Protein 2HMA (pdb70)

Secondary structure (DSSP, 8-state):
--GGGSEEEE---SHHHHHHHHHHHHTT-EEEEE---------HHHHHHHHHHHHHHHHT--EE----HHHHIIIIIHHHHHHHHTT----S---IIIIIIIIHHHHHHTTT-SEEE---SB---B-SSS-B--B-SSTTT--GGGGTT--HHHHTT--TTTT--HHHHHHHHHHTT-TTTTPPPPPS-TTTTTS-HHHHHHTTS----B--TT-----BS-----TT-BS-TTTT---SPEEEEEEEGGGTEEEEEESTT-TT---EEEEEEEEES----SEEEEEEEESSTTS--EEEEEEE-SS-EEEEESS--S---TTSEEEEEETTEEEEEEEEEEEESSSSB-TT-

Radius of gyration: 21.73 Å; Cα contacts (8 Å, |Δi|>4): 800; chains: 1; bounding box: 38×51×70 Å

Solvent-accessible surface area: 17018 Å² total

Organism: Streptococcus pneumoniae serotype 4 (strain ATCC BAA-334 / TIGR4) (NCBI:txid170187)

CATH classification: 3.40.50.620 (+2 more: 2.30.30.280, 2.40.30.10)

InterPro domains:
  IPR004506 tRNA-specific 2-thiouridylase MnmA-like [MF_00144] (7-361)
  IPR004506 tRNA-specific 2-thiouridylase MnmA-like [TIGR00420] (8-360)
  IPR004506 tRNA-specific 2-thiouridylase MnmA-like [cd01998] (8-360)
  IPR014729 Rossmann-like alpha/beta/alpha sandwich fold [G3DSA:3.40.50.620] (1-213)
  IPR023382 tRNA-specific 2-thiouridylase MnmA-like, central domain superfamily [G3DSA:2.30.30.280] (214-282)
  IPR046884 tRNA-specific 2-thiouridylase MnmA-like, central domain [PF20259] (208-276)
  IPR046885 tRNA-specific 2-thiouridylase MnmA-like, C-terminal domain [PF20258] (286-360)

Nearest PDB structures (foldseek):
  2hma-assembly1_A-2  TM=1.002E+00  e=3.380E-73  Streptococcus pneumoniae
  2deu-assembly2_B  TM=9.653E-01  e=2.383E-42  Escherichia coli
  2der-assembly1_A  TM=9.063E-01  e=1.096E-41  Escherichia coli
  8ajj-assembly3_B-2  TM=2.248E-01  e=1.251E-02  Staphylococcus aureus
  8ajj-assembly1_D  TM=1.924E-01  e=3.017E-02  Staphylococcus aureus

Structure (mmCIF, N/CA/C/O backbone):
data_2HMA
#
_entry.id   2HMA
#
_cell.length_a   93.319
_cell.length_b   93.319
_cell.length_c   157.018
_cell.angle_alpha   90.00
_cell.angle_beta   90.00
_cell.angle_gamma   120.00
#
_symmetry.space_group_name_H-M   'P 32 2 1'
#
loop_
_entity.id
_entity.type
_entity.pdbx_description
1 polymer 'Probable tRNA (5-methylaminomethyl-2-thiouridylate)-methyltransferase'
2 non-polymer 'MAGNESIUM ION'
3 non-polymer S-ADENOSYLMETHIONINE
4 water water
#
loop_
_atom_site.group_PDB
_atom_site.id
_atom_site.type_symbol
_atom_site.label_atom_id
_atom_site.label_alt_id
_atom_site.label_comp_id
_atom_site.label_asym_id
_atom_site.label_entity_id
_atom_site.label_seq_id
_atom_site.pdbx_PDB_ins_code
_atom_site.Cartn_x
_atom_site.Cartn_y
_atom_site.Cartn_z
_atom_site.occupancy
_atom_site.B_iso_or_equiv
_atom_site.auth_seq_id
_atom_site.auth_comp_id
_atom_site.auth_asym_id
_atom_site.auth_atom_id
_atom_site.pdbx_PDB_model_num
ATOM 1 N N . SER A 1 5 ? 17.672 35.697 36.692 1.00 87.74 2 SER A N 1
ATOM 2 C CA . SER A 1 5 ? 18.888 34.961 37.179 1.00 87.82 2 SER A CA 1
ATOM 3 C C . SER A 1 5 ? 18.853 33.433 36.931 1.00 86.96 2 SER A C 1
ATOM 4 O O . SER A 1 5 ? 19.649 32.677 37.508 1.00 87.33 2 SER A O 1
ATOM 7 N N . ASP A 1 6 ? 17.933 32.996 36.074 1.00 85.63 3 ASP A N 1
ATOM 8 C CA . ASP A 1 6 ? 17.825 31.590 35.695 1.00 84.20 3 ASP A CA 1
ATOM 9 C C . ASP A 1 6 ? 18.903 31.319 34.641 1.00 82.13 3 ASP A C 1
ATOM 10 O O . ASP A 1 6 ? 19.899 30.622 34.906 1.00 82.30 3 ASP A O 1
ATOM 15 N N . ASN A 1 7 ? 18.722 31.921 33.466 1.00 78.81 4 ASN A N 1
ATOM 16 C CA . ASN A 1 7 ? 19.695 31.838 32.387 1.00 75.48 4 ASN A CA 1
ATOM 17 C C . ASN A 1 7 ? 21.020 32.541 32.689 1.00 74.23 4 ASN A C 1
ATOM 18 O O . ASN A 1 7 ? 22.033 32.250 32.051 1.00 74.02 4 ASN A O 1
ATOM 23 N N . SER A 1 8 ? 21.015 33.439 33.676 1.00 72.48 5 SER A N 1
ATOM 24 C CA . SER A 1 8 ? 22.206 34.222 34.043 1.00 70.82 5 SER A CA 1
ATOM 25 C C . SER A 1 8 ? 23.343 33.369 34.597 1.00 69.12 5 SER A C 1
ATOM 26 O O . SER A 1 8 ? 24.487 33.813 34.655 1.00 67.98 5 SER A O 1
ATOM 29 N N . LYS A 1 9 ? 23.002 32.135 34.963 1.00 67.73 6 LYS A N 1
ATOM 30 C CA . LYS A 1 9 ? 23.968 31.126 35.384 1.00 67.26 6 LYS A CA 1
ATOM 31 C C . LYS A 1 9 ? 24.556 30.308 34.234 1.00 65.20 6 LYS A C 1
ATOM 32 O O . LYS A 1 9 ? 25.463 29.505 34.447 1.00 65.38 6 LYS A O 1
ATOM 38 N N . THR A 1 10 ? 24.030 30.509 33.026 1.00 63.07 7 THR A N 1
ATOM 39 C CA . THR A 1 10 ? 24.521 29.843 31.839 1.00 60.74 7 THR A CA 1
ATOM 40 C C . THR A 1 10 ? 25.333 30.829 31.012 1.00 59.10 7 THR A C 1
ATOM 41 O O . THR A 1 10 ? 24.806 31.833 30.533 1.00 58.19 7 THR A O 1
ATOM 45 N N . ARG A 1 11 ? 26.624 30.536 30.875 1.00 56.85 8 ARG A N 1
ATOM 46 C CA . ARG A 1 11 ? 27.495 31.336 30.028 1.00 55.36 8 ARG A CA 1
ATOM 47 C C . ARG A 1 11 ? 27.496 30.801 28.602 1.00 54.43 8 ARG A C 1
ATOM 48 O O . ARG A 1 11 ? 27.813 29.633 28.366 1.00 53.98 8 ARG A O 1
ATOM 56 N N . VAL A 1 12 ? 27.167 31.679 27.662 1.00 53.84 9 VAL A N 1
ATOM 57 C CA . VAL A 1 12 ? 27.149 31.355 26.240 1.00 53.48 9 VAL A CA 1
ATOM 58 C C . VAL A 1 12 ? 28.166 32.239 25.535 1.00 54.26 9 VAL A C 1
ATOM 59 O O . VAL A 1 12 ? 28.116 33.474 25.640 1.00 54.31 9 VAL A O 1
ATOM 63 N N . VAL A 1 13 ? 29.117 31.608 24.855 1.00 54.62 10 VAL A N 1
ATOM 64 C CA . VAL A 1 13 ? 30.018 32.349 24.000 1.00 54.53 10 VAL A CA 1
ATOM 65 C C . VAL A 1 13 ? 29.478 32.324 22.588 1.00 54.85 10 VAL A C 1
ATOM 66 O O . VAL A 1 13 ? 29.287 31.257 22.000 1.00 55.18 10 VAL A O 1
ATOM 70 N N . VAL A 1 14 ? 29.203 33.508 22.051 1.00 55.37 11 VAL A N 1
ATOM 71 C CA . VAL A 1 14 ? 28.679 33.647 20.687 1.00 55.38 11 VAL A CA 1
ATOM 72 C C . VAL A 1 14 ? 29.756 34.015 19.692 1.00 55.60 11 VAL A C 1
ATOM 73 O O . VAL A 1 14 ? 30.462 34.990 19.882 1.00 56.90 11 VAL A O 1
ATOM 77 N N . GLY A 1 15 ? 29.892 33.242 18.625 1.00 55.76 12 GLY A N 1
ATOM 78 C CA . GLY A 1 15 ? 30.701 33.667 17.495 1.00 55.53 12 GLY A CA 1
ATOM 79 C C . GLY A 1 15 ? 30.112 34.907 16.841 1.00 55.46 12 GLY A C 1
ATOM 80 O O . GLY A 1 15 ? 29.007 34.868 16.311 1.00 56.19 12 GLY A O 1
ATOM 89 N N . SER A 1 17 ? 30.719 37.532 13.856 1.00 55.80 14 SER A N 1
ATOM 90 C CA . SER A 1 17 ? 31.459 37.756 12.629 1.00 56.48 14 SER A CA 1
ATOM 91 C C . SER A 1 17 ? 31.458 39.207 12.181 1.00 56.51 14 SER A C 1
ATOM 92 O O . SER A 1 17 ? 32.263 39.586 11.341 1.00 57.38 14 SER A O 1
ATOM 95 N N . GLY A 1 18 ? 30.555 40.010 12.733 1.00 56.51 15 GLY A N 1
ATOM 96 C CA . GLY A 1 18 ? 30.322 41.366 12.261 1.00 55.62 15 GLY A CA 1
ATOM 97 C C . GLY A 1 18 ? 29.095 41.443 11.362 1.00 55.30 15 GLY A C 1
ATOM 98 O O . GLY A 1 18 ? 28.690 42.527 10.974 1.00 56.24 15 GLY A O 1
ATOM 99 N N . GLY A 1 19 ? 28.498 40.300 11.041 1.00 54.42 16 GLY A N 1
ATOM 100 C CA . GLY A 1 19 ? 27.277 40.241 10.226 1.00 54.34 16 GLY A CA 1
ATOM 101 C C . GLY A 1 19 ? 25.982 40.420 11.004 1.00 54.39 16 GLY A C 1
ATOM 102 O O . GLY A 1 19 ? 25.982 40.457 12.241 1.00 54.14 16 GLY A O 1
ATOM 103 N N . VAL A 1 20 ? 24.860 40.532 10.287 1.00 54.25 17 VAL A N 1
ATOM 104 C CA . VAL A 1 20 ? 23.568 40.747 10.956 1.00 53.49 17 VAL A CA 1
ATOM 105 C C . VAL A 1 20 ? 23.080 39.501 11.711 1.00 53.63 17 VAL A C 1
ATOM 106 O O . VAL A 1 20 ? 22.535 39.615 12.799 1.00 53.65 17 VAL A O 1
ATOM 110 N N . ASP A 1 21 ? 23.339 38.316 11.169 1.00 53.85 18 ASP A N 1
ATOM 111 C CA . ASP A 1 21 ? 22.948 37.075 11.846 1.00 54.60 18 ASP A CA 1
ATOM 112 C C . ASP A 1 21 ? 23.547 36.927 13.254 1.00 54.53 18 ASP A C 1
ATOM 113 O O . ASP A 1 21 ? 22.818 36.775 14.246 1.00 54.12 18 ASP A O 1
ATOM 118 N N . SER A 1 22 ? 24.875 37.008 13.350 1.00 55.09 19 SER A N 1
ATOM 119 C CA . SER A 1 22 ? 25.548 36.896 14.653 1.00 54.88 19 SER A CA 1
ATOM 120 C C . SER A 1 22 ? 25.230 38.056 15.585 1.00 54.69 19 SER A C 1
ATOM 121 O O . SER A 1 22 ? 25.162 37.885 16.799 1.00 54.34 19 SER A O 1
ATOM 124 N N . SER A 1 23 ? 25.008 39.241 15.029 1.00 54.93 20 SER A N 1
ATOM 125 C CA . SER A 1 23 ? 24.600 40.388 15.852 1.00 54.55 20 SER A CA 1
ATOM 126 C C . SER A 1 23 ? 23.272 40.122 16.495 1.00 54.79 20 SER A C 1
ATOM 127 O O . SER A 1 23 ? 23.073 40.403 17.679 1.00 54.76 20 SER A O 1
ATOM 130 N N . VAL A 1 24 ? 22.335 39.586 15.708 1.00 55.10 21 VAL A N 1
ATOM 131 C CA . VAL A 1 24 ? 21.019 39.290 16.237 1.00 54.41 21 VAL A CA 1
ATOM 132 C C . VAL A 1 24 ? 21.112 38.105 17.214 1.00 54.43 21 VAL A C 1
ATOM 133 O O . VAL A 1 24 ? 20.416 38.091 18.226 1.00 54.46 21 VAL A O 1
ATOM 137 N N . THR A 1 25 ? 21.979 37.136 16.918 1.00 54.19 22 THR A N 1
ATOM 138 C CA . THR A 1 25 ? 22.178 35.955 17.781 1.00 54.43 22 THR A CA 1
ATOM 139 C C . THR A 1 25 ? 22.571 36.412 19.183 1.00 55.44 22 THR A C 1
ATOM 140 O O . THR A 1 25 ? 21.950 35.988 20.181 1.00 57.27 22 THR A O 1
ATOM 144 N N . ALA A 1 26 ? 23.560 37.305 19.254 1.00 55.13 23 ALA A N 1
ATOM 145 C CA . ALA A 1 26 ? 23.972 37.933 20.497 1.00 55.43 23 ALA A CA 1
ATOM 146 C C . ALA A 1 26 ? 22.848 38.716 21.205 1.00 55.67 23 ALA A C 1
ATOM 147 O O . ALA A 1 26 ? 22.698 38.614 22.418 1.00 56.77 23 ALA A O 1
ATOM 149 N N . LEU A 1 27 ? 22.087 39.526 20.479 1.00 55.77 24 LEU A N 1
ATOM 150 C CA . LEU A 1 27 ? 21.003 40.317 21.086 1.00 55.28 24 LEU A CA 1
ATOM 151 C C . LEU A 1 27 ? 19.951 39.388 21.679 1.00 55.78 24 LEU A C 1
ATOM 152 O O . LEU A 1 27 ? 19.527 39.590 22.807 1.00 56.33 2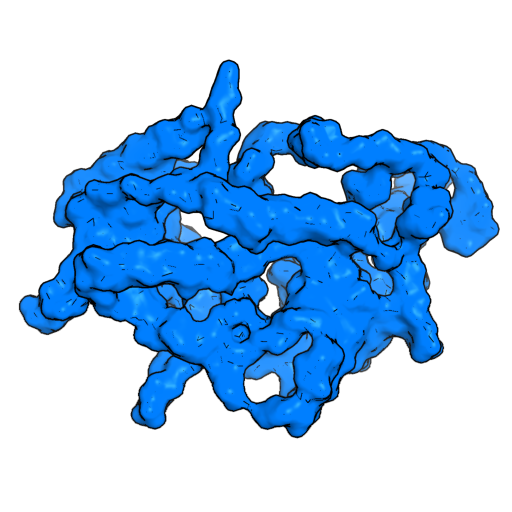4 LEU A O 1
ATOM 157 N N . LEU A 1 28 ? 19.542 38.354 20.938 1.00 55.43 25 LEU A N 1
ATOM 158 C CA . LEU A 1 28 ? 18.507 37.436 21.440 1.00 54.76 25 LEU A CA 1
ATOM 159 C C . LEU A 1 28 ? 18.935 36.735 22.722 1.00 55.59 25 LEU A C 1
ATOM 160 O O . LEU A 1 28 ? 18.148 36.650 23.667 1.00 55.61 25 LEU A O 1
ATOM 165 N N . LEU A 1 29 ? 20.191 36.275 22.765 1.00 55.70 26 LEU A N 1
ATOM 166 C CA . LEU A 1 29 ? 20.716 35.614 23.944 1.00 56.01 26 LEU A CA 1
ATOM 167 C C . LEU A 1 29 ? 20.812 36.547 25.134 1.00 56.94 26 LEU A C 1
ATOM 168 O O . LEU A 1 29 ? 20.594 36.119 26.278 1.00 57.46 26 LEU A O 1
ATOM 173 N N . LYS A 1 30 ? 21.184 37.802 24.888 1.00 57.56 27 LYS A N 1
ATOM 174 C CA . LYS A 1 30 ? 21.262 38.781 25.967 1.00 58.13 27 LYS A CA 1
ATOM 175 C C . LYS A 1 30 ? 19.857 38.996 26.514 1.00 58.92 27 LYS A C 1
ATOM 176 O O . LYS A 1 30 ? 19.632 38.950 27.709 1.00 58.60 27 LYS A O 1
ATOM 182 N N . GLU A 1 31 ? 18.905 39.172 25.609 1.00 60.05 28 GLU A N 1
ATOM 183 C CA . GLU A 1 31 ? 17.520 39.471 25.974 1.00 61.12 28 GLU A CA 1
ATOM 184 C C . GLU A 1 31 ? 16.906 38.354 26.813 1.00 61.04 28 GLU A C 1
ATOM 185 O O . GLU A 1 31 ? 16.109 38.632 27.693 1.00 60.73 28 GLU A O 1
ATOM 191 N N . GLN A 1 32 ? 17.322 37.107 26.553 1.00 61.78 29 GLN A N 1
ATOM 192 C CA . GLN A 1 32 ? 16.871 35.927 27.291 1.00 62.47 29 GLN A CA 1
ATOM 193 C C . GLN A 1 32 ? 17.601 35.730 28.612 1.00 62.43 29 GLN A C 1
ATOM 194 O O . GLN A 1 32 ? 17.387 34.732 29.305 1.00 62.84 29 GLN A O 1
ATOM 200 N N . GLY A 1 33 ? 18.463 36.678 28.968 1.00 61.64 30 GLY A N 1
ATOM 201 C CA . GLY A 1 33 ? 19.073 36.670 30.272 1.00 61.05 30 GLY A CA 1
ATOM 202 C C . GLY A 1 33 ? 20.321 35.823 30.391 1.00 60.68 30 GLY A C 1
ATOM 203 O O . GLY A 1 33 ? 20.804 35.601 31.492 1.00 61.83 30 GLY A O 1
ATOM 204 N N . TYR A 1 34 ? 20.870 35.347 29.286 1.00 59.67 31 TYR A N 1
ATOM 205 C CA . TYR A 1 34 ? 22.114 34.582 29.383 1.00 58.85 31 TYR A CA 1
ATOM 206 C C . TYR A 1 34 ? 23.337 35.453 29.722 1.00 58.76 31 TYR A C 1
ATOM 207 O O . TYR A 1 34 ? 23.320 36.675 29.551 1.00 58.53 31 TYR A O 1
ATOM 216 N N . ASP A 1 35 ? 24.366 34.810 30.258 1.00 58.30 32 ASP A N 1
ATOM 217 C CA . ASP A 1 35 ? 25.657 35.421 30.496 1.00 58.45 32 ASP A CA 1
ATOM 218 C C . ASP A 1 35 ? 26.419 35.317 29.161 1.00 57.72 32 ASP A C 1
ATOM 219 O O . ASP A 1 35 ? 27.025 34.282 28.862 1.00 57.41 32 ASP A O 1
ATOM 224 N N . VAL A 1 36 ? 26.375 36.390 28.368 1.00 56.80 33 VAL A N 1
ATOM 225 C CA . VAL A 1 36 ? 26.815 36.356 26.971 1.00 56.24 33 VAL A CA 1
ATOM 226 C C . VAL A 1 36 ? 28.165 37.011 26.739 1.00 55.77 33 VAL A C 1
ATOM 227 O O . VAL A 1 36 ? 28.430 38.106 27.225 1.00 56.28 33 VAL A O 1
ATOM 231 N N . ILE A 1 37 ? 29.044 36.312 26.030 1.00 55.80 34 ILE A N 1
ATOM 232 C CA . ILE A 1 37 ? 30.347 36.882 25.634 1.00 54.54 34 ILE A CA 1
ATOM 233 C C . ILE A 1 37 ? 30.464 36.764 24.128 1.00 54.16 34 ILE A C 1
ATOM 234 O O . ILE A 1 37 ? 30.317 35.669 23.584 1.00 53.70 34 ILE A O 1
ATOM 239 N N . GLY A 1 38 ? 30.695 37.890 23.448 1.00 53.94 35 GLY A N 1
ATOM 240 C CA . GLY A 1 38 ? 30.891 37.870 21.974 1.00 53.41 35 GLY A CA 1
ATOM 241 C C . GLY A 1 38 ? 32.345 37.688 21.618 1.00 53.59 35 GLY A C 1
ATOM 242 O O . GLY A 1 38 ? 33.222 38.336 22.213 1.00 53.98 35 GLY A O 1
ATOM 243 N N . ILE A 1 39 ? 32.631 36.778 20.691 1.00 54.15 36 ILE A N 1
ATOM 244 C CA . ILE A 1 39 ? 34.021 36.549 20.251 1.00 54.20 36 ILE A CA 1
ATOM 245 C C . ILE A 1 39 ? 34.132 36.587 18.739 1.00 54.99 36 ILE A C 1
ATOM 246 O O . ILE A 1 39 ? 33.368 35.904 18.018 1.00 54.37 36 ILE A O 1
ATOM 251 N N . PHE A 1 40 ? 35.094 37.386 18.274 1.00 55.48 37 PHE A N 1
ATOM 252 C CA . PHE A 1 40 ? 35.414 37.514 16.865 1.00 56.00 37 PHE A CA 1
ATOM 253 C C . PHE A 1 40 ? 36.638 36.664 16.514 1.00 56.94 37 PHE A C 1
ATOM 254 O O . PHE A 1 40 ? 37.687 36.817 17.120 1.00 56.68 37 PHE A O 1
ATOM 270 N N . LYS A 1 42 ? 39.661 35.956 13.934 1.00 60.23 39 LYS A N 1
ATOM 271 C CA . LYS A 1 42 ? 40.412 36.260 12.746 1.00 61.34 39 LYS A CA 1
ATOM 272 C C . LYS A 1 42 ? 41.145 35.009 12.312 1.00 61.76 39 LYS A C 1
ATOM 273 O O . LYS A 1 42 ? 42.080 34.556 12.968 1.00 61.26 39 LYS A O 1
ATOM 279 N N . ASN A 1 43 ? 40.704 34.455 11.188 1.00 63.05 40 ASN A N 1
ATOM 280 C CA . ASN A 1 43 ? 41.237 33.185 10.683 1.00 64.17 40 ASN A CA 1
ATOM 281 C C . ASN A 1 43 ? 41.959 33.294 9.361 1.00 64.82 40 ASN A C 1
ATOM 282 O O . ASN A 1 43 ? 42.528 32.323 8.891 1.00 64.99 40 ASN A O 1
ATOM 287 N N . TRP A 1 44 ? 41.942 34.482 8.773 1.00 66.35 41 TRP A N 1
ATOM 288 C CA . TRP A 1 44 ? 42.579 34.714 7.491 1.00 68.29 41 TRP A CA 1
ATOM 289 C C . TRP A 1 44 ? 43.247 36.088 7.453 1.00 70.60 41 TRP A C 1
ATOM 290 O O . TRP A 1 44 ? 42.626 37.083 7.792 1.00 71.15 41 TRP A O 1
ATOM 301 N N . ASP A 1 45 ? 44.507 36.137 7.047 1.00 74.74 42 ASP A N 1
ATOM 302 C CA . ASP A 1 45 ? 45.226 37.410 6.909 1.00 78.99 42 ASP A CA 1
ATOM 303 C C . ASP A 1 45 ? 45.180 37.959 5.473 1.00 81.82 42 ASP A C 1
ATOM 304 O O . ASP A 1 45 ? 45.878 37.465 4.571 1.00 81.51 42 ASP A O 1
ATOM 309 N N . ASP A 1 46 ? 44.377 39.013 5.303 1.00 85.53 43 ASP A N 1
ATOM 310 C CA . ASP A 1 46 ? 43.952 39.514 3.994 1.00 89.21 43 ASP A CA 1
ATOM 311 C C . ASP A 1 46 ? 44.237 41.016 3.796 1.00 91.03 43 ASP A C 1
ATOM 312 O O . ASP A 1 46 ? 43.311 41.796 3.522 1.00 91.99 43 ASP A O 1
ATOM 317 N N . THR A 1 47 ? 45.499 41.422 3.926 1.00 92.78 44 THR A N 1
ATOM 318 C CA . THR A 1 47 ? 45.841 42.854 3.966 1.00 94.52 44 THR A CA 1
ATOM 319 C C . THR A 1 47 ? 46.109 43.458 2.569 1.00 95.60 44 THR A C 1
ATOM 320 O O . THR A 1 47 ? 46.595 42.768 1.662 1.00 95.95 44 THR A O 1
ATOM 324 N N . ASP A 1 48 ? 45.761 44.743 2.417 1.00 96.76 45 ASP A N 1
ATOM 325 C CA . ASP A 1 48 ? 46.017 45.538 1.199 1.00 97.42 45 ASP A CA 1
ATOM 326 C C . ASP A 1 48 ? 47.511 45.757 0.938 1.00 97.50 45 ASP A C 1
ATOM 327 O O . ASP A 1 48 ? 47.909 46.731 0.289 1.00 97.74 45 ASP A O 1
ATOM 332 N N . CYS A 1 53 ? 42.600 43.401 7.678 1.00 91.89 50 CYS A N 1
ATOM 333 C CA . CYS A 1 53 ? 42.087 44.540 6.920 1.00 91.30 50 CYS A CA 1
ATOM 334 C C . CYS A 1 53 ? 40.588 44.419 6.663 1.00 90.49 50 CYS A C 1
ATOM 335 O O . CYS A 1 53 ? 39.822 45.346 6.953 1.00 90.76 50 CYS A O 1
ATOM 338 N N . THR A 1 54 ? 40.176 43.283 6.100 1.00 89.22 51 THR A N 1
ATOM 339 C CA . THR A 1 54 ? 38.762 42.907 6.061 1.00 87.78 51 THR A CA 1
ATOM 340 C C . THR A 1 54 ? 38.292 42.678 7.499 1.00 86.05 51 THR A C 1
ATOM 341 O O . THR A 1 54 ? 37.217 43.145 7.904 1.00 86.17 51 THR A O 1
ATOM 345 N N . ALA A 1 55 ? 39.126 41.967 8.259 1.00 83.57 52 ALA A N 1
ATOM 346 C CA . ALA A 1 55 ? 38.872 41.644 9.656 1.00 81.27 52 ALA A CA 1
ATOM 347 C C . ALA A 1 55 ? 38.755 42.888 10.528 1.00 79.73 52 ALA A C 1
ATOM 348 O O . ALA A 1 55 ? 38.007 42.894 11.504 1.00 79.77 52 ALA A O 1
ATOM 350 N N . THR A 1 56 ? 39.486 43.935 10.160 1.00 77.66 53 THR A N 1
ATOM 351 C CA . THR A 1 56 ? 39.478 45.199 10.885 1.00 75.64 53 THR A CA 1
ATOM 352 C C . THR A 1 56 ? 38.088 45.852 10.880 1.00 74.33 53 THR A C 1
ATOM 353 O O . THR A 1 56 ? 37.572 46.194 11.944 1.00 74.57 53 THR A O 1
ATOM 357 N N A GLU A 1 57 ? 37.467 46.018 9.718 0.70 73.57 54 GLU A N 1
ATOM 358 N N B GLU A 1 57 ? 37.506 45.988 9.686 0.30 73.24 54 GLU A N 1
ATOM 359 C CA A GLU A 1 57 ? 36.159 46.688 9.681 0.70 72.74 54 GLU A CA 1
ATOM 360 C CA B GLU A 1 57 ? 36.172 46.569 9.481 0.30 72.04 54 GLU A CA 1
ATOM 361 C C A GLU A 1 57 ? 35.017 45.830 10.251 0.70 71.46 54 GLU A C 1
ATOM 362 C C B GLU A 1 57 ? 35.127 45.823 10.302 0.30 71.08 54 GLU A C 1
ATOM 363 O O A GLU A 1 57 ? 34.066 46.373 10.808 0.70 71.12 54 GLU A O 1
ATOM 364 O O B GLU A 1 57 ? 34.362 46.422 11.061 0.30 70.92 54 GLU A O 1
ATOM 375 N N . ASP A 1 58 ? 35.129 44.502 10.134 1.00 70.27 55 ASP A N 1
ATOM 376 C CA . ASP A 1 58 ? 34.165 43.582 10.751 1.00 67.86 55 ASP A CA 1
ATOM 377 C C . ASP A 1 58 ? 34.261 43.594 12.268 1.00 66.03 55 ASP A C 1
ATOM 378 O O . ASP A 1 58 ? 33.232 43.556 12.962 1.00 65.80 55 ASP A O 1
ATOM 383 N N . TYR A 1 59 ? 35.488 43.658 12.788 1.00 63.84 56 TYR A N 1
ATOM 384 C CA . TYR A 1 59 ? 35.679 43.776 14.227 1.00 61.74 56 TYR A CA 1
ATOM 385 C C . TYR A 1 59 ? 35.074 45.069 14.777 1.00 60.98 56 TYR A C 1
ATOM 386 O O . TYR A 1 59 ? 34.629 45.089 15.919 1.00 60.78 56 TYR A O 1
ATOM 395 N N A LYS A 1 60 ? 35.054 46.128 13.965 0.70 60.89 57 LYS A N 1
ATOM 396 N N B LYS A 1 60 ? 35.067 46.123 13.956 0.30 60.53 57 LYS A N 1
ATOM 397 C CA A LYS A 1 60 ? 34.407 47.401 14.318 0.70 60.82 57 LYS A CA 1
ATOM 398 C CA B LYS A 1 60 ? 34.421 47.402 14.277 0.30 60.07 57 LYS A CA 1
ATOM 399 C C A LYS A 1 60 ? 32.919 47.192 14.533 0.70 60.48 57 LYS A C 1
ATOM 400 C C B LYS A 1 60 ? 32.935 47.197 14.524 0.30 60.02 57 LYS A C 1
ATOM 401 O O A LYS A 1 60 ? 32.329 47.724 15.468 0.70 60.76 57 LYS A O 1
ATOM 402 O O B LYS A 1 60 ? 32.362 47.748 15.464 0.30 60.18 57 LYS A O 1
ATOM 413 N N . ASP A 1 61 ? 32.325 46.387 13.668 1.00 60.01 58 ASP A N 1
ATOM 414 C CA . ASP A 1 61 ? 30.914 46.079 13.738 1.00 59.46 58 ASP A CA 1
ATOM 415 C C . ASP A 1 61 ? 30.590 45.195 14.929 1.00 58.73 58 ASP A C 1
ATOM 416 O O . ASP A 1 61 ? 29.596 45.426 15.613 1.00 58.84 58 ASP A O 1
ATOM 421 N N . VAL A 1 62 ? 31.445 44.206 15.188 1.00 57.51 59 VAL A N 1
ATOM 422 C CA . VAL A 1 62 ? 31.331 43.398 16.391 1.00 55.57 59 VAL A CA 1
ATOM 423 C C . VAL A 1 62 ? 31.317 44.339 17.576 1.00 55.56 59 VAL A C 1
ATOM 424 O O . VAL A 1 62 ? 30.389 44.304 18.359 1.00 56.85 59 VAL A O 1
ATOM 428 N N . VAL A 1 63 ? 32.309 45.220 17.677 1.00 54.95 60 VAL A N 1
ATOM 429 C CA . VAL A 1 63 ? 32.435 46.164 18.817 1.00 53.78 60 VAL A CA 1
ATOM 430 C C . VAL A 1 63 ? 31.200 47.082 18.935 1.00 53.97 60 VAL A C 1
ATOM 431 O O . VAL A 1 63 ? 30.629 47.212 20.003 1.00 54.55 60 VAL A O 1
ATOM 435 N N . ALA A 1 64 ? 30.804 47.725 17.843 1.00 54.14 61 ALA A N 1
ATOM 436 C CA . ALA A 1 64 ? 29.637 48.596 17.842 1.00 54.26 61 ALA A CA 1
ATOM 437 C C . ALA A 1 64 ? 28.401 47.846 18.339 1.00 54.87 61 ALA A C 1
ATOM 438 O O . ALA A 1 64 ? 27.658 48.365 19.157 1.00 54.99 61 ALA A O 1
ATOM 440 N N . VAL A 1 65 ? 28.220 46.603 17.904 1.00 55.37 62 VAL A N 1
ATOM 441 C CA . VAL A 1 65 ? 27.036 45.835 18.308 1.00 56.62 62 VAL A CA 1
ATOM 442 C C . VAL A 1 65 ? 27.111 45.369 19.756 1.00 56.65 62 VAL A C 1
ATOM 443 O O . VAL A 1 65 ? 26.159 45.540 20.515 1.00 58.00 62 VAL A O 1
ATOM 447 N N . ALA A 1 66 ? 28.254 44.826 20.145 1.00 56.98 63 ALA A N 1
ATOM 448 C CA . ALA A 1 66 ? 28.477 44.373 21.493 1.00 56.35 63 ALA A CA 1
ATOM 449 C C . ALA A 1 66 ? 28.260 45.525 22.472 1.00 57.34 63 ALA A C 1
ATOM 450 O O . ALA A 1 66 ? 27.697 45.325 23.564 1.00 57.63 63 ALA A O 1
ATOM 452 N N . ASP A 1 67 ? 28.682 46.733 22.092 1.00 57.51 64 ASP A N 1
ATOM 453 C CA . ASP A 1 67 ? 28.426 47.899 22.927 1.00 58.55 64 ASP A CA 1
ATOM 454 C C . ASP A 1 67 ? 26.951 48.331 22.948 1.00 58.77 64 ASP A C 1
ATOM 455 O O . ASP A 1 67 ? 26.472 48.751 23.981 1.00 58.98 64 ASP A O 1
ATOM 460 N N A GLN A 1 68 ? 26.271 48.208 21.805 0.60 59.18 65 GLN A N 1
ATOM 461 N N B GLN A 1 68 ? 26.252 48.260 21.815 0.40 59.25 65 GLN A N 1
ATOM 462 C CA A GLN A 1 68 ? 24.855 48.573 21.644 0.60 59.75 65 GLN A CA 1
ATOM 463 C CA B GLN A 1 68 ? 24.832 48.631 21.783 0.40 59.80 65 GLN A CA 1
ATOM 464 C C A GLN A 1 68 ? 23.970 47.715 22.550 0.60 59.93 65 GLN A C 1
ATOM 465 C C B GLN A 1 68 ? 24.129 47.741 22.795 0.40 59.88 65 GLN A C 1
ATOM 466 O O A GLN A 1 68 ? 23.037 48.215 23.171 0.60 60.13 65 GLN A O 1
ATOM 467 O O B GLN A 1 68 ? 23.506 48.235 23.740 0.40 59.73 65 GLN A O 1
ATOM 478 N N . ILE A 1 69 ? 24.287 46.426 22.636 1.00 59.95 66 ILE A N 1
ATOM 479 C CA . ILE A 1 69 ? 23.550 45.510 23.493 1.00 59.97 66 ILE A CA 1
ATOM 480 C C . ILE A 1 69 ? 24.169 45.325 24.882 1.00 60.18 66 ILE A C 1
ATOM 481 O O . ILE A 1 69 ? 23.544 44.748 25.771 1.00 60.78 66 ILE A O 1
ATOM 486 N N . GLY A 1 70 ? 25.375 45.841 25.083 1.00 59.57 67 GLY A N 1
ATOM 487 C CA . GLY A 1 70 ? 25.998 45.766 26.395 1.00 59.22 67 GLY A CA 1
ATOM 488 C C . GLY A 1 70 ? 26.457 44.367 26.773 1.00 58.88 67 GLY A C 1
ATOM 489 O O . GLY A 1 70 ? 26.090 43.848 27.825 1.00 59.83 67 GLY A O 1
ATOM 490 N N . ILE A 1 71 ? 27.250 43.749 25.907 1.00 58.02 68 ILE A N 1
ATOM 491 C CA . ILE A 1 71 ? 27.966 42.520 26.264 1.00 57.07 68 ILE A CA 1
ATOM 492 C C . ILE A 1 71 ? 29.493 42.685 26.134 1.00 56.73 68 ILE A C 1
ATOM 493 O O . ILE A 1 71 ? 29.973 43.550 25.393 1.00 56.09 68 ILE A O 1
ATOM 498 N N . PRO A 1 72 ? 30.266 41.884 26.892 1.00 56.56 69 PRO A N 1
ATOM 499 C CA . PRO A 1 72 ? 31.704 41.890 26.572 1.00 55.63 69 PRO A CA 1
ATOM 500 C C . PRO A 1 72 ? 32.009 41.252 25.212 1.00 55.57 69 PRO A C 1
ATOM 501 O O . PRO A 1 72 ? 31.242 40.418 24.705 1.00 56.28 69 PRO A O 1
ATOM 505 N N . TYR A 1 73 ? 33.104 41.697 24.603 1.00 55.10 70 TYR A N 1
ATOM 506 C CA . TYR A 1 73 ? 33.572 41.161 23.338 1.00 54.50 70 TYR A CA 1
ATOM 507 C C . TYR A 1 73 ? 35.103 40.930 23.413 1.00 54.15 70 TYR A C 1
ATOM 508 O O . TYR A 1 73 ? 35.833 41.677 24.066 1.00 53.14 70 TYR A O 1
ATOM 517 N N . TYR A 1 74 ? 35.571 39.874 22.761 1.00 53.86 71 TYR A N 1
ATOM 518 C CA . TYR A 1 74 ? 36.996 39.620 22.627 1.00 53.84 71 TYR A CA 1
ATOM 519 C C . TYR A 1 74 ? 37.265 39.161 21.216 1.00 54.20 71 TYR A C 1
ATOM 520 O O . TYR A 1 74 ? 36.346 38.972 20.425 1.00 54.00 71 TYR A O 1
ATOM 529 N N . SER A 1 75 ? 38.536 38.936 20.934 1.00 54.87 72 SER A N 1
ATOM 530 C CA . SER A 1 75 ? 39.028 38.724 19.593 1.00 55.67 72 SER A CA 1
ATOM 531 C C . SER A 1 75 ? 40.078 37.639 19.697 1.00 55.54 72 SER A C 1
ATOM 532 O O . SER A 1 75 ? 41.053 37.793 20.452 1.00 56.13 72 SER A O 1
ATOM 535 N N . VAL A 1 76 ? 39.897 36.544 18.975 1.00 54.77 73 VAL A N 1
ATOM 536 C CA . VAL A 1 76 ? 40.911 35.496 18.955 1.00 54.41 73 VAL A CA 1
ATOM 537 C C . VAL A 1 76 ? 41.392 35.179 17.511 1.00 54.93 73 VAL A C 1
ATOM 538 O O . VAL A 1 76 ? 40.639 35.311 16.563 1.00 55.22 73 VAL A O 1
ATOM 542 N N . ASN A 1 77 ? 42.637 34.763 17.368 1.00 54.54 74 ASN A N 1
ATOM 543 C CA . ASN A 1 77 ? 43.233 34.486 16.076 1.00 55.02 74 ASN A CA 1
ATOM 544 C C . ASN A 1 77 ? 43.523 32.992 15.872 1.00 55.58 74 ASN A C 1
ATOM 545 O O . ASN A 1 77 ? 44.311 32.418 16.597 1.00 55.95 74 ASN A O 1
ATOM 550 N N . PHE A 1 78 ? 42.880 32.379 14.885 1.00 56.51 75 PHE A N 1
ATOM 551 C CA . PHE A 1 78 ? 43.066 30.967 14.558 1.00 56.84 75 PHE A CA 1
ATOM 552 C C . PHE A 1 78 ? 43.578 30.806 13.120 1.00 57.35 75 PHE A C 1
ATOM 553 O O . PHE A 1 78 ? 43.268 29.810 12.453 1.00 57.34 75 PHE A O 1
ATOM 561 N N . GLU A 1 79 ? 44.331 31.797 12.637 1.00 57.79 76 GLU A N 1
ATOM 562 C CA . GLU A 1 79 ? 44.935 31.742 11.299 1.00 58.32 76 GLU A CA 1
ATOM 563 C C . GLU A 1 79 ? 45.676 30.452 11.088 1.00 58.56 76 GLU A C 1
ATOM 564 O O . GLU A 1 79 ? 45.530 29.835 10.047 1.00 58.29 76 GLU A O 1
ATOM 570 N N . LYS A 1 80 ? 46.465 30.039 12.078 1.00 59.20 77 LYS A N 1
ATOM 571 C CA . LYS A 1 80 ? 47.254 28.818 11.930 1.00 60.15 77 LYS A CA 1
ATOM 572 C C . LYS A 1 80 ? 46.349 27.601 11.726 1.00 60.16 77 LYS A C 1
ATOM 573 O O . LYS A 1 80 ? 46.512 26.859 10.759 1.00 60.66 77 LYS A O 1
ATOM 579 N N . GLU A 1 81 ? 45.401 27.423 12.640 1.00 60.38 78 GLU A N 1
ATOM 580 C CA . GLU A 1 81 ? 44.527 26.272 12.676 1.00 60.72 78 GLU A CA 1
ATOM 581 C C . GLU A 1 81 ? 43.685 26.226 11.420 1.00 61.09 78 GLU A C 1
ATOM 582 O O . GLU A 1 81 ? 43.473 25.156 10.840 1.00 61.09 78 GLU A O 1
ATOM 588 N N . TYR A 1 82 ? 43.193 27.396 11.013 1.00 61.06 79 TYR A N 1
ATOM 589 C CA . TYR A 1 82 ? 42.380 27.507 9.833 1.00 61.10 79 TYR A CA 1
ATOM 590 C C . TYR A 1 82 ? 43.194 27.130 8.597 1.00 60.81 79 TYR A C 1
ATOM 591 O O . TYR A 1 82 ? 42.721 26.376 7.732 1.00 60.18 79 TYR A O 1
ATOM 600 N N . TRP A 1 83 ? 44.402 27.681 8.503 1.00 60.04 80 TRP A N 1
ATOM 601 C CA . TRP A 1 83 ? 45.290 27.345 7.412 1.00 59.98 80 TRP A CA 1
ATOM 602 C C . TRP A 1 83 ? 45.501 25.839 7.363 1.00 60.22 80 TRP A C 1
ATOM 603 O O . TRP A 1 83 ? 45.316 25.225 6.313 1.00 60.26 80 TRP A O 1
ATOM 614 N N . ASP A 1 84 ? 45.885 25.263 8.504 1.00 60.32 81 ASP A N 1
ATOM 615 C CA . ASP A 1 84 ? 46.256 23.858 8.613 1.00 60.83 81 ASP A CA 1
ATOM 616 C C . ASP A 1 84 ? 45.105 22.875 8.428 1.00 60.91 81 ASP A C 1
ATOM 617 O O . ASP A 1 84 ? 45.296 21.792 7.882 1.00 61.58 81 ASP A O 1
ATOM 622 N N . ARG A 1 85 ? 43.919 23.239 8.890 1.00 60.56 82 ARG A N 1
ATOM 623 C CA . ARG A 1 85 ? 42.817 22.291 8.951 1.00 60.28 82 ARG A CA 1
ATOM 624 C C . ARG A 1 85 ? 41.741 22.564 7.906 1.00 60.09 82 ARG A C 1
ATOM 625 O O . ARG A 1 85 ? 40.912 21.686 7.615 1.00 60.32 82 ARG A O 1
ATOM 633 N N . VAL A 1 86 ? 41.745 23.774 7.345 1.00 59.16 83 VAL A N 1
ATOM 634 C CA . VAL A 1 86 ? 40.756 24.134 6.336 1.00 58.65 83 VAL A CA 1
ATOM 635 C C . VAL A 1 86 ? 41.418 24.451 4.998 1.00 58.97 83 VAL A C 1
ATOM 636 O O . VAL A 1 86 ? 41.080 23.849 3.990 1.00 59.13 83 VAL A O 1
ATOM 640 N N . PHE A 1 87 ? 42.370 25.379 4.997 1.00 59.21 84 PHE A N 1
ATOM 641 C CA . PHE A 1 87 ? 42.955 25.834 3.746 1.00 59.31 84 PHE A CA 1
ATOM 642 C C . PHE A 1 87 ? 43.829 24.800 3.048 1.00 59.40 84 PHE A C 1
ATOM 643 O O . PHE A 1 87 ? 43.784 24.697 1.822 1.00 59.07 84 PHE A O 1
ATOM 651 N N . GLU A 1 88 ? 44.623 24.055 3.812 1.00 59.46 85 GLU A N 1
ATOM 652 C CA . GLU A 1 88 ? 45.335 22.923 3.243 1.00 59.71 85 GLU A CA 1
ATOM 653 C C . GLU A 1 88 ? 44.372 21.864 2.720 1.00 60.02 85 GLU A C 1
ATOM 654 O O . GLU A 1 88 ? 44.612 21.316 1.651 1.00 60.62 85 GLU A O 1
ATOM 660 N N . TYR A 1 89 ? 43.266 21.606 3.427 1.00 59.77 86 TYR A N 1
ATOM 661 C CA . TYR A 1 89 ? 42.258 20.690 2.907 1.00 59.43 86 TYR A CA 1
ATOM 662 C C . TYR A 1 89 ? 41.735 21.204 1.532 1.00 58.85 86 TYR A C 1
ATOM 663 O O . TYR A 1 89 ? 41.645 20.456 0.556 1.00 59.36 86 TYR A O 1
ATOM 672 N N . PHE A 1 90 ? 41.420 22.492 1.481 1.00 57.99 87 PHE A N 1
ATOM 673 C CA . PHE A 1 90 ? 40.885 23.185 0.313 1.00 57.13 87 PHE A CA 1
ATOM 674 C C . PHE A 1 90 ? 41.830 22.969 -0.884 1.00 57.55 87 PHE A C 1
ATOM 675 O O . PHE A 1 90 ? 41.406 22.505 -1.946 1.00 57.83 87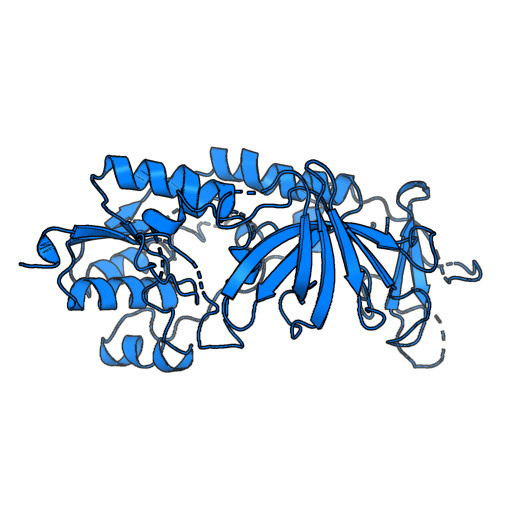 PHE A O 1
ATOM 683 N N . LEU A 1 91 ? 43.115 23.270 -0.688 1.00 57.40 88 LEU A N 1
ATOM 684 C CA . LEU A 1 91 ? 44.132 23.098 -1.715 1.00 56.90 88 LEU A CA 1
ATOM 685 C C . LEU A 1 91 ? 44.325 21.645 -2.114 1.00 57.02 88 LEU A C 1
ATOM 686 O O . LE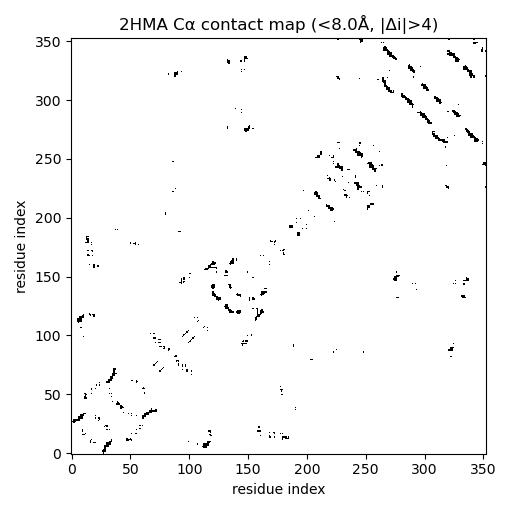U A 1 91 ? 44.435 21.338 -3.300 1.00 56.34 88 LEU A O 1
ATOM 691 N N . ALA A 1 92 ? 44.359 20.751 -1.131 1.00 57.42 89 ALA A N 1
ATOM 692 C CA . ALA A 1 92 ? 44.594 19.343 -1.420 1.00 58.10 89 ALA A CA 1
ATOM 693 C C . ALA A 1 92 ? 43.432 18.759 -2.214 1.00 59.32 89 ALA A C 1
ATOM 694 O O . ALA A 1 92 ? 43.649 17.898 -3.070 1.00 60.70 89 ALA A O 1
ATOM 696 N N . GLU A 1 93 ? 42.217 19.254 -1.995 1.00 59.66 90 GLU A N 1
ATOM 697 C CA . GLU A 1 93 ? 41.081 18.823 -2.812 1.00 60.71 90 GLU A CA 1
ATOM 698 C C . GLU A 1 93 ? 41.270 19.139 -4.298 1.00 60.74 90 GLU A C 1
ATOM 699 O O . GLU A 1 93 ? 41.097 18.268 -5.169 1.00 60.38 90 GLU A O 1
ATOM 705 N N . TYR A 1 94 ? 41.644 20.383 -4.567 1.00 60.49 91 TYR A N 1
ATOM 706 C CA . TYR A 1 94 ? 41.925 20.815 -5.922 1.00 60.32 91 TYR A CA 1
ATOM 707 C C . TYR A 1 94 ? 43.041 20.015 -6.563 1.00 60.36 91 TYR A C 1
ATOM 708 O O . TYR A 1 94 ? 42.921 19.647 -7.724 1.00 60.69 91 TYR A O 1
ATOM 717 N N . ARG A 1 95 ? 44.098 19.713 -5.805 1.00 60.34 92 ARG A N 1
ATOM 718 C CA . ARG A 1 95 ? 45.211 18.936 -6.337 1.00 60.29 92 ARG A CA 1
ATOM 719 C C . ARG A 1 95 ? 44.744 17.553 -6.740 1.00 60.30 92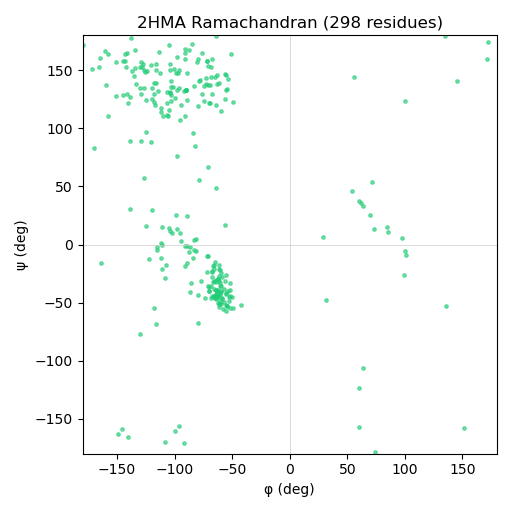 ARG A C 1
ATOM 720 O O . ARG A 1 95 ? 45.283 16.974 -7.678 1.00 60.88 92 ARG A O 1
ATOM 728 N N . ALA A 1 96 ? 43.720 17.048 -6.050 1.00 60.31 93 ALA A N 1
ATOM 729 C CA . ALA A 1 96 ? 43.213 15.686 -6.270 1.00 59.73 93 ALA A CA 1
ATOM 730 C C . ALA A 1 96 ? 42.119 15.622 -7.334 1.00 59.79 93 ALA A C 1
ATOM 731 O O . ALA A 1 96 ? 41.616 14.537 -7.629 1.00 60.18 93 ALA A O 1
ATOM 733 N N . GLY A 1 97 ? 41.754 16.781 -7.891 1.00 59.48 94 GLY A N 1
ATOM 734 C CA . GLY A 1 97 ? 40.729 16.882 -8.909 1.00 59.32 94 GLY A CA 1
ATOM 735 C C . GLY A 1 97 ? 39.329 16.960 -8.356 1.00 60.06 94 GLY A C 1
ATOM 736 O O . GLY A 1 97 ? 38.339 16.781 -9.078 1.00 59.78 94 GLY A O 1
ATOM 737 N N . ARG A 1 98 ? 39.214 17.238 -7.065 1.00 60.30 95 ARG A N 1
ATOM 738 C CA . ARG A 1 98 ? 37.902 17.307 -6.495 1.00 60.28 95 ARG A CA 1
ATOM 739 C C . ARG A 1 98 ? 37.488 18.758 -6.249 1.00 60.61 95 ARG A C 1
ATOM 740 O O . ARG A 1 98 ? 38.273 19.680 -6.443 1.00 60.18 95 ARG A O 1
ATOM 748 N N . THR A 1 99 ? 36.228 18.953 -5.881 1.00 61.63 96 THR A N 1
ATOM 749 C CA . THR A 1 99 ? 35.708 20.276 -5.514 1.00 62.48 96 THR A CA 1
ATOM 750 C C . THR A 1 99 ? 35.428 20.326 -4.011 1.00 62.71 96 THR A C 1
ATOM 751 O O . THR A 1 99 ? 34.498 19.661 -3.522 1.00 62.63 96 THR A O 1
ATOM 755 N N . PRO A 1 100 ? 36.237 21.113 -3.272 1.00 62.69 97 PRO A N 1
ATOM 756 C CA . PRO A 1 100 ? 36.100 21.200 -1.819 1.00 62.69 97 PRO A CA 1
ATOM 757 C C . PRO A 1 100 ? 34.849 21.958 -1.339 1.00 63.02 97 PRO A C 1
ATOM 758 O O . PRO A 1 100 ? 34.249 22.762 -2.071 1.00 62.30 97 PRO A O 1
ATOM 762 N N . ASN A 1 101 ? 34.475 21.650 -0.098 1.00 63.84 98 ASN A N 1
ATOM 763 C CA . ASN A 1 101 ? 33.525 22.413 0.699 1.00 63.90 98 ASN A CA 1
ATOM 764 C C . ASN A 1 101 ? 34.253 22.861 1.963 1.00 63.24 98 ASN A C 1
ATOM 765 O O . ASN A 1 101 ? 34.270 22.148 2.979 1.00 63.36 98 ASN A O 1
ATOM 770 N N . PRO A 1 102 ? 34.916 24.027 1.886 1.00 62.43 99 PRO A N 1
ATOM 771 C CA . PRO A 1 102 ? 35.674 24.495 3.039 1.00 61.74 99 PRO A CA 1
ATOM 772 C C . PRO A 1 102 ? 34.801 24.802 4.272 1.00 61.98 99 PRO A C 1
ATOM 773 O O . PRO A 1 102 ? 35.278 24.611 5.405 1.00 61.78 99 PRO A O 1
ATOM 777 N N . ASP A 1 103 ? 33.542 25.223 4.069 1.00 62.00 100 ASP A N 1
ATOM 778 C CA . ASP A 1 103 ? 32.634 25.509 5.187 1.00 62.76 100 ASP A CA 1
ATOM 779 C C . ASP A 1 103 ? 32.336 24.332 6.066 1.00 61.91 100 ASP A C 1
ATOM 780 O O . ASP A 1 103 ? 32.307 24.465 7.280 1.00 62.16 100 ASP A O 1
ATOM 785 N N . VAL A 1 104 ? 32.100 23.182 5.453 1.00 61.71 101 VAL A N 1
ATOM 786 C CA . VAL A 1 104 ? 31.913 21.931 6.194 1.00 61.55 101 VAL A CA 1
ATOM 787 C C . VAL A 1 104 ? 33.129 21.686 7.069 1.00 61.90 101 VAL A C 1
ATOM 788 O O . VAL A 1 104 ? 32.997 21.417 8.256 1.00 62.41 101 VAL A O 1
ATOM 800 N N . CYS A 1 106 ? 35.481 23.865 7.978 1.00 61.92 103 CYS A N 1
ATOM 801 C CA . CYS A 1 106 ? 35.560 24.971 8.911 1.00 60.84 103 CYS A CA 1
ATOM 802 C C . CYS A 1 106 ? 34.667 24.796 10.160 1.00 59.93 103 CYS A C 1
ATOM 803 O O . CYS A 1 106 ? 35.124 25.005 11.274 1.00 58.95 103 CYS A O 1
ATOM 806 N N . ASN A 1 107 ? 33.400 24.415 9.972 1.00 58.87 104 ASN A N 1
ATOM 807 C CA . ASN A 1 107 ? 32.509 24.158 11.092 1.00 58.41 104 ASN A CA 1
ATOM 808 C C . ASN A 1 107 ? 33.014 22.993 11.949 1.00 58.80 104 ASN A C 1
ATOM 809 O O . ASN A 1 107 ? 33.053 23.075 13.185 1.00 58.72 104 ASN A O 1
ATOM 814 N N . LYS A 1 108 ? 33.447 21.932 11.283 1.00 59.36 105 LYS A N 1
ATOM 815 C CA . LYS A 1 108 ? 33.920 20.732 11.952 1.00 60.70 105 LYS A CA 1
ATOM 816 C C . LYS A 1 108 ? 35.173 20.966 12.787 1.00 60.28 105 LYS A C 1
ATOM 817 O O . LYS A 1 108 ? 35.326 20.409 13.871 1.00 60.88 105 LYS A O 1
ATOM 823 N N . GLU A 1 109 ? 36.076 21.777 12.273 1.00 60.87 106 GLU A N 1
ATOM 824 C CA . GLU A 1 109 ? 37.425 21.849 12.836 1.00 60.66 106 GLU A CA 1
ATOM 825 C C . GLU A 1 109 ? 37.700 23.159 13.521 1.00 59.99 106 GLU A C 1
ATOM 826 O O . GLU A 1 109 ? 38.606 23.215 14.351 1.00 60.04 106 GLU A O 1
ATOM 832 N N . ILE A 1 110 ? 36.933 24.205 13.177 1.00 58.90 107 ILE A N 1
ATOM 833 C CA . ILE A 1 110 ? 37.196 25.540 13.688 1.00 58.16 107 ILE A CA 1
ATOM 834 C C . ILE A 1 110 ? 36.073 26.027 14.542 1.00 58.69 107 ILE A C 1
ATOM 835 O O . ILE A 1 110 ? 36.241 26.131 15.747 1.00 59.69 107 ILE A O 1
ATOM 840 N N . LYS A 1 111 ? 34.911 26.300 13.961 1.00 59.85 108 LYS A N 1
ATOM 841 C CA . LYS A 1 111 ? 33.806 26.860 14.744 1.00 59.75 108 LYS A CA 1
ATOM 842 C C . LYS A 1 111 ? 33.378 25.972 15.896 1.00 60.66 108 LYS A C 1
ATOM 843 O O . LYS A 1 111 ? 32.914 26.479 16.926 1.00 61.62 108 LYS A O 1
ATOM 849 N N . PHE A 1 112 ? 33.567 24.657 15.770 1.00 60.83 109 PHE A N 1
ATOM 850 C CA . PHE A 1 112 ? 33.064 23.750 16.812 1.00 60.47 109 PHE A CA 1
ATOM 851 C C . PHE A 1 112 ? 34.120 22.852 17.393 1.00 60.68 109 PHE A C 1
ATOM 852 O O . PHE A 1 112 ? 33.813 21.875 18.070 1.00 60.93 109 PHE A O 1
ATOM 860 N N . LYS A 1 113 ? 35.370 23.196 17.149 1.00 60.56 110 LYS A N 1
ATOM 861 C CA . LYS A 1 113 ? 36.461 22.497 17.774 1.00 60.79 110 LYS A CA 1
ATOM 862 C C . LYS A 1 113 ? 37.381 23.546 18.374 1.00 60.16 110 LYS A C 1
ATOM 863 O O . LYS A 1 113 ? 37.335 23.757 19.578 1.00 60.90 110 LYS A O 1
ATOM 869 N N . ALA A 1 114 ? 38.192 24.220 17.551 1.00 59.05 111 ALA A N 1
ATOM 870 C CA . ALA A 1 114 ? 39.078 25.278 18.050 1.00 57.73 111 ALA A CA 1
ATOM 871 C C . ALA A 1 114 ? 38.304 26.342 18.868 1.00 57.41 111 ALA A C 1
ATOM 872 O O . ALA A 1 114 ? 38.687 26.684 19.995 1.00 56.89 111 ALA A O 1
ATOM 874 N N . PHE A 1 115 ? 37.200 26.826 18.311 1.00 56.76 112 PHE A N 1
ATOM 875 C CA . PHE A 1 115 ? 36.439 27.894 18.934 1.00 57.02 112 PHE A CA 1
ATOM 876 C C . PHE A 1 115 ? 35.725 27.424 20.194 1.00 57.33 112 PHE A C 1
ATOM 877 O O . PHE A 1 115 ? 35.656 28.148 21.191 1.00 57.16 112 PHE A O 1
ATOM 885 N N . LEU A 1 116 ? 35.189 26.209 20.138 1.00 58.04 113 LEU A N 1
ATOM 886 C CA . LEU A 1 116 ? 34.531 25.581 21.286 1.00 58.47 113 LEU A CA 1
ATOM 887 C C . LEU A 1 116 ? 35.461 25.349 22.494 1.00 58.39 113 LEU A C 1
ATOM 888 O O . LEU A 1 116 ? 35.114 25.712 23.605 1.00 59.24 113 LEU A O 1
ATOM 893 N N . ASP A 1 117 ? 36.624 24.741 22.280 1.00 58.62 114 ASP A N 1
ATOM 894 C CA . ASP A 1 117 ? 37.635 24.606 23.331 1.00 59.01 114 ASP A CA 1
ATOM 895 C C . ASP A 1 117 ? 38.122 25.946 23.839 1.00 57.84 114 ASP A C 1
ATOM 896 O O . ASP A 1 117 ? 38.409 26.089 25.023 1.00 58.41 114 ASP A O 1
ATOM 901 N N . TYR A 1 118 ? 38.228 26.921 22.947 1.00 56.56 115 TYR A N 1
ATOM 902 C CA . TYR A 1 118 ? 38.581 28.262 23.347 1.00 55.22 115 TYR A CA 1
ATOM 903 C C . TYR A 1 118 ? 37.517 28.816 24.298 1.00 54.81 115 TYR A C 1
ATOM 904 O O . TYR A 1 118 ? 37.842 29.303 25.369 1.00 54.75 115 TYR A O 1
ATOM 913 N N . ALA A 1 119 ? 36.259 28.737 23.889 1.00 54.04 116 ALA A N 1
ATOM 914 C CA . ALA A 1 119 ? 35.143 29.258 24.647 1.00 53.60 116 ALA A CA 1
ATOM 915 C C . ALA A 1 119 ? 35.054 28.596 26.005 1.00 54.17 116 ALA A C 1
ATOM 916 O O . ALA A 1 119 ? 34.715 29.245 26.996 1.00 53.87 116 ALA A O 1
ATOM 918 N N . ILE A 1 120 ? 35.378 27.306 26.061 1.00 54.59 117 ILE A N 1
ATOM 919 C CA . ILE A 1 120 ? 35.344 26.576 27.317 1.00 55.02 117 ILE A CA 1
ATOM 920 C C . ILE A 1 120 ? 36.379 27.128 28.310 1.00 55.48 117 ILE A C 1
ATOM 921 O O . ILE A 1 120 ? 36.144 27.138 29.531 1.00 55.77 117 ILE A O 1
ATOM 926 N N . THR A 1 121 ? 37.505 27.616 27.791 1.00 55.13 118 THR A N 1
ATOM 927 C CA . THR A 1 121 ? 38.498 28.254 28.654 1.00 54.98 118 THR A CA 1
ATOM 928 C C . THR A 1 121 ? 38.002 29.614 29.150 1.00 54.63 118 THR A C 1
ATOM 929 O O . THR A 1 121 ? 38.617 30.223 30.023 1.00 54.80 118 THR A O 1
ATOM 933 N N . LEU A 1 122 ? 36.902 30.095 28.590 1.00 54.26 119 LEU A N 1
ATOM 934 C CA . LEU A 1 122 ? 36.252 31.278 29.133 1.00 54.49 119 LEU A CA 1
ATOM 935 C C . LEU A 1 122 ? 35.076 30.913 30.056 1.00 54.08 119 LEU A C 1
ATOM 936 O O . LEU A 1 122 ? 34.272 31.779 30.425 1.00 53.98 119 LEU A O 1
ATOM 941 N N . GLY A 1 123 ? 35.009 29.633 30.433 1.00 53.60 120 GLY A N 1
ATOM 942 C CA . GLY A 1 123 ? 33.964 29.109 31.296 1.00 53.91 120 GLY A CA 1
ATOM 943 C C . GLY A 1 123 ? 32.612 29.067 30.623 1.00 55.06 120 GLY A C 1
ATOM 944 O O . GLY A 1 123 ? 31.577 29.137 31.298 1.00 56.14 120 GLY A O 1
ATOM 945 N N . ALA A 1 124 ? 32.621 28.984 29.295 1.00 54.50 121 ALA A N 1
ATOM 946 C CA . ALA A 1 124 ? 31.416 28.824 28.507 1.00 54.65 121 ALA A CA 1
ATOM 947 C C . ALA A 1 124 ? 30.722 27.515 28.816 1.00 54.29 121 ALA A C 1
ATOM 948 O O . ALA A 1 124 ? 31.358 26.467 28.939 1.00 53.50 121 ALA A O 1
ATOM 950 N N . ASP A 1 125 ? 29.405 27.597 28.918 1.00 54.42 122 ASP A N 1
ATOM 951 C CA . ASP A 1 125 ? 28.545 26.425 28.941 1.00 54.95 122 ASP A CA 1
ATOM 952 C C . ASP A 1 125 ? 28.192 25.982 27.515 1.00 55.51 122 ASP A C 1
ATOM 953 O O . ASP A 1 125 ? 28.206 24.794 27.215 1.00 56.33 122 ASP A O 1
ATOM 958 N N . TYR A 1 126 ? 27.911 26.957 26.648 1.00 55.33 123 TYR A N 1
ATOM 959 C CA . TYR A 1 126 ? 27.560 26.754 25.261 1.00 55.80 123 TYR A CA 1
ATOM 960 C C . TYR A 1 126 ? 28.355 27.752 24.413 1.00 56.10 123 TYR A C 1
ATOM 961 O O . TYR A 1 126 ? 28.711 28.822 24.894 1.00 55.64 123 TYR A O 1
ATOM 970 N N . VAL A 1 127 ? 28.633 27.375 23.160 1.00 56.21 124 VAL A N 1
ATOM 971 C CA . VAL A 1 127 ? 28.877 28.329 22.079 1.00 56.01 124 VAL A CA 1
ATOM 972 C C . VAL A 1 127 ? 27.567 28.526 21.289 1.00 56.31 124 VAL A C 1
ATOM 973 O O . VAL A 1 127 ? 26.753 27.605 21.187 1.00 56.70 124 VAL A O 1
ATOM 977 N N . ALA A 1 128 ? 27.361 29.733 20.763 1.00 55.63 125 ALA A N 1
ATOM 978 C CA . ALA A 1 128 ? 26.282 29.982 19.858 1.00 55.13 125 ALA A CA 1
ATOM 979 C C . ALA A 1 128 ? 26.843 30.592 18.594 1.00 55.59 125 ALA A C 1
ATOM 980 O O . ALA A 1 128 ? 27.857 31.300 18.628 1.00 55.24 125 ALA A O 1
ATOM 982 N N . THR A 1 129 ? 26.190 30.293 17.471 1.00 56.08 126 THR A N 1
ATOM 983 C CA . THR A 1 129 ? 26.484 30.937 16.203 1.00 55.85 126 THR A CA 1
ATOM 984 C C . THR A 1 129 ? 25.162 31.317 15.589 1.00 56.07 126 THR A C 1
ATOM 985 O O . THR A 1 129 ? 24.095 30.844 16.035 1.00 55.57 126 THR A O 1
ATOM 989 N N . GLY A 1 130 ? 25.238 32.151 14.541 1.00 55.81 127 GLY A N 1
ATOM 990 C CA . GLY A 1 130 ? 24.054 32.551 13.802 1.00 54.75 127 GLY A CA 1
ATOM 991 C C . GLY A 1 130 ? 23.718 31.612 12.653 1.00 54.77 127 GLY A C 1
ATOM 992 O O . GLY A 1 130 ? 23.086 32.034 11.703 1.00 56.80 127 GLY A O 1
ATOM 993 N N . HIS A 1 131 ? 24.138 30.351 12.713 1.00 53.56 128 HIS A N 1
ATOM 994 C CA . HIS A 1 131 ? 23.708 29.353 11.768 1.00 53.04 128 HIS A CA 1
ATOM 995 C C . HIS A 1 131 ? 22.180 29.161 11.856 1.00 53.59 128 HIS A C 1
ATOM 996 O O . HIS A 1 131 ? 21.610 29.132 12.964 1.00 53.57 128 HIS A O 1
ATOM 1003 N N . TYR A 1 132 ? 21.547 29.016 10.692 1.00 53.15 129 TYR A N 1
ATOM 1004 C CA . TYR A 1 132 ? 20.145 28.654 10.562 1.00 54.22 129 TYR A CA 1
ATOM 1005 C C . TYR A 1 132 ? 19.977 27.150 10.686 1.00 54.59 129 TYR A C 1
ATOM 1006 O O . TYR A 1 132 ? 19.987 26.431 9.693 1.00 55.39 129 TYR A O 1
ATOM 1015 N N . ALA A 1 133 ? 19.875 26.680 11.931 1.00 54.92 130 ALA A N 1
ATOM 1016 C CA . ALA A 1 133 ? 19.786 25.244 12.253 1.00 54.56 130 ALA A CA 1
ATOM 1017 C C . ALA A 1 133 ? 19.161 25.144 13.612 1.00 54.49 130 ALA A C 1
ATOM 1018 O O . ALA A 1 133 ? 19.112 26.114 14.340 1.00 54.92 130 ALA A O 1
ATOM 1020 N N . ARG A 1 134 ? 18.685 23.973 13.970 1.00 55.20 131 ARG A N 1
ATOM 1021 C CA . ARG A 1 134 ? 18.150 23.772 15.302 1.00 56.14 131 ARG A CA 1
ATOM 1022 C C . ARG A 1 134 ? 18.798 22.562 15.943 1.00 57.63 131 ARG A C 1
ATOM 1023 O O . ARG A 1 134 ? 19.234 21.635 15.251 1.00 57.09 131 ARG A O 1
ATOM 1031 N N . VAL A 1 135 ? 18.854 22.592 17.270 1.00 60.09 132 VAL A N 1
ATOM 1032 C CA . VAL A 1 135 ? 19.171 21.424 18.090 1.00 62.49 132 VAL A CA 1
ATOM 1033 C C . VAL A 1 135 ? 17.980 21.085 18.993 1.00 63.58 132 VAL A C 1
ATOM 1034 O O . VAL A 1 135 ? 17.413 21.964 19.650 1.00 63.74 132 VAL A O 1
ATOM 1038 N N . ALA A 1 136 ? 17.566 19.824 18.973 1.00 64.95 133 ALA A N 1
ATOM 1039 C CA . ALA A 1 136 ? 16.523 19.356 19.868 1.00 67.04 133 ALA A CA 1
ATOM 1040 C C . ALA A 1 136 ? 17.116 18.309 20.786 1.00 68.33 133 ALA A C 1
ATOM 1041 O O . ALA A 1 136 ? 17.862 17.439 20.334 1.00 67.88 133 ALA A O 1
ATOM 1043 N N A ARG A 1 137 ? 16.810 18.417 22.080 0.60 69.68 134 ARG A N 1
ATOM 1044 N N B ARG A 1 137 ? 16.776 18.387 22.070 0.40 69.53 134 ARG A N 1
ATOM 1045 C CA A ARG A 1 137 ? 17.253 17.430 23.077 0.60 70.98 134 ARG A CA 1
ATOM 1046 C CA B ARG A 1 137 ? 17.257 17.409 23.044 0.40 70.75 134 ARG A CA 1
ATOM 1047 C C A ARG A 1 137 ? 16.186 16.359 23.295 0.60 71.94 134 ARG A C 1
ATOM 1048 C C B ARG A 1 137 ? 16.193 16.360 23.332 0.40 71.81 134 ARG A C 1
ATOM 1049 O O A ARG A 1 137 ? 15.000 16.669 23.393 0.60 72.11 134 ARG A O 1
ATOM 1050 O O B ARG A 1 137 ? 15.021 16.687 23.523 0.40 71.95 134 ARG A O 1
ATOM 1065 N N . ASP A 1 138 ? 16.616 15.099 23.352 1.00 72.99 135 ASP A N 1
ATOM 1066 C CA . ASP A 1 138 ? 15.717 13.962 23.618 1.00 74.99 135 ASP A CA 1
ATOM 1067 C C . ASP A 1 138 ? 15.298 13.871 25.073 1.00 76.02 135 ASP A C 1
ATOM 1068 O O . ASP A 1 138 ? 15.844 14.570 25.935 1.00 76.04 135 ASP A O 1
ATOM 1073 N N . GLU A 1 139 ? 14.330 12.986 25.326 1.00 77.19 136 GLU A N 1
ATOM 1074 C CA . GLU A 1 139 ? 13.992 12.533 26.673 1.00 78.47 136 GLU A CA 1
ATOM 1075 C C . GLU A 1 139 ? 15.288 12.068 27.343 1.00 78.30 136 GLU A C 1
ATOM 1076 O O . GLU A 1 139 ? 15.655 12.574 28.413 1.00 78.24 136 GLU A O 1
ATOM 1082 N N . ASP A 1 140 ? 15.993 11.147 26.670 1.00 77.98 137 ASP A N 1
ATOM 1083 C CA . ASP A 1 140 ? 17.284 10.602 27.134 1.00 77.64 137 ASP A CA 1
ATOM 1084 C C . ASP A 1 140 ? 18.395 11.645 27.276 1.00 76.76 137 ASP A C 1
ATOM 1085 O O . ASP A 1 140 ? 19.398 11.403 27.955 1.00 76.90 137 ASP A O 1
ATOM 1090 N N . GLY A 1 141 ? 18.213 12.801 26.643 1.00 75.59 138 GLY A N 1
ATOM 1091 C CA . GLY A 1 141 ? 19.216 13.859 26.691 1.00 73.80 138 GLY A CA 1
ATOM 1092 C C . GLY A 1 141 ? 20.102 13.842 25.461 1.00 72.49 138 GLY A C 1
ATOM 1093 O O . GLY A 1 141 ? 21.082 14.588 25.392 1.00 72.79 138 GLY A O 1
ATOM 1094 N N . THR A 1 142 ? 19.759 12.978 24.503 1.00 70.80 139 THR A N 1
ATOM 1095 C CA . THR A 1 142 ? 20.445 12.908 23.217 1.00 69.38 139 THR A CA 1
ATOM 1096 C C . THR A 1 142 ? 20.009 14.074 22.337 1.00 68.26 139 THR A C 1
ATOM 1097 O O . THR A 1 142 ? 18.820 14.323 22.165 1.00 68.24 139 THR A O 1
ATOM 1101 N N . VAL A 1 143 ? 20.982 14.790 21.792 1.00 66.44 140 VAL A N 1
ATOM 1102 C CA . VAL A 1 143 ? 20.702 15.933 20.944 1.00 65.17 140 VAL A CA 1
ATOM 1103 C C . VAL A 1 143 ? 20.644 15.498 19.471 1.00 64.07 140 VAL A C 1
ATOM 1104 O O . VAL A 1 143 ? 21.461 14.695 19.001 1.00 63.65 140 VAL A O 1
ATOM 1108 N N A HIS A 1 144 ? 19.663 16.047 18.762 0.50 63.23 141 HIS A N 1
ATOM 1109 N N B HIS A 1 144 ? 19.652 15.991 18.750 0.50 63.46 141 HIS A N 1
ATOM 1110 C CA A HIS A 1 144 ? 19.494 15.849 17.332 0.50 62.52 141 HIS A CA 1
ATOM 1111 C CA B HIS A 1 144 ? 19.672 15.839 17.310 0.50 62.94 141 HIS A CA 1
ATOM 1112 C C A HIS A 1 144 ? 19.585 17.220 16.652 0.50 62.12 141 HIS A C 1
ATOM 1113 C C B HIS A 1 144 ? 19.558 17.190 16.630 0.50 62.38 141 HIS A C 1
ATOM 1114 O O A HIS A 1 144 ? 19.207 18.225 17.253 0.50 61.70 141 HIS A O 1
ATOM 1115 O O B HIS A 1 144 ? 19.021 18.141 17.199 0.50 61.97 141 HIS A O 1
ATOM 1136 N N . LEU A 1 146 ? 18.250 19.683 13.705 1.00 59.35 143 LEU A N 1
ATOM 1137 C CA . LEU A 1 146 ? 17.133 19.900 12.798 1.00 58.85 143 LEU A CA 1
ATOM 1138 C C . LEU A 1 146 ? 17.437 21.024 11.808 1.00 58.75 143 LEU A C 1
ATOM 1139 O O . LEU A 1 146 ? 18.160 21.979 12.128 1.00 57.84 143 LEU A O 1
ATOM 1144 N N . ARG A 1 147 ? 16.875 20.917 10.604 1.00 58.31 144 ARG A N 1
ATOM 1145 C CA . ARG A 1 147 ? 16.957 21.991 9.629 1.00 57.54 144 ARG A CA 1
ATOM 1146 C C . ARG A 1 147 ? 16.460 23.283 10.248 1.00 57.07 144 ARG A C 1
ATOM 1147 O O . ARG A 1 147 ? 15.495 23.261 11.022 1.00 56.30 144 ARG A O 1
ATOM 1155 N N . GLY A 1 148 ? 17.096 24.407 9.908 1.00 56.19 145 GLY A N 1
ATOM 1156 C CA . GLY A 1 148 ? 16.469 25.709 10.171 1.00 56.69 145 GLY A CA 1
ATOM 1157 C C . GLY A 1 148 ? 15.080 25.774 9.534 1.00 56.59 145 GLY A C 1
ATOM 1158 O O . GLY A 1 148 ? 14.842 25.195 8.481 1.00 56.03 145 GLY A O 1
ATOM 1159 N N . VAL A 1 149 ? 14.150 26.470 10.168 1.00 57.07 146 VAL A N 1
ATOM 1160 C CA . VAL A 1 149 ? 12.819 26.607 9.597 1.00 57.71 146 VAL A CA 1
ATOM 1161 C C . VAL A 1 149 ? 12.827 27.445 8.321 1.00 58.11 146 VAL A C 1
ATOM 1162 O O . VAL A 1 149 ? 11.907 27.348 7.513 1.00 58.03 146 VAL A O 1
ATOM 1166 N N . ASP A 1 150 ? 13.836 28.301 8.174 1.00 59.09 147 ASP A N 1
ATOM 1167 C CA . ASP A 1 150 ? 14.066 29.034 6.934 1.00 60.18 147 ASP A CA 1
ATOM 1168 C C . ASP A 1 150 ? 14.668 28.028 5.968 1.00 61.08 147 ASP A C 1
ATOM 1169 O O . ASP A 1 150 ? 15.875 27.778 6.015 1.00 61.08 147 ASP A O 1
ATOM 1174 N N A ASN A 1 151 ? 13.861 27.448 5.088 0.50 61.33 148 ASN A N 1
ATOM 1175 N N B ASN A 1 151 ? 13.801 27.451 5.137 0.50 61.23 148 ASN A N 1
ATOM 1176 C CA A ASN A 1 151 ? 14.365 26.377 4.224 0.50 62.04 148 ASN A CA 1
ATOM 1177 C CA B ASN A 1 151 ? 14.142 26.478 4.101 0.50 61.87 148 ASN A CA 1
ATOM 1178 C C A ASN A 1 151 ? 15.238 26.848 3.039 0.50 62.77 148 ASN A C 1
ATOM 1179 C C B ASN A 1 151 ? 15.353 26.906 3.272 0.50 62.60 148 ASN A C 1
ATOM 1180 O O A ASN A 1 151 ? 15.828 26.037 2.336 0.50 63.35 148 ASN A O 1
ATOM 1181 O O B ASN A 1 151 ? 16.291 26.134 3.075 0.50 62.88 148 ASN A O 1
ATOM 1190 N N . GLY A 1 152 ? 15.329 28.155 2.820 1.00 63.11 149 GLY A N 1
ATOM 1191 C CA . GLY A 1 152 ? 16.335 28.674 1.919 1.00 63.66 149 GLY A CA 1
ATOM 1192 C C . GLY A 1 152 ? 17.700 28.915 2.546 1.00 63.64 149 GLY A C 1
ATOM 1193 O O . GLY A 1 152 ? 18.729 28.764 1.871 1.00 64.78 149 GLY A O 1
ATOM 1194 N N A LYS A 1 153 ? 17.709 29.264 3.827 0.50 63.25 150 LYS A N 1
ATOM 1195 N N B LYS A 1 153 ? 17.729 29.328 3.807 0.50 62.95 150 LYS A N 1
ATOM 1196 C CA A LYS A 1 153 ? 18.943 29.591 4.526 0.50 63.21 150 LYS A CA 1
ATOM 1197 C CA B LYS A 1 153 ? 18.999 29.542 4.489 0.50 62.62 150 LYS A CA 1
ATOM 1198 C C A LYS A 1 153 ? 19.452 28.448 5.401 0.50 62.93 150 LYS A C 1
ATOM 1199 C C B LYS A 1 153 ? 19.531 28.234 5.062 0.50 62.61 150 LYS A C 1
ATOM 1200 O O A LYS A 1 153 ? 20.581 28.518 5.899 0.50 63.00 150 LYS A O 1
ATOM 1201 O O B LYS A 1 153 ? 20.727 27.968 5.002 0.50 62.67 150 LYS A O 1
ATOM 1212 N N . ASP A 1 154 ? 18.626 27.409 5.577 1.00 62.25 151 ASP A N 1
ATOM 1213 C CA . ASP A 1 154 ? 18.972 26.226 6.372 1.00 62.24 151 ASP A CA 1
ATOM 1214 C C . ASP A 1 154 ? 20.406 25.718 6.189 1.00 62.32 151 ASP A C 1
ATOM 1215 O O . ASP A 1 154 ? 20.780 25.232 5.114 1.00 63.50 151 ASP A O 1
ATOM 1220 N N . GLN A 1 155 ? 21.195 25.782 7.253 1.00 61.50 152 GLN A N 1
ATOM 1221 C CA . GLN A 1 155 ? 22.608 25.467 7.138 1.00 60.20 152 GLN A CA 1
ATOM 1222 C C . GLN A 1 155 ? 23.033 24.087 7.649 1.00 59.41 152 GLN A C 1
ATOM 1223 O O . GLN A 1 155 ? 24.218 23.813 7.730 1.00 59.54 152 GLN A O 1
ATOM 1229 N N . THR A 1 156 ? 22.086 23.207 7.963 1.00 57.74 153 THR A N 1
ATOM 1230 C CA . THR A 1 156 ? 22.464 21.855 8.370 1.00 57.54 153 THR A CA 1
ATOM 1231 C C . THR A 1 156 ? 23.425 21.166 7.375 1.00 57.70 153 THR A C 1
ATOM 1232 O O . THR A 1 156 ? 24.292 20.375 7.779 1.00 58.19 153 THR A O 1
ATOM 1236 N N . TYR A 1 157 ? 23.271 21.465 6.087 1.00 57.35 154 TYR A N 1
ATOM 1237 C CA . TYR A 1 157 ? 24.143 20.923 5.045 1.00 57.15 154 TYR A CA 1
ATOM 1238 C C . TYR A 1 157 ? 25.615 21.162 5.417 1.00 57.33 154 TYR A C 1
ATOM 1239 O O . TYR A 1 157 ? 26.447 20.269 5.307 1.00 58.02 154 TYR A O 1
ATOM 1248 N N . PHE A 1 158 ? 25.933 22.358 5.893 1.00 56.43 155 PHE A N 1
ATOM 1249 C CA . PHE A 1 158 ? 27.310 22.698 6.186 1.00 55.65 155 PHE A CA 1
ATOM 1250 C C . PHE A 1 158 ? 27.741 22.228 7.579 1.00 55.73 155 PHE A C 1
ATOM 1251 O O . PHE A 1 158 ? 28.945 22.241 7.909 1.00 55.37 155 PHE A O 1
ATOM 1259 N N . LEU A 1 159 ? 26.761 21.822 8.383 1.00 55.19 156 LEU A N 1
ATOM 1260 C CA . LEU A 1 159 ? 26.991 21.392 9.752 1.00 55.58 156 LEU A CA 1
ATOM 1261 C C . LEU A 1 159 ? 26.924 19.874 9.856 1.00 56.53 156 LEU A C 1
ATOM 1262 O O . LEU A 1 159 ? 26.882 19.302 10.955 1.00 56.78 156 LEU A O 1
ATOM 1267 N N . SER A 1 160 ? 26.917 19.210 8.707 1.00 58.00 157 SER A N 1
ATOM 1268 C CA . SER A 1 160 ? 26.675 17.742 8.654 1.00 59.18 157 SER A CA 1
ATOM 1269 C C . SER A 1 160 ? 27.708 16.909 9.440 1.00 59.68 157 SER A C 1
ATOM 1270 O O . SER A 1 160 ? 27.407 15.785 9.884 1.00 59.25 157 SER A O 1
ATOM 1273 N N . GLN A 1 161 ? 28.908 17.476 9.620 1.00 59.82 158 GLN A N 1
ATOM 1274 C CA . GLN A 1 161 ? 29.997 16.756 10.279 1.00 60.49 158 GLN A CA 1
ATOM 1275 C C . GLN A 1 161 ? 30.013 16.858 11.808 1.00 60.24 158 GLN A C 1
ATOM 1276 O O . GLN A 1 161 ? 30.869 16.253 12.422 1.00 61.42 158 GLN A O 1
ATOM 1282 N N . LEU A 1 162 ? 29.093 17.609 12.417 1.00 59.95 159 LEU A N 1
ATOM 1283 C CA . LEU A 1 162 ? 29.095 17.833 13.874 1.00 59.49 159 LEU A CA 1
ATOM 1284 C C . LEU A 1 162 ? 28.703 16.586 14.647 1.00 59.69 159 LEU A C 1
ATOM 1285 O O . LEU A 1 162 ? 27.764 15.892 14.273 1.00 60.82 159 LEU A O 1
ATOM 1290 N N . SER A 1 163 ? 29.427 16.324 15.727 1.00 58.88 160 SER A N 1
ATOM 1291 C CA . SER A 1 163 ? 29.244 15.156 16.559 1.00 58.81 160 SER A CA 1
ATOM 1292 C C . SER A 1 163 ? 28.262 15.463 17.677 1.00 58.99 160 SER A C 1
ATOM 1293 O O . SER A 1 163 ? 27.951 16.627 17.941 1.00 59.20 160 SER A O 1
ATOM 1296 N N . GLN A 1 164 ? 27.775 14.409 18.321 1.00 58.94 161 GLN A N 1
ATOM 1297 C CA . GLN A 1 164 ? 26.896 14.508 19.487 1.00 59.52 161 GLN A CA 1
ATOM 1298 C C . GLN A 1 164 ? 27.514 15.385 20.570 1.00 59.50 161 GLN A C 1
ATOM 1299 O O . GLN A 1 164 ? 26.845 16.234 21.169 1.00 59.44 161 GLN A O 1
ATOM 1305 N N A GLU A 1 165 ? 28.809 15.184 20.775 0.50 59.41 162 GLU A N 1
ATOM 1306 N N B GLU A 1 165 ? 28.797 15.126 20.835 0.50 59.41 162 GLU A N 1
ATOM 1307 C CA A GLU A 1 165 ? 29.576 15.884 21.785 0.50 59.10 162 GLU A CA 1
ATOM 1308 C CA B GLU A 1 165 ? 29.620 15.899 21.760 0.50 59.19 162 GLU A CA 1
ATOM 1309 C C A GLU A 1 165 ? 29.732 17.393 21.506 0.50 58.98 162 GLU A C 1
ATOM 1310 C C B GLU A 1 165 ? 29.487 17.398 21.475 0.50 58.94 162 GLU A C 1
ATOM 1311 O O A GLU A 1 165 ? 29.857 18.174 22.450 0.50 59.20 162 GLU A O 1
ATOM 1312 O O B GLU A 1 165 ? 29.150 18.173 22.366 0.50 59.18 162 GLU A O 1
ATOM 1323 N N . GLN A 1 166 ? 29.740 17.786 20.226 1.00 58.44 163 GLN A N 1
ATOM 1324 C CA . GLN A 1 166 ? 29.739 19.199 19.811 1.00 58.20 163 GLN A CA 1
ATOM 1325 C C . GLN A 1 166 ? 28.353 19.828 19.948 1.00 57.57 163 GLN A C 1
ATOM 1326 O O . GLN A 1 166 ? 28.219 20.936 20.452 1.00 57.39 163 GLN A O 1
ATOM 1332 N N . LEU A 1 167 ? 27.329 19.113 19.496 1.00 57.05 164 LEU A N 1
ATOM 1333 C CA . LEU A 1 167 ? 25.940 19.561 19.606 1.00 56.61 164 LEU A CA 1
ATOM 1334 C C . LEU A 1 167 ? 25.455 19.737 21.041 1.00 57.35 164 LEU A C 1
ATOM 1335 O O . LEU A 1 167 ? 24.568 20.557 21.304 1.00 57.24 164 LEU A O 1
ATOM 1340 N N . GLN A 1 168 ? 26.009 18.955 21.965 1.00 58.21 165 GLN A N 1
ATOM 1341 C CA . GLN A 1 168 ? 25.676 19.092 23.390 1.00 59.68 165 GLN A CA 1
ATOM 1342 C C . GLN A 1 168 ? 26.047 20.462 23.952 1.00 59.27 165 GLN A C 1
ATOM 1343 O O . GLN A 1 168 ? 25.473 20.907 24.923 1.00 60.01 165 GLN A O 1
ATOM 1349 N N . LYS A 1 169 ? 27.041 21.100 23.364 1.00 59.36 166 LYS A N 1
ATOM 1350 C CA . LYS A 1 169 ? 27.512 22.376 23.852 1.00 59.72 166 LYS A CA 1
ATOM 1351 C C . LYS A 1 169 ? 27.178 23.518 22.896 1.00 59.26 166 LYS A C 1
ATOM 1352 O O . LYS A 1 169 ? 27.733 24.615 23.029 1.00 59.24 166 LYS A O 1
ATOM 1358 N N . THR A 1 170 ? 26.262 23.264 21.957 1.00 58.24 167 THR A N 1
ATOM 1359 C CA . THR A 1 170 ? 25.902 24.228 20.944 1.00 58.20 167 THR A CA 1
ATOM 1360 C C . THR A 1 170 ? 24.512 24.797 21.173 1.00 58.30 167 THR A C 1
ATOM 1361 O O . THR A 1 170 ? 23.634 24.083 21.633 1.00 58.05 167 THR A O 1
ATOM 1373 N N . PHE A 1 172 ? 21.744 27.365 18.732 1.00 57.04 169 PHE A N 1
ATOM 1374 C CA . PHE A 1 172 ? 21.467 28.053 17.459 1.00 55.56 169 PHE A CA 1
ATOM 1375 C C . PHE A 1 172 ? 20.266 28.946 17.639 1.00 55.08 169 PHE A C 1
ATOM 1376 O O . PHE A 1 172 ? 19.155 28.550 17.330 1.00 55.57 169 PHE A O 1
ATOM 1384 N N . PRO A 1 173 ? 20.469 30.155 18.172 1.00 55.24 170 PRO A N 1
ATOM 1385 C CA . PRO A 1 173 ? 19.323 31.080 18.445 1.00 54.13 170 PRO A CA 1
ATOM 1386 C C . PRO A 1 173 ? 18.499 31.526 17.224 1.00 54.56 170 PRO A C 1
ATOM 1387 O O . PRO A 1 173 ? 17.353 31.964 17.389 1.00 54.74 170 PRO A O 1
ATOM 1391 N N . LEU A 1 174 ? 19.059 31.446 16.018 1.00 54.41 171 LEU A N 1
ATOM 1392 C CA . LEU A 1 174 ? 18.288 31.837 14.825 1.00 54.55 171 LEU A CA 1
ATOM 1393 C C . LEU A 1 174 ? 17.524 30.667 14.196 1.00 54.68 171 LEU A C 1
ATOM 1394 O O . LEU A 1 174 ? 16.806 30.841 13.219 1.00 55.63 171 LEU A O 1
ATOM 1399 N N . GLY A 1 175 ? 17.662 29.486 14.772 1.00 54.40 172 GLY A N 1
ATOM 1400 C CA . GLY A 1 175 ? 17.120 28.293 14.185 1.00 54.37 172 GLY A CA 1
ATOM 1401 C C . GLY A 1 175 ? 15.641 28.322 13.893 1.00 54.31 172 GLY A C 1
ATOM 1402 O O . GLY A 1 175 ? 15.208 27.618 13.015 1.00 54.38 172 GLY A O 1
ATOM 1403 N N . HIS A 1 176 ? 14.862 29.124 14.621 1.00 54.52 173 HIS A N 1
ATOM 1404 C CA . HIS A 1 176 ? 13.412 29.155 14.408 1.00 54.71 173 HIS A CA 1
ATOM 1405 C C . HIS A 1 176 ? 13.013 30.417 13.669 1.00 54.71 173 HIS A C 1
ATOM 1406 O O . HIS A 1 176 ? 11.840 30.765 13.631 1.00 54.57 173 HIS A O 1
ATOM 1413 N N . LEU A 1 177 ? 14.000 31.103 13.098 1.00 55.09 174 LEU A N 1
ATOM 1414 C CA . LEU A 1 177 ? 13.782 32.383 12.428 1.00 54.80 174 LEU A CA 1
ATOM 1415 C C . LEU A 1 177 ? 14.087 32.328 10.936 1.00 55.08 174 LEU A C 1
ATOM 1416 O O . LEU A 1 177 ? 14.936 31.558 10.474 1.00 55.31 174 LEU A O 1
ATOM 1421 N N . GLU A 1 178 ? 13.377 33.150 10.190 1.00 55.09 175 GLU A N 1
ATOM 1422 C CA . GLU A 1 178 ? 13.673 33.357 8.786 1.00 56.49 175 GLU A CA 1
ATOM 1423 C C . GLU A 1 178 ? 14.486 34.640 8.658 1.00 55.82 175 GLU A C 1
ATOM 1424 O O . GLU A 1 178 ? 14.319 35.577 9.427 1.00 56.23 175 GLU A O 1
ATOM 1430 N N . LYS A 1 179 ? 15.365 34.669 7.678 1.00 56.61 176 LYS A N 1
ATOM 1431 C CA . LYS A 1 179 ? 16.229 35.809 7.396 1.00 57.43 176 LYS A CA 1
ATOM 1432 C C . LYS A 1 179 ? 15.565 37.205 7.468 1.00 56.37 176 LYS A C 1
ATOM 1433 O O . LYS A 1 179 ? 16.052 38.093 8.182 1.00 56.46 176 LYS A O 1
ATOM 1439 N N . PRO A 1 180 ? 14.444 37.416 6.763 1.00 56.25 177 PRO A N 1
ATOM 1440 C CA . PRO A 1 180 ? 13.800 38.747 6.927 1.00 55.66 177 PRO A CA 1
ATOM 1441 C C . PRO A 1 180 ? 13.454 39.116 8.350 1.00 55.96 177 PRO A C 1
ATOM 1442 O O . PRO A 1 180 ? 13.464 40.309 8.684 1.00 56.25 177 PRO A O 1
ATOM 1446 N N . GLU A 1 181 ? 13.127 38.129 9.192 1.00 56.57 178 GLU A N 1
ATOM 1447 C CA . GLU A 1 181 ? 12.813 38.421 10.603 1.00 57.40 178 GLU A CA 1
ATOM 1448 C C . GLU A 1 181 ? 14.068 38.890 11.345 1.00 56.24 178 GLU A C 1
ATOM 1449 O O . GLU A 1 181 ? 14.034 39.879 12.090 1.00 55.67 178 GLU A O 1
ATOM 1455 N N . VAL A 1 182 ? 15.162 38.158 11.136 1.00 54.86 179 VAL A N 1
ATOM 1456 C CA . VAL A 1 182 ? 16.471 38.504 11.702 1.00 54.97 179 VAL A CA 1
ATOM 1457 C C . VAL A 1 182 ? 16.791 39.982 11.388 1.00 55.52 179 VAL A C 1
ATOM 1458 O O . VAL A 1 182 ? 17.176 40.721 12.275 1.00 55.18 179 VAL A O 1
ATOM 1462 N N A ARG A 1 183 ? 16.552 40.412 10.147 0.50 55.91 180 ARG A N 1
ATOM 1463 N N B ARG A 1 183 ? 16.575 40.393 10.133 0.50 55.87 180 ARG A N 1
ATOM 1464 C CA A ARG A 1 183 ? 16.713 41.817 9.772 0.50 56.14 180 ARG A CA 1
ATOM 1465 C CA B ARG A 1 183 ? 16.694 41.796 9.729 0.50 56.14 180 ARG A CA 1
ATOM 1466 C C A ARG A 1 183 ? 15.726 42.751 10.450 0.50 56.20 180 ARG A C 1
ATOM 1467 C C B ARG A 1 183 ? 15.743 42.717 10.478 0.50 56.16 180 ARG A C 1
ATOM 1468 O O A ARG A 1 183 ? 16.088 43.872 10.808 0.50 56.96 180 ARG A O 1
ATOM 1469 O O B ARG A 1 183 ? 16.154 43.789 10.926 0.50 56.94 180 ARG A O 1
ATOM 1484 N N . ARG A 1 184 ? 14.483 42.309 10.632 1.00 56.02 181 ARG A N 1
ATOM 1485 C CA . ARG A 1 184 ? 13.508 43.130 11.368 1.00 55.60 181 ARG A CA 1
ATOM 1486 C C . ARG A 1 184 ? 13.915 43.257 12.840 1.00 54.68 181 ARG A C 1
ATOM 1487 O O . ARG A 1 184 ? 13.855 44.329 13.424 1.00 54.75 181 ARG A O 1
ATOM 1495 N N . LEU A 1 185 ? 14.340 42.154 13.442 1.00 54.85 182 LEU A N 1
ATOM 1496 C CA . LEU A 1 185 ? 14.813 42.192 14.833 1.00 55.03 182 LEU A CA 1
ATOM 1497 C C . LEU A 1 185 ? 16.001 43.132 14.986 1.00 54.92 182 LEU A C 1
ATOM 1498 O O . LEU A 1 185 ? 16.085 43.857 15.960 1.00 54.71 182 LEU A O 1
ATOM 1503 N N . ALA A 1 186 ? 16.904 43.112 14.010 1.00 55.55 183 ALA A N 1
ATOM 1504 C CA . ALA A 1 186 ? 18.083 43.970 14.048 1.00 56.65 183 ALA A CA 1
ATOM 1505 C C . ALA A 1 186 ? 17.701 45.457 13.944 1.00 57.16 183 ALA A C 1
ATOM 1506 O O . ALA A 1 186 ? 18.204 46.298 14.694 1.00 56.85 183 ALA A O 1
ATOM 1508 N N . GLU A 1 187 ? 16.804 45.762 13.016 1.00 58.26 184 GLU A N 1
ATOM 1509 C CA . GLU A 1 187 ? 16.401 47.129 12.772 1.00 59.95 184 GLU A CA 1
ATOM 1510 C C . GLU A 1 187 ? 15.685 47.665 13.973 1.00 59.67 184 GLU A C 1
ATOM 1511 O O . GLU A 1 187 ? 15.961 48.793 14.404 1.00 60.73 184 GLU A O 1
ATOM 1517 N N . GLU A 1 188 ? 14.783 46.869 14.555 1.00 59.76 185 GLU A N 1
ATOM 1518 C CA . GLU A 1 188 ? 14.035 47.352 15.742 1.00 59.14 185 GLU A CA 1
ATOM 1519 C C . GLU A 1 188 ? 14.933 47.532 16.957 1.00 58.56 185 GLU A C 1
ATOM 1520 O O . GLU A 1 188 ? 14.653 48.348 17.816 1.00 58.88 185 GLU A O 1
ATOM 1526 N N . ALA A 1 189 ? 16.015 46.771 17.032 1.00 58.28 186 ALA A N 1
ATOM 1527 C CA . ALA A 1 189 ? 16.979 46.942 18.110 1.00 58.21 186 ALA A CA 1
ATOM 1528 C C . ALA A 1 189 ? 17.939 48.089 17.817 1.00 58.46 186 ALA A C 1
ATOM 1529 O O . ALA A 1 189 ? 18.756 48.436 18.669 1.00 59.19 186 ALA A O 1
ATOM 1531 N N . GLY A 1 190 ? 17.838 48.671 16.619 1.00 58.36 187 GLY A N 1
ATOM 1532 C CA . GLY A 1 190 ? 18.753 49.726 16.181 1.00 58.13 187 GLY A CA 1
ATOM 1533 C C . GLY A 1 190 ? 20.216 49.280 16.057 1.00 58.07 187 GLY A C 1
ATOM 1534 O O . GLY A 1 190 ? 21.130 50.069 16.292 1.00 57.18 187 GLY A O 1
ATOM 1535 N N . LEU A 1 191 ? 20.435 48.024 15.682 1.00 57.69 188 LEU A N 1
ATOM 1536 C CA . LEU A 1 191 ? 21.784 47.509 15.569 1.00 58.34 188 LEU A CA 1
ATOM 1537 C C . LEU A 1 191 ? 22.434 48.081 14.324 1.00 59.68 188 LEU A C 1
ATOM 1538 O O . LEU A 1 191 ? 21.810 48.120 13.255 1.00 59.92 188 LEU A O 1
ATOM 1543 N N . SER A 1 192 ? 23.695 48.502 14.440 1.00 60.92 189 SER A N 1
ATOM 1544 C CA . SER A 1 192 ? 24.364 49.143 13.297 1.00 61.82 189 SER A CA 1
ATOM 1545 C C . SER A 1 192 ? 24.582 48.207 12.117 1.00 61.81 189 SER A C 1
ATOM 1546 O O . SER A 1 192 ? 24.700 48.656 10.988 1.00 62.40 189 SER A O 1
ATOM 1549 N N . THR A 1 193 ? 24.578 46.904 12.361 1.00 61.58 190 THR A N 1
ATOM 1550 C CA . THR A 1 193 ? 24.664 45.950 11.280 1.00 61.49 190 THR A CA 1
ATOM 1551 C C . THR A 1 193 ? 23.327 45.617 10.583 1.00 62.19 190 THR A C 1
ATOM 1552 O O . THR A 1 193 ? 23.298 44.758 9.687 1.00 61.73 190 THR A O 1
ATOM 1556 N N . ALA A 1 194 ? 22.240 46.284 10.976 1.00 62.67 191 ALA A N 1
ATOM 1557 C CA . ALA A 1 194 ? 20.880 45.942 10.500 1.00 63.82 191 ALA A CA 1
ATOM 1558 C C . ALA A 1 194 ? 20.760 45.876 8.989 1.00 64.69 191 ALA A C 1
ATOM 1559 O O . ALA A 1 194 ? 20.189 44.916 8.422 1.00 64.93 191 ALA A O 1
ATOM 1561 N N . LYS A 1 195 ? 21.330 46.878 8.331 1.00 66.38 192 LYS A N 1
ATOM 1562 C CA . LYS A 1 195 ? 21.330 46.937 6.860 1.00 68.40 192 LYS A CA 1
ATOM 1563 C C . LYS A 1 195 ? 22.582 46.351 6.173 1.00 68.79 192 LYS A C 1
ATOM 1564 O O . LYS A 1 195 ? 22.684 46.393 4.956 1.00 69.65 192 LYS A O 1
ATOM 1570 N N . LYS A 1 196 ? 23.512 45.800 6.941 1.00 69.63 193 LYS A N 1
ATOM 1571 C CA . LYS A 1 196 ? 24.755 45.279 6.388 1.00 70.94 193 LYS A CA 1
ATOM 1572 C C . LYS A 1 196 ? 24.527 44.019 5.568 1.00 72.83 193 LYS A C 1
ATOM 1573 O O . LYS A 1 196 ? 24.009 43.023 6.072 1.00 72.41 193 LYS A O 1
ATOM 1579 N N . LYS A 1 197 ? 24.934 44.075 4.301 1.00 75.23 194 LYS A N 1
ATOM 1580 C CA . LYS A 1 197 ? 24.790 42.967 3.367 1.00 77.77 194 LYS A CA 1
ATOM 1581 C C . LYS A 1 197 ? 25.769 41.856 3.684 1.00 79.83 194 LYS A C 1
ATOM 1582 O O . LYS A 1 197 ? 26.895 42.101 4.091 1.00 79.79 194 LYS A O 1
ATOM 1588 N N . ASP A 1 198 ? 25.338 40.619 3.509 1.00 83.16 195 ASP A N 1
ATOM 1589 C CA . ASP A 1 198 ? 26.200 39.494 3.832 1.00 86.68 195 ASP A CA 1
ATOM 1590 C C . ASP A 1 198 ? 27.232 39.289 2.740 1.00 88.55 195 ASP A C 1
ATOM 1591 O O . ASP A 1 198 ? 26.952 39.475 1.550 1.00 88.71 195 ASP A O 1
ATOM 1596 N N . SER A 1 199 ? 28.441 38.943 3.159 1.00 91.01 196 SER A N 1
ATOM 1597 C CA . SER A 1 199 ? 29.528 38.692 2.227 1.00 93.19 196 SER A CA 1
ATOM 1598 C C . SER A 1 199 ? 29.206 37.409 1.490 1.00 94.15 196 SER A C 1
ATOM 1599 O O . SER A 1 199 ? 28.709 36.449 2.091 1.00 94.05 196 SER A O 1
ATOM 1602 N N . THR A 1 200 ? 29.445 37.420 0.181 1.00 95.57 197 THR A N 1
ATOM 1603 C CA . THR A 1 200 ? 29.208 36.243 -0.650 1.00 96.90 197 THR A CA 1
ATOM 1604 C C . THR A 1 200 ? 30.509 35.465 -0.892 1.00 97.74 197 THR A C 1
ATOM 1605 O O . THR A 1 200 ? 31.622 35.989 -0.702 1.00 97.91 197 THR A O 1
ATOM 1609 N N . GLY A 1 201 ? 30.357 34.206 -1.292 1.00 98.52 198 GLY A N 1
ATOM 1610 C CA . GLY A 1 201 ? 31.501 33.350 -1.581 1.00 99.51 198 GLY A CA 1
ATOM 1611 C C . GLY A 1 201 ? 32.198 32.909 -0.309 1.00 100.05 198 GLY A C 1
ATOM 1612 O O . GLY A 1 201 ? 31.763 33.248 0.799 1.00 99.83 198 GLY A O 1
ATOM 1613 N N . ILE A 1 202 ? 33.282 32.151 -0.475 1.00 100.34 199 ILE A N 1
ATOM 1614 C CA . ILE A 1 202 ? 34.077 31.698 0.662 1.00 100.64 199 ILE A CA 1
ATOM 1615 C C . ILE A 1 202 ? 34.662 32.917 1.371 1.00 100.28 199 ILE A C 1
ATOM 1616 O O . ILE A 1 202 ? 34.998 33.926 0.727 1.00 100.32 199 ILE A O 1
ATOM 1621 N N . CYS A 1 203 ? 34.770 32.803 2.695 1.00 99.71 200 CYS A N 1
ATOM 1622 C CA . CYS A 1 203 ? 35.266 33.862 3.569 1.00 99.16 200 CYS A CA 1
ATOM 1623 C C . CYS A 1 203 ? 36.604 34.486 3.106 1.00 98.36 200 CYS A C 1
ATOM 1624 O O . CYS A 1 203 ? 36.691 35.704 2.899 1.00 97.91 200 CYS A O 1
ATOM 1627 N N . PHE A 1 204 ? 37.616 33.637 2.904 1.00 97.50 201 PHE A N 1
ATOM 1628 C CA . PHE A 1 204 ? 38.980 34.071 2.583 1.00 96.63 201 PHE A CA 1
ATOM 1629 C C . PHE A 1 204 ? 39.200 34.643 1.168 1.00 96.69 201 PHE A C 1
ATOM 1630 O O . PHE A 1 204 ? 40.160 35.396 0.950 1.00 96.89 201 PHE A O 1
ATOM 1638 N N . ILE A 1 205 ? 38.342 34.281 0.208 1.00 96.48 202 ILE A N 1
ATOM 1639 C CA . ILE A 1 205 ? 38.397 34.898 -1.137 1.00 96.34 202 ILE A CA 1
ATOM 1640 C C . ILE A 1 205 ? 37.591 36.226 -1.191 1.00 96.02 202 ILE A C 1
ATOM 1641 O O . ILE A 1 205 ? 37.971 37.166 -1.901 1.00 96.02 202 ILE A O 1
ATOM 1646 N N . GLY A 1 206 ? 36.504 36.294 -0.417 1.00 95.46 203 GLY A N 1
ATOM 1647 C CA . GLY A 1 206 ? 35.734 37.530 -0.256 1.00 94.22 203 GLY A CA 1
ATOM 1648 C C . GLY A 1 206 ? 35.240 38.108 -1.570 1.00 93.52 203 GLY A C 1
ATOM 1649 O O . GLY A 1 206 ? 34.503 37.446 -2.308 1.00 93.80 203 GLY A O 1
ATOM 1650 N N A GLU A 1 207 ? 35.662 39.337 -1.863 0.20 93.32 204 GLU A N 1
ATOM 1651 N N B GLU A 1 207 ? 35.628 39.345 -1.870 0.20 93.31 204 GLU A N 1
ATOM 1652 N N C GLU A 1 207 ? 35.630 39.345 -1.859 0.30 93.31 204 GLU A N 1
ATOM 1653 N N D GLU A 1 207 ? 35.677 39.335 -1.848 0.30 93.42 204 GLU A N 1
ATOM 1654 C CA A GLU A 1 207 ? 35.243 40.044 -3.077 0.20 92.90 204 GLU A CA 1
ATOM 1655 C CA B GLU A 1 207 ? 35.201 39.993 -3.117 0.20 92.87 204 GLU A CA 1
ATOM 1656 C CA C GLU A 1 207 ? 35.211 40.011 -3.094 0.30 92.85 204 GLU A CA 1
ATOM 1657 C CA D GLU A 1 207 ? 35.287 40.097 -3.039 0.30 93.07 204 GLU A CA 1
ATOM 1658 C C A GLU A 1 207 ? 36.191 39.796 -4.255 0.20 92.57 204 GLU A C 1
ATOM 1659 C C B GLU A 1 207 ? 36.212 39.841 -4.259 0.20 92.55 204 GLU A C 1
ATOM 1660 C C C GLU A 1 207 ? 36.338 40.094 -4.140 0.30 92.56 204 GLU A C 1
ATOM 1661 C C D GLU A 1 207 ? 36.201 39.824 -4.236 0.30 92.66 204 GLU A C 1
ATOM 1662 O O A GLU A 1 207 ? 35.845 40.064 -5.409 0.20 92.58 204 GLU A O 1
ATOM 1663 O O B GLU A 1 207 ? 35.927 40.219 -5.400 0.20 92.57 204 GLU A O 1
ATOM 1664 O O C GLU A 1 207 ? 36.257 40.876 -5.094 0.30 92.62 204 GLU A O 1
ATOM 1665 O O D GLU A 1 207 ? 35.840 40.098 -5.384 0.30 92.67 204 GLU A O 1
ATOM 1686 N N . LYS A 1 208 ? 37.383 39.283 -3.955 1.00 92.32 205 LYS A N 1
ATOM 1687 C CA . LYS A 1 208 ? 38.436 39.125 -4.971 1.00 91.23 205 LYS A CA 1
ATOM 1688 C C . LYS A 1 208 ? 38.165 38.010 -5.980 1.00 88.60 205 LYS A C 1
ATOM 1689 O O . LYS A 1 208 ? 37.480 37.033 -5.683 1.00 88.25 205 LYS A O 1
ATOM 1695 N N . ASN A 1 209 ? 38.675 38.224 -7.187 1.00 85.86 206 ASN A N 1
ATOM 1696 C CA . ASN A 1 209 ? 38.525 37.333 -8.317 1.00 83.44 206 ASN A CA 1
ATOM 1697 C C . ASN A 1 209 ? 39.022 35.917 -7.993 1.00 81.84 206 ASN A C 1
ATOM 1698 O O . ASN A 1 209 ? 40.158 35.738 -7.558 1.00 81.05 206 ASN A O 1
ATOM 1703 N N . PHE A 1 210 ? 38.158 34.923 -8.195 1.00 79.80 207 PHE A N 1
ATOM 1704 C CA . PHE A 1 210 ? 38.454 33.555 -7.799 1.00 78.49 207 PHE A CA 1
ATOM 1705 C C . PHE A 1 210 ? 39.635 32.926 -8.542 1.00 77.70 207 PHE A C 1
ATOM 1706 O O . PHE A 1 210 ? 40.467 32.237 -7.947 1.00 77.36 207 PHE A O 1
ATOM 1714 N N . LYS A 1 211 ? 39.693 33.153 -9.847 1.00 76.46 208 LYS A N 1
ATOM 1715 C CA . LYS A 1 211 ? 40.735 32.584 -10.650 1.00 75.36 208 LYS A CA 1
ATOM 1716 C C . LYS A 1 211 ? 42.089 33.129 -10.189 1.00 74.51 208 LYS A C 1
ATOM 1717 O O . LYS A 1 211 ? 43.088 32.398 -10.121 1.00 73.87 208 LYS A O 1
ATOM 1723 N N . ASN A 1 212 ? 42.105 34.422 -9.879 1.00 73.27 209 ASN A N 1
ATOM 1724 C CA . ASN A 1 212 ? 43.310 35.108 -9.459 1.00 72.01 209 ASN A CA 1
ATOM 1725 C C . ASN A 1 212 ? 43.748 34.599 -8.105 1.00 70.68 209 ASN A C 1
ATOM 1726 O O . ASN A 1 212 ? 44.925 34.317 -7.889 1.00 71.16 209 ASN A O 1
ATOM 1731 N N . PHE A 1 213 ? 42.785 34.458 -7.209 1.00 68.90 210 PHE A N 1
ATOM 1732 C CA . PHE A 1 213 ? 43.047 33.975 -5.868 1.00 67.68 210 PHE A CA 1
ATOM 1733 C C . PHE A 1 213 ? 43.764 32.629 -5.858 1.00 66.90 210 PHE A C 1
ATOM 1734 O O . PHE A 1 213 ? 44.838 32.490 -5.266 1.00 66.45 210 PHE A O 1
ATOM 1742 N N . LEU A 1 214 ? 43.129 31.658 -6.507 1.00 66.16 211 LEU A N 1
ATOM 1743 C CA . LEU A 1 214 ? 43.557 30.267 -6.538 1.00 65.56 211 LEU A CA 1
ATOM 1744 C C . LEU A 1 214 ? 44.894 30.063 -7.226 1.00 64.68 211 LEU A C 1
ATOM 1745 O O . LEU A 1 214 ? 45.727 29.288 -6.775 1.00 64.24 211 LEU A O 1
ATOM 1750 N N . SER A 1 215 ? 45.103 30.795 -8.308 1.00 64.56 212 SER A N 1
ATOM 1751 C CA . SER A 1 215 ? 46.366 30.764 -9.023 1.00 64.85 212 SER A CA 1
ATOM 1752 C C . SER A 1 215 ? 47.558 31.326 -8.232 1.00 64.63 212 SER A C 1
ATOM 1753 O O . SER A 1 215 ? 48.700 31.139 -8.642 1.00 64.93 212 SER A O 1
ATOM 1756 N N A ASN A 1 216 ? 47.294 32.031 -7.133 0.60 64.73 213 ASN A N 1
ATOM 1757 N N B ASN A 1 216 ? 47.278 32.012 -7.124 0.40 64.66 213 ASN A N 1
ATOM 1758 C CA A ASN A 1 216 ? 48.355 32.444 -6.208 0.60 64.81 213 ASN A CA 1
ATOM 1759 C CA B ASN A 1 216 ? 48.304 32.456 -6.177 0.40 64.62 213 ASN A CA 1
ATOM 1760 C C A ASN A 1 216 ? 48.907 31.249 -5.416 0.60 64.75 213 ASN A C 1
ATOM 1761 C C B ASN A 1 216 ? 48.876 31.273 -5.384 0.40 64.66 213 ASN A C 1
ATOM 1762 O O A ASN A 1 216 ? 50.016 31.305 -4.891 0.60 64.58 213 ASN A O 1
ATOM 1763 O O B ASN A 1 216 ? 49.971 31.359 -4.830 0.40 64.55 213 ASN A O 1
ATOM 1772 N N . TYR A 1 217 ? 48.128 30.171 -5.345 1.00 64.70 214 TYR A N 1
ATOM 1773 C CA . TYR A 1 217 ? 48.486 29.006 -4.533 1.00 64.91 214 TYR A CA 1
ATOM 1774 C C . TYR A 1 217 ? 48.706 27.758 -5.344 1.00 65.60 214 TYR A C 1
ATOM 1775 O O . TYR A 1 217 ? 49.524 26.924 -4.980 1.00 66.08 214 TYR A O 1
ATOM 1784 N N . LEU A 1 218 ? 47.964 27.611 -6.433 1.00 66.29 215 LEU A N 1
ATOM 1785 C CA . LEU A 1 218 ? 48.102 26.416 -7.239 1.00 66.82 215 LEU A CA 1
ATOM 1786 C C . LEU A 1 218 ? 48.530 26.746 -8.647 1.00 67.71 215 LEU A C 1
ATOM 1787 O O . LEU A 1 218 ? 47.984 27.672 -9.253 1.00 67.76 215 LEU A O 1
ATOM 1792 N N . PRO A 1 219 ? 49.512 25.989 -9.180 1.00 68.57 216 PRO A N 1
ATOM 1793 C CA . PRO A 1 219 ? 49.877 26.244 -10.564 1.00 69.30 216 PRO A CA 1
ATOM 1794 C C . PRO A 1 219 ? 48.698 25.837 -11.440 1.00 70.05 216 PRO A C 1
ATOM 1795 O O . PRO A 1 219 ? 48.118 24.742 -11.265 1.00 70.56 216 PRO A O 1
ATOM 1799 N N . ALA A 1 220 ? 48.295 26.742 -12.324 1.00 70.50 217 ALA A N 1
ATOM 1800 C CA . ALA A 1 220 ? 47.293 26.386 -13.308 1.00 70.76 217 ALA A CA 1
ATOM 1801 C C . ALA A 1 220 ? 48.039 25.861 -14.523 1.00 70.69 217 ALA A C 1
ATOM 1802 O O . ALA A 1 220 ? 49.061 26.411 -14.990 1.00 70.61 217 ALA A O 1
ATOM 1804 N N . GLN A 1 221 ? 47.531 24.740 -14.988 1.00 69.79 218 GLN A N 1
ATOM 1805 C CA . GLN A 1 221 ? 48.086 24.064 -16.101 1.00 68.50 218 GLN A CA 1
ATOM 1806 C C . GLN A 1 221 ? 46.895 23.951 -17.034 1.00 66.53 218 GLN A C 1
ATOM 1807 O O . GLN A 1 221 ? 46.030 23.093 -16.842 1.00 66.26 218 GLN A O 1
ATOM 1813 N N . PRO A 1 222 ? 46.793 24.896 -17.995 1.00 65.17 219 PRO A N 1
ATOM 1814 C CA . PRO A 1 222 ? 45.795 24.786 -19.061 1.00 63.51 219 PRO A CA 1
ATOM 1815 C C . PRO A 1 222 ? 45.956 23.466 -19.792 1.00 61.55 219 PRO A C 1
ATOM 1816 O O . PRO A 1 222 ? 47.072 22.944 -19.898 1.00 61.56 219 PRO A O 1
ATOM 1820 N N . GLY A 1 223 ? 44.843 22.913 -20.252 1.00 59.68 220 GLY A N 1
ATOM 1821 C CA . GLY A 1 223 ? 44.875 21.674 -21.007 1.00 57.78 220 GLY A CA 1
ATOM 1822 C C . GLY A 1 223 ? 43.799 21.689 -22.048 1.00 56.51 220 GLY A C 1
ATOM 1823 O O . GLY A 1 223 ? 43.304 22.749 -22.406 1.00 56.42 220 GLY A O 1
ATOM 1824 N N . ARG A 1 224 ? 43.416 20.509 -22.516 1.00 56.03 221 ARG A N 1
ATOM 1825 C CA . ARG A 1 224 ? 42.495 20.388 -23.641 1.00 55.63 221 ARG A CA 1
ATOM 1826 C C . ARG A 1 224 ? 41.055 20.178 -23.210 1.00 55.53 221 ARG A C 1
ATOM 1827 O O . ARG A 1 224 ? 40.762 19.523 -22.230 1.00 55.26 221 ARG A O 1
ATOM 1851 N N . THR A 1 227 ? 34.850 17.138 -26.375 1.00 56.11 224 THR A N 1
ATOM 1852 C CA . THR A 1 227 ? 33.515 16.606 -26.251 1.00 57.09 224 THR A CA 1
ATOM 1853 C C . THR A 1 227 ? 33.665 15.139 -25.948 1.00 58.29 224 THR A C 1
ATOM 1854 O O . THR A 1 227 ? 34.758 14.550 -26.086 1.00 58.49 224 THR A O 1
ATOM 1858 N N . VAL A 1 228 ? 32.547 14.552 -25.536 1.00 59.67 225 VAL A N 1
ATOM 1859 C CA . VAL A 1 228 ? 32.471 13.135 -25.179 1.00 60.46 225 VAL A CA 1
ATOM 1860 C C . VAL A 1 228 ? 32.834 12.191 -26.342 1.00 60.25 225 VAL A C 1
ATOM 1861 O O . VAL A 1 228 ? 33.224 11.058 -26.089 1.00 60.88 225 VAL A O 1
ATOM 1865 N N . ASP A 1 229 ? 32.740 12.659 -27.595 1.00 60.47 226 ASP A N 1
ATOM 1866 C CA . ASP A 1 229 ? 33.139 11.849 -28.778 1.00 60.56 226 ASP A CA 1
ATOM 1867 C C . ASP A 1 229 ? 34.560 12.165 -29.196 1.00 59.43 226 ASP A C 1
ATOM 1868 O O . ASP A 1 229 ? 35.005 11.764 -30.285 1.00 60.41 226 ASP A O 1
ATOM 1873 N N . GLY A 1 230 ? 35.260 12.908 -28.353 1.00 58.00 227 GLY A N 1
ATOM 1874 C CA . GLY A 1 230 ? 36.682 13.122 -28.514 1.00 56.18 227 GLY A CA 1
ATOM 1875 C C . GLY A 1 230 ? 37.109 14.321 -29.322 1.00 55.47 227 GLY A C 1
ATOM 1876 O O . GLY A 1 230 ? 38.287 14.451 -29.612 1.00 55.26 227 GLY A O 1
ATOM 1877 N N A ARG A 1 231 ? 36.176 15.200 -29.692 0.60 55.10 228 ARG A N 1
ATOM 1878 N N B ARG A 1 231 ? 36.158 15.192 -29.660 0.40 55.09 228 ARG A N 1
ATOM 1879 C CA A ARG A 1 231 ? 36.525 16.353 -30.534 0.60 55.24 228 ARG A CA 1
ATOM 1880 C CA B ARG A 1 231 ? 36.438 16.389 -30.446 0.40 55.07 228 ARG A CA 1
ATOM 1881 C C A ARG A 1 231 ? 37.070 17.497 -29.678 0.60 54.52 228 ARG A C 1
ATOM 1882 C C B ARG A 1 231 ? 37.125 17.442 -29.569 0.40 54.53 228 ARG A C 1
ATOM 1883 O O A ARG A 1 231 ? 36.406 17.947 -28.725 0.60 53.08 228 ARG A O 1
ATOM 1884 O O B ARG A 1 231 ? 36.613 17.777 -28.475 0.40 53.64 228 ARG A O 1
ATOM 1899 N N . ASP A 1 232 ? 38.279 17.948 -30.031 1.00 54.18 229 ASP A N 1
ATOM 1900 C CA . ASP A 1 232 ? 38.964 19.024 -29.321 1.00 54.45 229 ASP A CA 1
ATOM 1901 C C . ASP A 1 232 ? 38.204 20.344 -29.474 1.00 54.81 229 ASP A C 1
ATOM 1902 O O . ASP A 1 232 ? 37.926 20.774 -30.584 1.00 54.34 229 ASP A O 1
ATOM 1915 N N . GLY A 1 234 ? 39.138 23.297 -27.812 1.00 57.58 231 GLY A N 1
ATOM 1916 C CA . GLY A 1 234 ? 39.947 24.423 -27.349 1.00 57.55 231 GLY A CA 1
ATOM 1917 C C . GLY A 1 234 ? 40.656 24.142 -26.036 1.00 58.36 231 GLY A C 1
ATOM 1918 O O . GLY A 1 234 ? 40.684 23.002 -25.524 1.00 58.02 231 GLY A O 1
ATOM 1919 N N . GLU A 1 235 ? 41.245 25.195 -25.493 1.00 58.53 232 GLU A N 1
ATOM 1920 C CA . GLU A 1 235 ? 42.001 25.111 -24.256 1.00 59.06 232 GLU A CA 1
ATOM 1921 C C . GLU A 1 235 ? 41.155 25.549 -23.066 1.00 58.69 232 GLU A C 1
ATOM 1922 O O . GLU A 1 235 ? 40.487 26.579 -23.137 1.00 59.21 232 GLU A O 1
ATOM 1928 N N . HIS A 1 236 ? 41.165 24.771 -21.986 1.00 58.18 233 HIS A N 1
ATOM 1929 C CA . HIS A 1 236 ? 40.635 25.250 -20.705 1.00 57.78 233 HIS A CA 1
ATOM 1930 C C . HIS A 1 236 ? 41.762 25.898 -19.898 1.00 58.47 233 HIS A C 1
ATOM 1931 O O . HIS A 1 236 ? 42.938 25.756 -20.252 1.00 58.03 233 HIS A O 1
ATOM 1938 N N . ALA A 1 237 ? 41.392 26.597 -18.822 1.00 59.23 234 ALA A N 1
ATOM 1939 C CA . ALA A 1 237 ? 42.335 27.432 -18.062 1.00 60.02 234 ALA A CA 1
ATOM 1940 C C . ALA A 1 237 ? 43.071 26.679 -16.927 1.00 60.23 234 ALA A C 1
ATOM 1941 O O . ALA A 1 237 ? 44.115 27.138 -16.429 1.00 61.27 234 ALA A O 1
ATOM 1943 N N . GLY A 1 238 ? 42.540 25.509 -16.579 1.00 59.36 235 GLY A N 1
ATOM 1944 C CA . GLY A 1 238 ? 43.054 24.634 -15.535 1.00 58.16 235 GLY A CA 1
ATOM 1945 C C . GLY A 1 238 ? 41.801 24.020 -14.941 1.00 57.76 235 GLY A C 1
ATOM 1946 O O . GLY A 1 238 ? 40.795 24.710 -14.787 1.00 58.51 235 GLY A O 1
ATOM 1947 N N . LEU A 1 239 ? 41.841 22.739 -14.606 1.00 57.23 236 LEU A N 1
ATOM 1948 C CA . LEU A 1 239 ? 40.639 22.005 -14.199 1.00 57.04 236 LEU A CA 1
ATOM 1949 C C . LEU A 1 239 ? 40.005 22.518 -12.901 1.00 57.36 236 LEU A C 1
ATOM 1950 O O . LEU A 1 239 ? 38.783 22.372 -12.676 1.00 56.62 236 LEU A O 1
ATOM 1971 N N . TYR A 1 241 ? 39.338 25.410 -12.136 1.00 58.17 238 TYR A N 1
ATOM 1972 C CA . TYR A 1 241 ? 38.410 26.505 -12.442 1.00 58.64 238 TYR A CA 1
ATOM 1973 C C . TYR A 1 241 ? 37.022 26.106 -12.926 1.00 58.37 238 TYR A C 1
ATOM 1974 O O . TYR A 1 241 ? 36.229 26.993 -13.279 1.00 59.12 238 TYR A O 1
ATOM 1983 N N . TYR A 1 242 ? 36.718 24.807 -12.915 1.00 57.24 239 TYR A N 1
ATOM 1984 C CA . TYR A 1 242 ? 35.464 24.283 -13.471 1.00 56.93 239 TYR A CA 1
ATOM 1985 C C . TYR A 1 242 ? 34.932 23.273 -12.526 1.00 57.33 239 TYR A C 1
ATOM 1986 O O . TYR A 1 242 ? 35.733 22.611 -11.876 1.00 58.16 239 TYR A O 1
ATOM 1995 N N . THR A 1 243 ? 33.610 23.126 -12.462 1.00 57.28 240 THR A N 1
ATOM 1996 C CA . THR A 1 243 ? 32.995 22.073 -11.661 1.00 59.33 240 THR A CA 1
ATOM 1997 C C . THR A 1 243 ? 32.059 21.271 -12.522 1.00 58.32 240 THR A C 1
ATOM 1998 O O . THR A 1 243 ? 31.410 21.820 -13.405 1.00 57.57 240 THR A O 1
ATOM 2002 N N . ILE A 1 244 ? 31.904 19.997 -12.185 1.00 58.09 241 ILE A N 1
ATOM 2003 C CA . ILE A 1 244 ? 30.948 19.155 -12.883 1.00 57.57 241 ILE A CA 1
ATOM 2004 C C . ILE A 1 244 ? 29.589 19.870 -12.956 1.00 57.45 241 ILE A C 1
ATOM 2005 O O . ILE A 1 244 ? 29.028 20.277 -11.924 1.00 58.00 241 ILE A O 1
ATOM 2010 N N . GLY A 1 245 ? 29.104 20.063 -14.175 1.00 56.73 242 GLY A N 1
ATOM 2011 C CA . GLY A 1 245 ? 27.752 20.523 -14.418 1.00 56.12 242 GLY A CA 1
ATOM 2012 C C . GLY A 1 245 ? 27.630 21.974 -14.756 1.00 55.97 242 GLY A C 1
ATOM 2013 O O . GLY A 1 245 ? 26.541 22.444 -15.121 1.00 55.69 242 GLY A O 1
ATOM 2014 N N . GLN A 1 246 ? 28.731 22.702 -14.613 1.00 56.05 243 GLN A N 1
ATOM 2015 C CA . GLN A 1 246 ? 28.673 24.134 -14.749 1.00 57.05 243 GLN A CA 1
ATOM 2016 C C . GLN A 1 246 ? 28.388 24.500 -16.186 1.00 57.73 243 GLN A C 1
ATOM 2017 O O . GLN A 1 246 ? 28.833 23.830 -17.079 1.00 57.75 243 GLN A O 1
ATOM 2023 N N . ARG A 1 247 ? 27.617 25.563 -16.381 1.00 59.22 244 ARG A N 1
ATOM 2024 C CA . ARG A 1 247 ? 27.323 26.111 -17.669 1.00 60.10 244 ARG A CA 1
ATOM 2025 C C . ARG A 1 247 ? 28.344 27.193 -18.005 1.00 61.59 244 ARG A C 1
ATOM 2026 O O . ARG A 1 247 ? 28.597 28.111 -17.203 1.00 62.12 244 ARG A O 1
ATOM 2034 N N . GLY A 1 248 ? 28.882 27.120 -19.219 1.00 62.57 245 GLY A N 1
ATOM 2035 C CA . GLY A 1 248 ? 29.929 28.031 -19.650 1.00 63.70 245 GLY A CA 1
ATOM 2036 C C . GLY A 1 248 ? 31.152 27.918 -18.763 1.00 64.81 245 GLY A C 1
ATOM 2037 O O . GLY A 1 248 ? 31.382 26.903 -18.088 1.00 64.59 245 GLY A O 1
ATOM 2038 N N . GLY A 1 249 ? 31.942 28.973 -18.752 1.00 66.00 246 GLY A N 1
ATOM 2039 C CA . GLY A 1 249 ? 33.166 28.955 -17.975 1.00 67.93 246 GLY A CA 1
ATOM 2040 C C . GLY A 1 249 ? 34.287 29.518 -18.798 1.00 69.26 246 GLY A C 1
ATOM 2041 O O . GLY A 1 249 ? 34.079 29.888 -19.946 1.00 68.75 246 GLY A O 1
ATOM 2042 N N . LEU A 1 250 ? 35.475 29.570 -18.202 1.00 71.07 247 LEU A N 1
ATOM 2043 C CA . LEU A 1 250 ? 36.642 30.189 -18.843 1.00 72.53 247 LEU A CA 1
ATOM 2044 C C . LEU A 1 250 ? 36.978 29.485 -20.162 1.00 73.33 247 LEU A C 1
ATOM 2045 O O . LEU A 1 250 ? 37.317 28.296 -20.167 1.00 73.62 247 LEU A O 1
ATOM 2050 N N . GLY A 1 251 ? 36.841 30.209 -21.273 1.00 74.33 248 GLY A N 1
ATOM 2051 C CA . GLY A 1 251 ? 37.078 29.647 -22.610 1.00 75.61 248 GLY A CA 1
ATOM 2052 C C . GLY A 1 251 ? 36.005 28.697 -23.124 1.00 76.51 248 GLY A C 1
ATOM 2053 O O . GLY A 1 251 ? 36.209 27.977 -24.094 1.00 76.31 248 GLY A O 1
ATOM 2054 N N . ILE A 1 252 ? 34.861 28.670 -22.469 1.00 78.17 249 ILE A N 1
ATOM 2055 C CA . ILE A 1 252 ? 33.754 27.898 -22.985 1.00 80.10 249 ILE A CA 1
ATOM 2056 C C . ILE A 1 252 ? 32.817 28.835 -23.753 1.00 81.85 249 ILE A C 1
ATOM 2057 O O . ILE A 1 252 ? 31.787 29.284 -23.246 1.00 82.03 249 ILE A O 1
ATOM 2062 N N . GLY A 1 253 ? 33.276 29.178 -24.957 1.00 84.03 250 GLY A N 1
ATOM 2063 C CA . GLY A 1 253 ? 32.459 29.690 -26.059 1.00 85.96 250 GLY A CA 1
ATOM 2064 C C . GLY A 1 253 ? 32.424 28.618 -27.149 1.00 87.34 250 GLY A C 1
ATOM 2065 O O . GLY A 1 253 ? 31.788 28.820 -28.195 1.00 87.62 250 GLY A O 1
ATOM 2066 N N . GLY A 1 254 ? 33.121 27.489 -26.899 1.00 88.04 251 GLY A N 1
ATOM 2067 C CA . GLY A 1 254 ? 33.038 26.264 -27.719 1.00 88.63 251 GLY A CA 1
ATOM 2068 C C . GLY A 1 254 ? 33.509 26.354 -29.179 1.00 89.37 251 GLY A C 1
ATOM 2069 O O . GLY A 1 254 ? 32.994 27.146 -29.994 1.00 89.30 251 GLY A O 1
ATOM 2070 N N . ASP A 1 259 ? 26.165 26.257 -33.704 1.00 82.93 256 ASP A N 1
ATOM 2071 C CA . ASP A 1 259 ? 25.092 26.199 -32.692 1.00 83.33 256 ASP A CA 1
ATOM 2072 C C . ASP A 1 259 ? 25.159 27.348 -31.659 1.00 82.60 256 ASP A C 1
ATOM 2073 O O . ASP A 1 259 ? 26.247 27.785 -31.244 1.00 82.54 256 ASP A O 1
ATOM 2078 N N . ASN A 1 260 ? 23.975 27.814 -31.248 1.00 81.45 257 ASN A N 1
ATOM 2079 C CA . ASN A 1 260 ? 23.818 28.862 -30.239 1.00 79.76 257 ASN A CA 1
ATOM 2080 C C . ASN A 1 260 ? 23.686 28.379 -28.768 1.00 78.00 257 ASN A C 1
ATOM 2081 O O . ASN A 1 260 ? 23.882 29.177 -27.823 1.00 77.88 257 ASN A O 1
ATOM 2086 N N . ALA A 1 261 ? 23.346 27.095 -28.586 1.00 74.64 258 ALA A N 1
ATOM 2087 C CA . ALA A 1 261 ? 22.991 26.545 -27.274 1.00 71.89 258 ALA A CA 1
ATOM 2088 C C . ALA A 1 261 ? 24.208 26.416 -26.327 1.00 70.32 258 ALA A C 1
ATOM 2089 O O . ALA A 1 261 ? 25.360 26.301 -26.797 1.00 70.20 258 ALA A O 1
ATOM 2091 N N . PRO A 1 262 ? 23.964 26.463 -24.989 1.00 67.66 259 PRO A N 1
ATOM 2092 C CA . PRO A 1 262 ? 25.129 26.515 -24.131 1.00 65.36 259 PRO A CA 1
ATOM 2093 C C . PRO A 1 262 ? 25.783 25.160 -23.906 1.00 63.70 259 PRO A C 1
ATOM 2094 O O . PRO A 1 262 ? 25.161 24.097 -24.052 1.00 63.01 259 PRO A O 1
ATOM 2098 N N . TRP A 1 263 ? 27.054 25.244 -23.552 1.00 61.71 260 TRP A N 1
ATOM 2099 C CA . TRP A 1 263 ? 27.871 24.107 -23.254 1.00 59.90 260 TRP A CA 1
ATOM 2100 C C . TRP A 1 263 ? 27.959 23.984 -21.743 1.00 59.34 260 TRP A C 1
ATOM 2101 O O . TRP A 1 263 ? 27.807 24.979 -21.033 1.00 59.24 260 TRP A O 1
ATOM 2112 N N . PHE A 1 264 ? 28.135 22.748 -21.278 1.00 58.01 261 PHE A N 1
ATOM 2113 C CA . PHE A 1 264 ? 28.302 22.427 -19.866 1.00 57.60 261 PHE A CA 1
ATOM 2114 C C . PHE A 1 264 ? 29.564 21.593 -19.723 1.00 57.41 261 PHE A C 1
ATOM 2115 O O . PHE A 1 264 ? 30.009 20.961 -20.692 1.00 56.97 261 PHE A O 1
ATOM 2123 N N . VAL A 1 265 ? 30.145 21.632 -18.525 1.00 56.58 262 VAL A N 1
ATOM 2124 C CA . VAL A 1 265 ? 31.218 20.752 -18.149 1.00 56.04 262 VAL A CA 1
ATOM 2125 C C . VAL A 1 265 ? 30.583 19.420 -17.766 1.00 56.53 262 VAL A C 1
ATOM 2126 O O . VAL A 1 265 ? 29.803 19.351 -16.811 1.00 57.28 262 VAL A O 1
ATOM 2130 N N . VAL A 1 266 ? 30.933 18.356 -18.475 1.00 56.30 263 VAL A N 1
ATOM 2131 C CA . VAL A 1 266 ? 30.258 17.070 -18.273 1.00 55.52 263 VAL A CA 1
ATOM 2132 C C . VAL A 1 266 ? 31.172 16.002 -17.735 1.00 55.88 263 VAL A C 1
ATOM 2133 O O . VAL A 1 266 ? 30.732 14.889 -17.445 1.00 57.20 263 VAL A O 1
ATOM 2137 N N . GLY A 1 267 ? 32.447 16.327 -17.557 1.00 55.74 264 GLY A N 1
ATOM 2138 C CA . GLY A 1 267 ? 33.379 15.371 -16.936 1.00 54.16 264 GLY A CA 1
ATOM 2139 C C . GLY A 1 267 ? 34.753 15.990 -16.837 1.00 54.07 264 GLY A C 1
ATOM 2140 O O . GLY A 1 267 ? 34.993 17.058 -17.380 1.00 54.06 264 GLY A O 1
ATOM 2141 N N . LYS A 1 268 ? 35.663 15.316 -16.154 1.00 54.07 265 LYS A N 1
ATOM 2142 C CA . LYS A 1 268 ? 37.043 15.756 -16.060 1.00 53.94 265 LYS A CA 1
ATOM 2143 C C . LYS A 1 268 ? 37.919 14.529 -16.100 1.00 54.03 265 LYS A C 1
ATOM 2144 O O . LYS A 1 268 ? 37.480 13.434 -15.722 1.00 53.58 265 LYS A O 1
ATOM 2150 N N . ASP A 1 269 ? 39.149 14.715 -16.574 1.00 53.86 266 ASP A N 1
ATOM 2151 C CA . ASP A 1 269 ? 40.171 13.698 -16.495 1.00 53.70 266 ASP A CA 1
ATOM 2152 C C . ASP A 1 269 ? 41.488 14.331 -16.133 1.00 53.62 266 ASP A C 1
ATOM 2153 O O . ASP A 1 269 ? 42.278 14.706 -16.992 1.00 53.52 266 ASP A O 1
ATOM 2158 N N . LEU A 1 270 ? 41.711 14.415 -14.833 1.00 54.17 267 LEU A N 1
ATOM 2159 C CA . LEU A 1 270 ? 42.915 14.936 -14.237 1.00 55.03 267 LEU A CA 1
ATOM 2160 C C . LEU A 1 270 ? 44.153 14.294 -14.797 1.00 54.92 267 LEU A C 1
ATOM 2161 O O . LEU A 1 270 ? 45.138 14.986 -15.026 1.00 55.13 267 LEU A O 1
ATOM 2166 N N . SER A 1 271 ? 44.110 12.988 -15.051 1.00 55.03 268 SER A N 1
ATOM 2167 C CA . SER A 1 271 ? 45.309 12.299 -15.525 1.00 55.47 268 SER A CA 1
ATOM 2168 C C . SER A 1 271 ? 45.768 12.710 -16.945 1.00 54.87 268 SER A C 1
ATOM 2169 O O . SER A 1 271 ? 46.933 12.554 -17.280 1.00 54.94 268 SER A O 1
ATOM 2172 N N . LYS A 1 272 ? 44.864 13.243 -17.761 1.00 53.98 269 LYS A N 1
ATOM 2173 C CA . LYS A 1 272 ? 45.236 13.776 -19.071 1.00 53.22 269 LYS A CA 1
ATOM 2174 C C . LYS A 1 272 ? 45.086 15.291 -19.103 1.00 52.49 269 LYS A C 1
ATOM 2175 O O . LYS A 1 272 ? 45.311 15.919 -20.142 1.00 52.11 269 LYS A O 1
ATOM 2181 N N . ASN A 1 273 ? 44.683 15.871 -17.972 1.00 51.48 270 ASN A N 1
ATOM 2182 C CA . ASN A 1 273 ? 44.417 17.308 -17.878 1.00 51.07 270 ASN A CA 1
ATOM 2183 C C . ASN A 1 273 ? 43.265 17.743 -18.823 1.00 50.58 270 ASN A C 1
ATOM 2184 O O . ASN A 1 273 ? 43.277 18.846 -19.399 1.00 49.41 270 ASN A O 1
ATOM 2189 N N . ILE A 1 274 ? 42.268 16.865 -18.965 1.00 50.47 271 ILE A N 1
ATOM 2190 C CA . ILE A 1 274 ? 41.155 17.096 -19.905 1.00 50.57 271 ILE A CA 1
ATOM 2191 C C . ILE A 1 274 ? 39.885 17.549 -19.231 1.00 50.69 271 ILE A C 1
ATOM 2192 O O . ILE A 1 274 ? 39.485 16.991 -18.203 1.00 51.39 271 ILE A O 1
ATOM 2197 N N . LEU A 1 275 ? 39.254 18.554 -19.830 1.00 51.06 272 LEU A N 1
ATOM 2198 C CA . LEU A 1 275 ? 37.914 19.006 -19.456 1.00 51.45 272 LEU A CA 1
ATOM 2199 C C . LEU A 1 275 ? 36.921 18.488 -20.495 1.00 52.43 272 LEU A C 1
ATOM 2200 O O . LEU A 1 275 ? 37.052 18.773 -21.674 1.00 52.07 272 LEU A O 1
ATOM 2205 N N . TYR A 1 276 ? 35.907 17.749 -20.069 1.00 53.36 273 TYR A 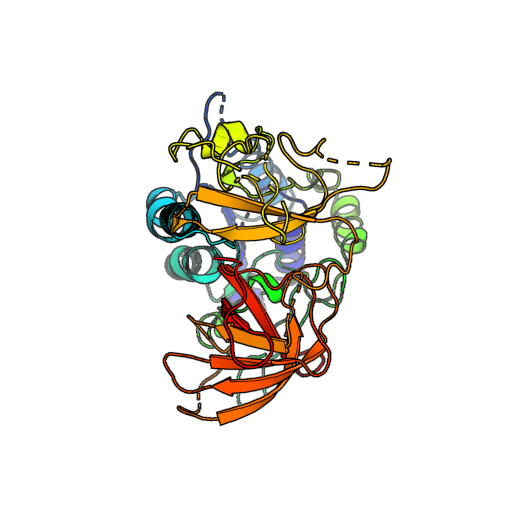N 1
ATOM 2206 C CA . TYR A 1 276 ? 34.915 17.264 -21.033 1.00 53.26 273 TYR A CA 1
ATOM 2207 C C . TYR A 1 276 ? 33.745 18.220 -21.030 1.00 53.24 273 TYR A C 1
ATOM 2208 O O . TYR A 1 276 ? 33.273 18.595 -19.971 1.00 53.38 273 TYR A O 1
ATOM 2217 N N . VAL A 1 277 ? 33.272 18.596 -22.212 1.00 53.58 274 VAL A N 1
ATOM 2218 C CA . VAL A 1 277 ? 32.148 19.514 -22.333 1.00 54.16 274 VAL A CA 1
ATOM 2219 C C . VAL A 1 277 ? 31.109 18.933 -23.265 1.00 54.73 274 VAL A C 1
ATOM 2220 O O . VAL A 1 277 ? 31.432 18.107 -24.127 1.00 54.63 274 VAL A O 1
ATOM 2224 N N . GLY A 1 278 ? 29.869 19.389 -23.116 1.00 54.77 275 GLY A N 1
ATOM 2225 C CA . GLY A 1 278 ? 28.785 18.866 -23.914 1.00 55.26 275 GLY A CA 1
ATOM 2226 C C . GLY A 1 278 ? 27.609 19.784 -23.816 1.00 56.12 275 GLY A C 1
ATOM 2227 O O . GLY A 1 278 ? 27.529 20.581 -22.896 1.00 56.75 275 GLY A O 1
ATOM 2228 N N . GLN A 1 279 ? 26.692 19.675 -24.770 1.00 56.87 276 GLN A N 1
ATOM 2229 C CA . GLN A 1 279 ? 25.506 20.512 -24.788 1.00 57.29 276 GLN A CA 1
ATOM 2230 C C . GLN A 1 279 ? 24.311 19.815 -24.153 1.00 57.90 276 GLN A C 1
ATOM 2231 O O . GLN A 1 279 ? 24.213 18.593 -24.174 1.00 58.78 276 GLN A O 1
ATOM 2237 N N . GLY A 1 280 ? 23.413 20.598 -23.565 1.00 58.44 277 GLY A N 1
ATOM 2238 C CA . GLY A 1 280 ? 22.231 20.050 -22.912 1.00 58.44 277 GLY A CA 1
ATOM 2239 C C . GLY A 1 280 ? 22.407 19.971 -21.408 1.00 58.69 277 GLY A C 1
ATOM 2240 O O . GLY A 1 280 ? 23.347 19.328 -20.906 1.00 59.07 277 GLY A O 1
ATOM 2241 N N . PHE A 1 281 ? 21.489 20.608 -20.690 1.00 57.84 278 PHE A N 1
ATOM 2242 C CA . PHE A 1 281 ? 21.472 20.569 -19.228 1.00 57.79 278 PHE A CA 1
ATOM 2243 C C . PHE A 1 281 ? 21.476 19.133 -18.721 1.00 58.09 278 PHE A C 1
ATOM 2244 O O . PHE A 1 281 ? 22.149 18.836 -17.746 1.00 59.06 278 PHE A O 1
ATOM 2252 N N . TYR A 1 282 ? 20.739 18.244 -19.378 1.00 59.20 279 TYR A N 1
ATOM 2253 C CA . TYR A 1 282 ? 20.674 16.820 -18.984 1.00 60.22 279 TYR A CA 1
ATOM 2254 C C . TYR A 1 282 ? 21.580 15.851 -19.783 1.00 60.01 279 TYR A C 1
ATOM 2255 O O . TYR A 1 282 ? 21.302 14.639 -19.870 1.00 60.16 279 TYR A O 1
ATOM 2264 N N . HIS A 1 283 ? 22.665 16.377 -20.339 1.00 59.34 280 HIS A N 1
ATOM 2265 C CA . HIS A 1 283 ? 23.677 15.555 -20.977 1.00 59.08 280 HIS A CA 1
ATOM 2266 C C . HIS A 1 283 ? 23.838 14.212 -20.262 1.00 59.57 280 HIS A C 1
ATOM 2267 O O . HIS A 1 283 ? 24.016 14.166 -19.037 1.00 59.87 280 HIS A O 1
ATOM 2274 N N A ASP A 1 284 ? 23.797 13.120 -21.016 0.50 59.70 281 ASP A N 1
ATOM 2275 N N B ASP A 1 284 ? 23.776 13.133 -21.040 0.50 59.60 281 ASP A N 1
ATOM 2276 C CA A ASP A 1 284 ? 23.841 11.793 -20.412 0.50 59.82 281 ASP A CA 1
ATOM 2277 C CA B ASP A 1 284 ? 23.872 11.769 -20.522 0.50 59.63 281 ASP A CA 1
ATOM 2278 C C A ASP A 1 284 ? 25.048 11.578 -19.502 0.50 59.70 281 ASP A C 1
ATOM 2279 C C B ASP A 1 284 ? 25.024 11.605 -19.524 0.50 59.58 281 ASP A C 1
ATOM 2280 O O A ASP A 1 284 ? 24.967 10.815 -18.530 0.50 59.83 281 ASP A O 1
ATOM 2281 O O B ASP A 1 284 ? 24.873 10.919 -18.507 0.50 59.78 281 ASP A O 1
ATOM 2290 N N . SER A 1 285 ? 26.165 12.233 -19.807 1.00 59.29 282 SER A N 1
ATOM 2291 C CA . SER A 1 285 ? 27.336 12.127 -18.920 1.00 59.33 282 SER A CA 1
ATOM 2292 C C . SER A 1 285 ? 27.118 12.799 -17.556 1.00 59.51 282 SER A C 1
ATOM 2293 O O . SER A 1 285 ? 27.803 12.475 -16.584 1.00 60.31 282 SER A O 1
ATOM 2296 N N . LEU A 1 286 ? 26.165 13.722 -17.474 1.00 59.01 283 LEU A N 1
ATOM 2297 C CA . LEU A 1 286 ? 25.874 14.355 -16.202 1.00 58.76 283 LEU A CA 1
ATOM 2298 C C . LEU A 1 286 ? 25.024 13.506 -15.263 1.00 59.16 283 LEU A C 1
ATOM 2299 O O . LEU A 1 286 ? 24.870 13.855 -14.112 1.00 60.40 283 LEU A O 1
ATOM 2312 N N . SER A 1 288 ? 23.911 10.131 -12.969 1.00 60.48 285 SER A N 1
ATOM 2313 C CA . SER A 1 288 ? 24.497 9.111 -12.087 1.00 60.26 285 SER A CA 1
ATOM 2314 C C . SER A 1 288 ? 23.398 8.314 -11.440 1.00 59.95 285 SER A C 1
ATOM 2315 O O . SER A 1 288 ? 22.280 8.821 -11.275 1.00 60.46 285 SER A O 1
ATOM 2318 N N . THR A 1 289 ? 23.733 7.125 -10.956 1.00 59.10 286 THR A N 1
ATOM 2319 C CA . THR A 1 289 ? 22.759 6.304 -10.259 1.00 58.72 286 THR A CA 1
ATOM 2320 C C . THR A 1 289 ? 23.180 5.921 -8.827 1.00 58.86 286 THR A C 1
ATOM 2321 O O . THR A 1 289 ? 22.370 5.406 -8.044 1.00 58.76 286 THR A O 1
ATOM 2325 N N . SER A 1 290 ? 24.445 6.159 -8.493 1.00 58.59 287 SER A N 1
ATOM 2326 C CA . SER A 1 290 ? 24.945 5.906 -7.146 1.00 58.57 287 SER A CA 1
ATOM 2327 C C . SER A 1 290 ? 26.223 6.691 -6.910 1.00 58.37 287 SER A C 1
ATOM 2328 O O . SER A 1 290 ? 26.809 7.202 -7.864 1.00 58.47 287 SER A O 1
ATOM 2331 N N . LEU A 1 291 ? 26.644 6.791 -5.645 1.00 58.11 288 LEU A N 1
ATOM 2332 C CA . LEU A 1 291 ? 27.954 7.336 -5.319 1.00 57.48 288 LEU A CA 1
ATOM 2333 C C . LEU A 1 291 ? 28.615 6.587 -4.173 1.00 58.43 288 LEU A C 1
ATOM 2334 O O . LEU A 1 291 ? 27.966 5.835 -3.446 1.00 58.46 288 LEU A O 1
ATOM 2339 N N . GLU A 1 292 ? 29.919 6.802 -4.020 1.00 59.44 289 GLU A N 1
ATOM 2340 C CA . GLU A 1 292 ? 30.625 6.446 -2.793 1.00 60.24 289 GLU A CA 1
ATOM 2341 C C . GLU A 1 292 ? 31.092 7.701 -2.069 1.00 59.99 289 GLU A C 1
ATOM 2342 O O . GLU A 1 292 ? 31.421 8.714 -2.703 1.00 59.62 289 GLU A O 1
ATOM 2348 N N . ALA A 1 293 ? 31.122 7.623 -0.741 1.00 60.22 290 ALA A N 1
ATOM 2349 C CA . ALA A 1 293 ? 31.503 8.745 0.095 1.00 60.96 290 ALA A CA 1
ATOM 2350 C C . ALA A 1 293 ? 32.486 8.355 1.181 1.00 61.60 290 ALA A C 1
ATOM 2351 O O . ALA A 1 293 ? 32.463 7.223 1.690 1.00 61.90 290 ALA A O 1
ATOM 2353 N N A SER A 1 294 ? 33.361 9.290 1.528 0.50 62.16 291 SER A N 1
ATOM 2354 N N B SER A 1 294 ? 33.376 9.286 1.514 0.50 61.96 291 SER A N 1
ATOM 2355 C CA A SER A 1 294 ? 34.264 9.105 2.651 0.50 62.72 291 SER A CA 1
ATOM 2356 C CA B SER A 1 294 ? 34.302 9.112 2.629 0.50 62.27 291 SER A CA 1
ATOM 2357 C C A SER A 1 294 ? 33.964 10.139 3.726 0.50 63.16 291 SER A C 1
ATOM 2358 C C B SER A 1 294 ? 33.969 10.130 3.719 0.50 62.93 291 SER A C 1
ATOM 2359 O O A SER A 1 294 ? 33.162 11.052 3.500 0.50 63.14 291 SER A O 1
ATOM 2360 O O B SER A 1 294 ? 33.144 11.024 3.498 0.50 62.91 291 SER A O 1
ATOM 2365 N N . GLN A 1 295 ? 34.603 9.980 4.890 1.00 63.41 292 GLN A N 1
ATOM 2366 C CA . GLN A 1 295 ? 34.447 10.894 6.022 1.00 64.31 292 GLN A CA 1
ATOM 2367 C C . GLN A 1 295 ? 32.996 10.967 6.451 1.00 64.25 292 GLN A C 1
ATOM 2368 O O . GLN A 1 295 ? 32.492 12.043 6.804 1.00 64.27 292 GLN A O 1
ATOM 2374 N N . VAL A 1 296 ? 32.312 9.834 6.384 1.00 64.05 293 VAL A N 1
ATOM 2375 C CA . VAL A 1 296 ? 30.917 9.811 6.758 1.00 64.48 293 VAL A CA 1
ATOM 2376 C C . VAL A 1 296 ? 30.808 9.878 8.273 1.00 65.34 293 VAL A C 1
ATOM 2377 O O . VAL A 1 296 ? 31.409 9.086 9.008 1.00 65.78 293 VAL A O 1
ATOM 2381 N N . HIS A 1 297 ? 30.076 10.877 8.736 1.00 66.13 294 HIS A N 1
ATOM 2382 C CA . HIS A 1 297 ? 30.026 11.188 10.144 1.00 66.72 294 HIS A CA 1
ATOM 2383 C C . HIS A 1 297 ? 28.568 11.390 10.501 1.00 66.61 294 HIS A C 1
ATOM 2384 O O . HIS A 1 297 ? 27.808 11.977 9.741 1.00 66.34 294 HIS A O 1
ATOM 2391 N N . PHE A 1 298 ? 28.169 10.861 11.643 1.00 66.82 295 PHE A N 1
ATOM 2392 C CA . PHE A 1 298 ? 26.803 11.035 12.105 1.00 67.11 295 PHE A CA 1
ATOM 2393 C C . PHE A 1 298 ? 26.744 11.834 13.403 1.00 67.31 295 PHE A C 1
ATOM 2394 O O . PHE A 1 298 ? 27.727 11.881 14.167 1.00 66.92 295 PHE A O 1
ATOM 2402 N N . THR A 1 299 ? 25.591 12.467 13.626 1.00 67.51 296 THR A N 1
ATOM 2403 C CA . THR A 1 299 ? 25.341 13.264 14.834 1.00 67.93 296 THR A CA 1
ATOM 2404 C C . THR A 1 299 ? 25.180 12.435 16.111 1.00 68.68 296 THR A C 1
ATOM 2405 O O . THR A 1 299 ? 25.157 12.981 17.211 1.00 68.50 296 THR A O 1
ATOM 2409 N N . ARG A 1 300 ? 25.072 11.120 15.964 1.00 69.88 297 ARG A N 1
ATOM 2410 C CA . ARG A 1 300 ? 25.039 10.224 17.102 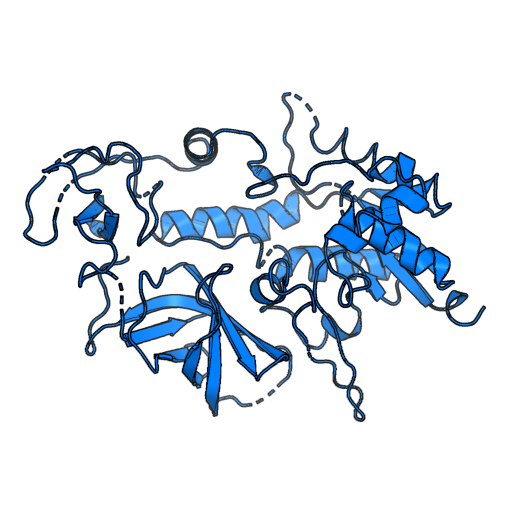1.00 71.72 297 ARG A CA 1
ATOM 2411 C C . ARG A 1 300 ? 25.777 8.931 16.800 1.00 72.30 297 ARG A C 1
ATOM 2412 O O . ARG A 1 300 ? 26.070 8.616 15.638 1.00 72.73 297 ARG A O 1
ATOM 2420 N N . GLU A 1 301 ? 26.096 8.201 17.863 1.00 73.04 298 GLU A N 1
ATOM 2421 C CA . GLU A 1 301 ? 26.670 6.867 17.763 1.00 74.04 298 GLU A CA 1
ATOM 2422 C C . GLU A 1 301 ? 25.813 5.992 16.828 1.00 73.67 298 GLU A C 1
ATOM 2423 O O . GLU A 1 301 ? 24.604 5.842 17.041 1.00 73.57 298 GLU A O 1
ATOM 2437 N N . PRO A 1 303 ? 25.794 2.115 14.395 1.00 73.38 300 PRO A N 1
ATOM 2438 C CA . PRO A 1 303 ? 26.456 0.808 14.222 1.00 73.44 300 PRO A CA 1
ATOM 2439 C C . PRO A 1 303 ? 27.617 0.817 13.210 1.00 73.69 300 PRO A C 1
ATOM 2440 O O . PRO A 1 303 ? 27.712 1.722 12.378 1.00 73.85 300 PRO A O 1
ATOM 2444 N N . GLU A 1 304 ? 28.495 -0.181 13.309 1.00 74.02 301 GLU A N 1
ATOM 2445 C CA . GLU A 1 304 ? 29.611 -0.408 12.372 1.00 74.39 301 GLU A CA 1
ATOM 2446 C C . GLU A 1 304 ? 29.161 -0.531 10.925 1.00 73.87 301 GLU A C 1
ATOM 2447 O O . GLU A 1 304 ? 29.801 -0.014 10.013 1.00 74.09 301 GLU A O 1
ATOM 2453 N N . GLU A 1 305 ? 28.061 -1.241 10.732 1.00 73.26 302 GLU A N 1
ATOM 2454 C CA . GLU A 1 305 ? 27.555 -1.574 9.419 1.00 72.90 302 GLU A CA 1
ATOM 2455 C C . GLU A 1 305 ? 26.040 -1.541 9.544 1.00 72.13 302 GLU A C 1
ATOM 2456 O O . GLU A 1 305 ? 25.469 -2.146 10.466 1.00 72.35 302 GLU A O 1
ATOM 2462 N N . PHE A 1 306 ? 25.400 -0.800 8.641 1.00 70.95 303 PHE A N 1
ATOM 2463 C CA . PHE A 1 306 ? 23.952 -0.619 8.672 1.00 69.78 303 PHE A CA 1
ATOM 2464 C C . PHE A 1 306 ? 23.418 -0.031 7.376 1.00 69.11 303 PHE A C 1
ATOM 2465 O O . PHE A 1 306 ? 24.133 0.667 6.653 1.00 68.48 303 PHE A O 1
ATOM 2473 N N . THR A 1 307 ? 22.160 -0.341 7.085 1.00 68.41 304 THR A N 1
ATOM 2474 C CA . THR A 1 307 ? 21.459 0.277 5.980 1.00 67.95 304 THR A CA 1
ATOM 2475 C C . THR A 1 307 ? 20.482 1.329 6.494 1.00 67.63 304 THR A C 1
ATOM 2476 O O . THR A 1 307 ? 19.971 1.235 7.615 1.00 67.94 304 THR A O 1
ATOM 2480 N N . LEU A 1 308 ? 20.255 2.336 5.659 1.00 66.98 305 LEU A N 1
ATOM 2481 C CA . LEU A 1 308 ? 19.447 3.493 5.994 1.00 66.35 305 LEU A CA 1
ATOM 2482 C C . LEU A 1 308 ? 18.610 3.821 4.775 1.00 65.63 305 LEU A C 1
ATOM 2483 O O . LEU A 1 308 ? 19.137 3.945 3.684 1.00 65.47 305 LEU A O 1
ATOM 2488 N N . GLU A 1 309 ? 17.305 3.935 4.943 1.00 65.25 306 GLU A N 1
ATOM 2489 C CA . GLU A 1 309 ? 16.479 4.484 3.883 1.00 65.03 306 GLU A CA 1
ATOM 2490 C C . GLU A 1 309 ? 16.054 5.880 4.293 1.00 64.03 306 GLU A C 1
ATOM 2491 O O . GLU A 1 309 ? 15.292 6.049 5.243 1.00 64.16 306 GLU A O 1
ATOM 2497 N N . CYS A 1 310 ? 16.573 6.881 3.589 1.00 62.79 307 CYS A N 1
ATOM 2498 C CA . CYS A 1 310 ? 16.369 8.262 3.977 1.00 61.66 307 CYS A CA 1
ATOM 2499 C C . CYS A 1 310 ? 16.354 9.167 2.747 1.00 60.80 307 CYS A C 1
ATOM 2500 O O . CYS A 1 310 ? 16.159 8.697 1.633 1.00 60.40 307 CYS A O 1
ATOM 2503 N N . THR A 1 311 ? 16.521 10.471 2.951 1.00 60.20 308 THR A N 1
ATOM 2504 C CA . THR A 1 311 ? 16.806 11.369 1.841 1.00 59.34 308 THR A CA 1
ATOM 2505 C C . THR A 1 311 ? 18.223 11.938 1.985 1.00 59.22 308 THR A C 1
ATOM 2506 O O . THR A 1 311 ? 18.843 11.821 3.044 1.00 59.53 308 THR A O 1
ATOM 2510 N N . ALA A 1 312 ? 18.735 12.531 0.910 1.00 58.98 309 ALA A N 1
ATOM 2511 C CA . ALA A 1 312 ? 20.040 13.176 0.926 1.00 58.29 309 ALA A CA 1
ATOM 2512 C C . ALA A 1 312 ? 20.061 14.407 0.045 1.00 57.87 309 ALA A C 1
ATOM 2513 O O . ALA A 1 312 ? 19.264 14.547 -0.873 1.00 57.57 309 ALA A O 1
ATOM 2515 N N . LYS A 1 313 ? 21.011 15.283 0.346 1.00 57.83 310 LYS A N 1
ATOM 2516 C CA . LYS A 1 313 ? 21.336 16.425 -0.469 1.00 57.99 310 LYS A CA 1
ATOM 2517 C C . LYS A 1 313 ? 22.748 16.212 -0.953 1.00 57.84 310 LYS A C 1
ATOM 2518 O O . LYS A 1 313 ? 23.598 15.752 -0.200 1.00 57.47 310 LYS A O 1
ATOM 2524 N N . PHE A 1 314 ? 22.985 16.541 -2.218 1.00 58.16 311 PHE A N 1
ATOM 2525 C CA . PHE A 1 314 ? 24.280 16.393 -2.859 1.00 58.30 311 PHE A CA 1
ATOM 2526 C C . PHE A 1 314 ? 24.861 17.756 -3.146 1.00 58.72 311 PHE A C 1
ATOM 2527 O O . PHE A 1 314 ? 26.018 17.887 -3.510 1.00 59.17 311 PHE A O 1
ATOM 2535 N N . ARG A 1 315 ? 24.033 18.772 -2.997 1.00 59.66 312 ARG A N 1
ATOM 2536 C CA . ARG A 1 315 ? 24.481 20.141 -3.113 1.00 61.10 312 ARG A CA 1
ATOM 2537 C C . ARG A 1 315 ? 23.602 21.000 -2.229 1.00 60.64 312 ARG A C 1
ATOM 2538 O O . ARG A 1 315 ? 22.486 20.606 -1.858 1.00 60.85 312 ARG A O 1
ATOM 2546 N N . TYR A 1 316 ? 24.129 22.152 -1.840 1.00 60.31 313 TYR A N 1
ATOM 2547 C CA . TYR A 1 316 ? 23.455 22.976 -0.878 1.00 59.72 313 TYR A CA 1
ATOM 2548 C C . TYR A 1 316 ? 22.076 23.437 -1.375 1.00 60.24 313 TYR A C 1
ATOM 2549 O O . TYR A 1 316 ? 21.093 23.413 -0.615 1.00 60.55 313 TYR A O 1
ATOM 2558 N N A ARG A 1 317 ? 21.972 23.802 -2.651 0.50 60.41 314 ARG A N 1
ATOM 2559 N N B ARG A 1 317 ? 22.011 23.823 -2.652 0.50 60.01 314 ARG A N 1
ATOM 2560 C CA A ARG A 1 317 ? 20.788 24.535 -3.109 0.50 60.37 314 ARG A CA 1
ATOM 2561 C CA B ARG A 1 317 ? 20.842 24.515 -3.197 0.50 59.60 314 ARG A CA 1
ATOM 2562 C C A ARG A 1 317 ? 19.694 23.669 -3.756 0.50 61.02 314 ARG A C 1
ATOM 2563 C C B ARG A 1 317 ? 19.914 23.587 -3.992 0.50 60.54 314 ARG A C 1
ATOM 2564 O O A ARG A 1 317 ? 18.801 24.181 -4.431 0.50 61.17 314 ARG A O 1
ATOM 2565 O O B ARG A 1 317 ? 19.371 23.967 -5.025 0.50 60.66 314 ARG A O 1
ATOM 2580 N N . GLN A 1 318 ? 19.735 22.365 -3.501 1.00 61.52 315 GLN A N 1
ATOM 2581 C CA . GLN A 1 318 ? 18.732 21.449 -4.064 1.00 63.55 315 GLN A CA 1
ATOM 2582 C C . GLN A 1 318 ? 17.848 20.865 -2.972 1.00 64.26 315 GLN A C 1
ATOM 2583 O O . GLN A 1 318 ? 18.301 20.728 -1.839 1.00 65.44 315 GLN A O 1
ATOM 2589 N N . PRO A 1 319 ? 16.596 20.481 -3.307 1.00 64.79 316 PRO A N 1
ATOM 2590 C CA . PRO A 1 319 ? 15.838 19.707 -2.304 1.00 65.62 316 PRO A CA 1
ATOM 2591 C C . PRO A 1 319 ? 16.461 18.320 -2.106 1.00 66.28 316 PRO A C 1
ATOM 2592 O O . PRO A 1 319 ? 17.225 17.862 -2.950 1.00 65.81 316 PRO A O 1
ATOM 2596 N N . ASP A 1 320 ? 16.165 17.676 -0.985 1.00 67.51 317 ASP A N 1
ATOM 2597 C CA . ASP A 1 320 ? 16.737 16.356 -0.723 1.00 68.59 317 ASP A CA 1
ATOM 2598 C C . ASP A 1 320 ? 15.946 15.333 -1.486 1.00 68.02 317 ASP A C 1
ATOM 2599 O O . ASP A 1 320 ? 14.825 15.601 -1.906 1.00 69.12 317 ASP A O 1
ATOM 2604 N N . SER A 1 321 ? 16.538 14.173 -1.709 1.00 67.08 318 SER A N 1
ATOM 2605 C CA . SER A 1 321 ? 15.864 13.156 -2.503 1.00 65.98 318 SER A CA 1
ATOM 2606 C C . SER A 1 321 ? 16.142 11.779 -1.951 1.00 65.30 318 SER A C 1
ATOM 2607 O O . SER A 1 321 ? 17.129 11.580 -1.236 1.00 64.39 318 SER A O 1
ATOM 2610 N N . LYS A 1 322 ? 15.252 10.847 -2.284 1.00 64.51 319 LYS A N 1
ATOM 2611 C CA . LYS A 1 322 ? 15.257 9.522 -1.702 1.00 64.63 319 LYS A CA 1
ATOM 2612 C C . LYS A 1 322 ? 16.512 8.740 -2.073 1.00 63.98 319 LYS A C 1
ATOM 2613 O O . LYS A 1 322 ? 17.024 8.831 -3.189 1.00 64.21 319 LYS A O 1
ATOM 2619 N N . VAL A 1 323 ? 16.968 7.942 -1.120 1.00 63.12 320 VAL A N 1
ATOM 2620 C CA . VAL A 1 323 ? 18.302 7.408 -1.116 1.00 62.01 320 VAL A CA 1
ATOM 2621 C C . VAL A 1 323 ? 18.333 6.149 -0.204 1.00 61.86 320 VAL A C 1
ATOM 2622 O O . VAL A 1 323 ? 17.696 6.107 0.852 1.00 61.46 320 VAL A O 1
ATOM 2626 N N . THR A 1 324 ? 19.018 5.107 -0.660 1.00 61.19 321 THR A N 1
ATOM 2627 C CA . THR A 1 324 ? 19.433 4.021 0.206 1.00 60.89 321 THR A CA 1
ATOM 2628 C C . THR A 1 324 ? 20.917 4.196 0.488 1.00 61.15 321 THR A C 1
ATOM 2629 O O . THR A 1 324 ? 21.720 4.350 -0.435 1.00 60.61 321 THR A O 1
ATOM 2633 N N . VAL A 1 325 ? 21.289 4.174 1.763 1.00 61.80 322 VAL A N 1
ATOM 2634 C CA . VAL A 1 325 ? 22.706 4.241 2.104 1.00 62.39 322 VAL A CA 1
ATOM 2635 C C . VAL A 1 325 ? 23.209 3.018 2.872 1.00 63.75 322 VAL A C 1
ATOM 2636 O O . VAL A 1 325 ? 22.633 2.629 3.896 1.00 63.74 322 VAL A O 1
ATOM 2640 N N . HIS A 1 326 ? 24.255 2.399 2.326 1.00 65.24 323 HIS A N 1
ATOM 2641 C CA . HIS A 1 326 ? 24.927 1.264 2.963 1.00 67.74 323 HIS A CA 1
ATOM 2642 C C . HIS A 1 326 ? 26.267 1.70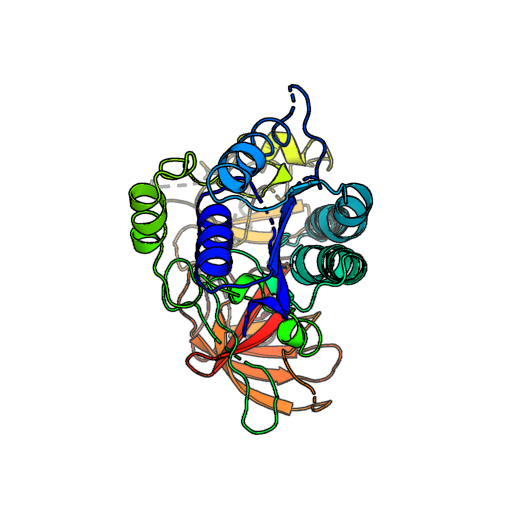3 3.550 1.00 69.42 323 HIS A C 1
ATOM 2643 O O . HIS A 1 326 ? 27.200 2.017 2.809 1.00 70.01 323 HIS A O 1
ATOM 2650 N N . VAL A 1 327 ? 26.351 1.730 4.880 1.00 71.58 324 VAL A N 1
ATOM 2651 C CA . VAL A 1 327 ? 27.532 2.229 5.594 1.00 73.71 324 VAL A CA 1
ATOM 2652 C C . VAL A 1 327 ? 28.349 1.041 6.076 1.00 75.74 324 VAL A C 1
ATOM 2653 O O . VAL A 1 327 ? 27.782 0.070 6.611 1.00 76.09 324 VAL A O 1
ATOM 2657 N N . LYS A 1 328 ? 29.671 1.103 5.890 1.00 77.81 325 LYS A N 1
ATOM 2658 C CA . LYS A 1 328 ? 30.552 -0.003 6.329 1.00 79.85 325 LYS A CA 1
ATOM 2659 C C . LYS A 1 328 ? 31.878 0.419 6.982 1.00 80.71 325 LYS A C 1
ATOM 2660 O O . LYS A 1 328 ? 32.881 -0.308 6.887 1.00 81.17 325 LYS A O 1
ATOM 2666 N N . GLY A 1 329 ? 31.868 1.573 7.657 1.00 81.63 326 GLY A N 1
ATOM 2667 C CA . GLY A 1 329 ? 33.042 2.079 8.379 1.00 82.45 326 GLY A CA 1
ATOM 2668 C C . GLY A 1 329 ? 33.857 3.057 7.546 1.00 83.02 326 GLY A C 1
ATOM 2669 O O . GLY A 1 329 ? 33.706 4.290 7.676 1.00 83.40 326 GLY A O 1
ATOM 2670 N N A GLU A 1 330 ? 34.721 2.530 6.680 0.50 82.98 327 GLU A N 1
ATOM 2671 N N B GLU A 1 330 ? 34.701 2.487 6.686 0.50 82.91 327 GLU A N 1
ATOM 2672 C CA A GLU A 1 330 ? 35.567 3.393 5.845 0.50 82.89 327 GLU A CA 1
ATOM 2673 C CA B GLU A 1 330 ? 35.608 3.225 5.797 0.50 82.75 327 GLU A CA 1
ATOM 2674 C C A GLU A 1 330 ? 34.891 3.934 4.563 0.50 82.64 327 GLU A C 1
ATOM 2675 C C B GLU A 1 330 ? 34.905 3.887 4.594 0.50 82.58 327 GLU A C 1
ATOM 2676 O O A GLU A 1 330 ? 35.135 5.082 4.159 0.50 82.51 327 GLU A O 1
ATOM 2677 O O B GLU A 1 330 ? 35.143 5.064 4.275 0.50 82.51 327 GLU A O 1
ATOM 2688 N N . LYS A 1 331 ? 34.046 3.118 3.932 1.00 82.19 328 LYS A N 1
ATOM 2689 C CA . LYS A 1 331 ? 33.298 3.601 2.775 1.00 81.29 328 LYS A CA 1
ATOM 2690 C C . LYS A 1 331 ? 31.788 3.463 2.934 1.00 79.04 328 LYS A C 1
ATOM 2691 O O . LYS A 1 331 ? 31.291 2.547 3.620 1.00 79.09 328 LYS A O 1
ATOM 2697 N N . THR A 1 332 ? 31.083 4.370 2.262 1.00 75.61 329 THR A N 1
ATOM 2698 C CA . THR A 1 332 ? 29.639 4.404 2.272 1.00 72.35 329 THR A CA 1
ATOM 2699 C C . THR A 1 332 ? 29.124 4.401 0.846 1.00 69.98 329 THR A C 1
ATOM 2700 O O . THR A 1 332 ? 29.658 5.091 0.005 1.00 69.31 329 THR A O 1
ATOM 2704 N N . GLU A 1 333 ? 28.115 3.586 0.569 1.00 67.68 330 GLU A N 1
ATOM 2705 C CA . GLU A 1 333 ? 27.484 3.589 -0.738 1.00 65.75 330 GLU A CA 1
ATOM 2706 C C . GLU A 1 333 ? 26.110 4.249 -0.693 1.00 64.09 330 GLU A C 1
ATOM 2707 O O . GLU A 1 333 ? 25.290 3.927 0.153 1.00 63.64 330 GLU A O 1
ATOM 2713 N N . VAL A 1 334 ? 25.865 5.169 -1.623 1.00 62.36 331 VAL A N 1
ATOM 2714 C CA . VAL A 1 334 ? 24.570 5.835 -1.714 1.00 60.75 331 VAL A CA 1
ATOM 2715 C C . VAL A 1 334 ? 23.897 5.523 -3.052 1.00 60.50 331 VAL A C 1
ATOM 2716 O O . VAL A 1 334 ? 24.446 5.826 -4.107 1.00 60.39 331 VAL A O 1
ATOM 2720 N N . ILE A 1 335 ? 22.718 4.907 -2.995 1.00 60.48 332 ILE A N 1
ATOM 2721 C CA . ILE A 1 335 ? 21.950 4.560 -4.196 1.00 60.59 332 ILE A CA 1
ATOM 2722 C C . ILE A 1 335 ? 20.747 5.496 -4.341 1.00 60.39 332 ILE A C 1
ATOM 2723 O O . ILE A 1 335 ? 19.902 5.583 -3.455 1.00 60.65 332 ILE A O 1
ATOM 2728 N N . PHE A 1 336 ? 20.689 6.193 -5.464 1.00 60.06 333 PHE A N 1
ATOM 2729 C CA . PHE A 1 336 ? 19.650 7.186 -5.715 1.00 60.18 333 PHE A CA 1
ATOM 2730 C C . PHE A 1 336 ? 18.368 6.476 -6.139 1.00 60.35 333 PHE A C 1
ATOM 2731 O O . PHE A 1 336 ? 18.422 5.502 -6.880 1.00 60.39 333 PHE A O 1
ATOM 2739 N N . ALA A 1 337 ? 17.218 6.958 -5.674 1.00 61.14 334 ALA A N 1
ATOM 2740 C CA . ALA A 1 337 ? 15.924 6.464 -6.163 1.00 62.04 334 ALA A CA 1
ATOM 2741 C C . ALA A 1 337 ? 15.775 6.766 -7.648 1.00 62.80 334 ALA A C 1
ATOM 2742 O O . ALA A 1 337 ? 15.211 5.981 -8.394 1.00 63.03 334 ALA A O 1
ATOM 2744 N N A GLU A 1 338 ? 16.342 7.899 -8.057 0.60 63.61 335 GLU A N 1
ATOM 2745 N N B GLU A 1 338 ? 16.281 7.926 -8.053 0.40 63.19 335 GLU A N 1
ATOM 2746 C CA A GLU A 1 338 ? 16.135 8.524 -9.359 0.60 64.46 335 GLU A CA 1
ATOM 2747 C CA B GLU A 1 338 ? 16.151 8.416 -9.413 0.40 63.49 335 GLU A CA 1
ATOM 2748 C C A GLU A 1 338 ? 17.528 9.022 -9.811 0.60 63.82 335 GLU A C 1
ATOM 2749 C C B GLU A 1 338 ? 17.507 8.999 -9.821 0.40 63.42 335 GLU A C 1
ATOM 2750 O O A GLU A 1 338 ? 18.305 9.477 -8.981 0.60 64.31 335 GLU A O 1
ATOM 2751 O O B GLU A 1 338 ? 18.226 9.524 -8.976 0.40 63.78 335 GLU A O 1
ATOM 2762 N N . PRO A 1 339 ? 17.882 8.875 -11.107 1.00 63.65 336 PRO A N 1
ATOM 2763 C CA . PRO A 1 339 ? 19.181 9.443 -11.558 1.00 62.82 336 PRO A CA 1
ATOM 2764 C C . PRO A 1 339 ? 19.440 10.899 -11.162 1.00 62.13 336 PRO A C 1
ATOM 2765 O O . PRO A 1 339 ? 18.522 11.735 -11.182 1.00 62.50 336 PRO A O 1
ATOM 2769 N N . GLN A 1 340 ? 20.697 11.186 -10.829 1.00 60.94 337 GLN A N 1
ATOM 2770 C CA . GLN A 1 340 ? 21.108 12.475 -10.272 1.00 59.19 337 GLN A CA 1
ATOM 2771 C C . GLN A 1 340 ? 22.101 13.191 -11.169 1.00 59.09 337 GLN A C 1
ATOM 2772 O O . GLN A 1 340 ? 23.041 12.578 -11.720 1.00 59.15 337 GLN A O 1
ATOM 2778 N N . ARG A 1 341 ? 21.895 14.496 -11.289 1.00 58.14 338 ARG A N 1
ATOM 2779 C CA . ARG A 1 341 ? 22.673 15.331 -12.159 1.00 58.49 338 ARG A CA 1
ATOM 2780 C C . ARG A 1 341 ? 23.883 15.892 -11.464 1.00 58.59 338 ARG A C 1
ATOM 2781 O O . ARG A 1 341 ? 23.778 16.427 -10.346 1.00 58.97 338 ARG A O 1
ATOM 2789 N N . ALA A 1 342 ? 25.025 15.804 -12.140 1.00 58.46 339 ALA A N 1
ATOM 2790 C CA . ALA A 1 342 ? 26.263 16.484 -11.720 1.00 58.21 339 ALA A CA 1
ATOM 2791 C C . ALA A 1 342 ? 26.717 16.208 -10.277 1.00 57.86 339 ALA A C 1
ATOM 2792 O O . ALA A 1 342 ? 27.102 17.114 -9.564 1.00 57.98 339 ALA A O 1
ATOM 2794 N N . ILE A 1 343 ? 26.693 14.943 -9.882 1.00 57.78 340 ILE A N 1
ATOM 2795 C CA . ILE A 1 343 ? 27.198 14.498 -8.602 1.00 57.98 340 ILE A CA 1
ATOM 2796 C C . ILE A 1 343 ? 28.710 14.771 -8.578 1.00 59.30 340 ILE A C 1
ATOM 2797 O O . ILE A 1 343 ? 29.456 14.215 -9.401 1.00 60.08 340 ILE A O 1
ATOM 2802 N N . THR A 1 344 ? 29.162 15.591 -7.623 1.00 59.13 341 THR A N 1
ATOM 2803 C CA . THR A 1 344 ? 30.495 16.189 -7.689 1.00 58.16 341 THR A CA 1
ATOM 2804 C C . THR A 1 344 ? 31.462 15.681 -6.636 1.00 58.28 341 THR A C 1
ATOM 2805 O O . THR A 1 344 ? 31.273 15.921 -5.429 1.00 58.72 341 THR A O 1
ATOM 2809 N N . PRO A 1 345 ? 32.524 14.982 -7.084 1.00 57.87 342 PRO A N 1
ATOM 2810 C CA . PRO A 1 345 ? 33.550 14.565 -6.112 1.00 56.88 342 PRO A CA 1
ATOM 2811 C C . PRO A 1 345 ? 34.096 15.742 -5.306 1.00 56.46 342 PRO A C 1
ATOM 2812 O O . PRO A 1 345 ? 34.399 16.816 -5.871 1.00 55.20 342 PRO A O 1
ATOM 2816 N N . GLY A 1 346 ? 34.183 15.524 -3.989 1.00 56.11 343 GLY A N 1
ATOM 2817 C CA . GLY A 1 346 ? 34.603 16.551 -3.040 1.00 56.23 343 GLY A CA 1
ATOM 2818 C C . GLY A 1 346 ? 33.454 17.239 -2.321 1.00 56.06 343 GLY A C 1
ATOM 2819 O O . GLY A 1 346 ? 33.614 17.742 -1.215 1.00 56.20 343 GLY A O 1
ATOM 2820 N N . GLN A 1 347 ? 32.281 17.267 -2.932 1.00 56.25 344 GLN A N 1
ATOM 2821 C CA . GLN A 1 347 ? 31.151 17.945 -2.300 1.00 55.94 344 GLN A CA 1
ATOM 2822 C C . GLN A 1 347 ? 30.585 17.094 -1.180 1.00 55.48 344 GLN A C 1
ATOM 2823 O O . GLN A 1 347 ? 30.906 15.928 -1.100 1.00 54.59 344 GLN A O 1
ATOM 2829 N N . ALA A 1 348 ? 29.769 17.700 -0.316 1.00 55.37 345 ALA A N 1
ATOM 2830 C CA . ALA A 1 348 ? 29.136 16.995 0.774 1.00 56.46 345 ALA A CA 1
ATOM 2831 C C . ALA A 1 348 ? 27.856 16.280 0.321 1.00 56.69 345 ALA A C 1
ATOM 2832 O O . ALA A 1 348 ? 27.065 16.856 -0.421 1.00 57.04 345 ALA A O 1
ATOM 2834 N N . VAL A 1 349 ? 27.675 15.039 0.771 1.00 56.56 346 VAL A N 1
ATOM 2835 C CA . VAL A 1 349 ? 26.393 14.341 0.708 1.00 56.74 346 VAL A CA 1
ATOM 2836 C C . VAL A 1 349 ? 25.897 14.412 2.133 1.00 56.36 346 VAL A C 1
ATOM 2837 O O . VAL A 1 349 ? 26.612 14.014 3.060 1.00 55.10 346 VAL A O 1
ATOM 2841 N N . VAL A 1 350 ? 24.658 14.840 2.314 1.00 56.17 347 VAL A N 1
ATOM 2842 C CA . VAL A 1 350 ? 24.119 15.008 3.650 1.00 55.33 347 VAL A CA 1
ATOM 2843 C C . VAL A 1 350 ? 22.782 14.297 3.699 1.00 55.92 347 VAL A C 1
ATOM 2844 O O . VAL A 1 350 ? 21.964 14.434 2.771 1.00 55.52 347 VAL A O 1
ATOM 2848 N N . PHE A 1 351 ? 22.584 13.537 4.782 1.00 55.91 348 PHE A N 1
ATOM 2849 C CA . PHE A 1 351 ? 21.442 12.670 4.954 1.00 56.09 348 PHE A CA 1
ATOM 2850 C C . PHE A 1 351 ? 20.418 13.263 5.886 1.00 56.83 348 PHE A C 1
ATOM 2851 O O . PHE A 1 351 ? 20.754 13.864 6.910 1.00 57.14 348 PHE A O 1
ATOM 2859 N N . TYR A 1 352 ? 19.156 13.076 5.531 1.00 57.96 349 TYR A N 1
ATOM 2860 C CA . TYR A 1 352 ? 18.036 13.622 6.304 1.00 58.63 349 TYR A CA 1
ATOM 2861 C C . TYR A 1 352 ? 17.001 12.574 6.597 1.00 59.04 349 TYR A C 1
ATOM 2862 O O . TYR A 1 352 ? 16.840 11.590 5.865 1.00 59.72 349 TYR A O 1
ATOM 2871 N N . ASP A 1 353 ? 16.306 12.799 7.693 1.00 59.33 350 ASP A N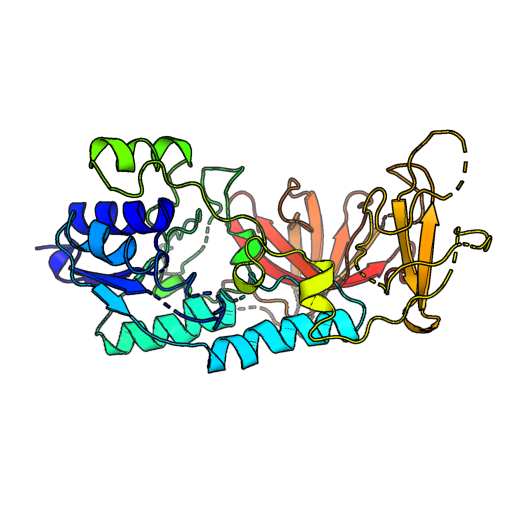 1
ATOM 2872 C CA . ASP A 1 353 ? 15.157 12.023 8.051 1.00 59.77 350 ASP A CA 1
ATOM 2873 C C . ASP A 1 353 ? 14.065 13.039 8.342 1.00 59.73 350 ASP A C 1
ATOM 2874 O O . ASP A 1 353 ? 13.915 13.472 9.470 1.00 59.20 350 ASP A O 1
ATOM 2879 N N . GLY A 1 354 ? 13.313 13.427 7.317 1.00 59.83 351 GLY A N 1
ATOM 2880 C CA . GLY A 1 354 ? 12.351 14.499 7.491 1.00 60.41 351 GLY A CA 1
ATOM 2881 C C . GLY A 1 354 ? 13.113 15.741 7.908 1.00 61.19 351 GLY A C 1
ATOM 2882 O O . GLY A 1 354 ? 14.043 16.173 7.222 1.00 60.62 351 GLY A O 1
ATOM 2883 N N . GLU A 1 355 ? 12.748 16.311 9.046 1.00 62.16 352 GLU A N 1
ATOM 2884 C CA . GLU A 1 355 ? 13.418 17.529 9.452 1.00 64.03 352 GLU A CA 1
ATOM 2885 C C . GLU A 1 355 ? 14.757 17.331 10.163 1.00 62.70 352 GLU A C 1
ATOM 2886 O O . GLU A 1 355 ? 15.464 18.294 10.414 1.00 63.00 352 GLU A O 1
ATOM 2892 N N . GLU A 1 356 ? 15.132 16.084 10.420 1.00 61.96 353 GLU A N 1
ATOM 2893 C CA . GLU A 1 356 ? 16.362 15.834 11.111 1.00 62.19 353 GLU A CA 1
ATOM 2894 C C . GLU A 1 356 ? 17.501 15.688 10.140 1.00 61.80 353 GLU A C 1
ATOM 2895 O O . GLU A 1 356 ? 17.398 14.963 9.165 1.00 62.00 353 GLU A O 1
ATOM 2901 N N . CYS A 1 357 ? 18.600 16.366 10.424 1.00 61.72 354 CYS A N 1
ATOM 2902 C CA . CYS A 1 357 ? 19.826 16.159 9.680 1.00 61.10 354 CYS A CA 1
ATOM 2903 C C . CYS A 1 357 ? 20.678 15.077 10.359 1.00 60.66 354 CYS A C 1
ATOM 2904 O O . CYS A 1 357 ? 21.220 15.296 11.451 1.00 59.81 354 CYS A O 1
ATOM 2907 N N . LEU A 1 358 ? 20.795 13.918 9.710 1.00 60.13 355 LEU A N 1
ATOM 2908 C CA . LEU A 1 358 ? 21.435 12.749 10.350 1.00 59.58 355 LEU A CA 1
ATOM 2909 C C . LEU A 1 358 ? 22.957 12.818 10.383 1.00 59.76 355 LEU A C 1
ATOM 2910 O O . LEU A 1 358 ? 23.586 12.327 11.307 1.00 61.06 355 LEU A O 1
ATOM 2915 N N . GLY A 1 359 ? 23.559 13.444 9.387 1.00 59.93 356 GLY A N 1
ATOM 2916 C CA . GLY A 1 359 ? 25.007 13.475 9.290 1.00 59.36 356 GLY A CA 1
ATOM 2917 C C . GLY A 1 359 ? 25.358 13.576 7.831 1.00 59.21 356 GLY A C 1
ATOM 2918 O O . GLY A 1 359 ? 24.530 14.026 7.038 1.00 59.79 356 GLY A O 1
ATOM 2919 N N . GLY A 1 360 ? 26.570 13.168 7.470 1.00 58.37 357 GLY A N 1
ATOM 2920 C CA . GLY A 1 360 ? 27.004 13.273 6.095 1.00 57.94 357 GLY A CA 1
ATOM 2921 C C . GLY A 1 360 ? 28.455 12.938 5.869 1.00 57.78 357 GLY A C 1
ATOM 2922 O O . GLY A 1 360 ? 29.196 12.688 6.825 1.00 58.41 357 GLY A O 1
ATOM 2923 N N . GLY A 1 361 ? 28.843 12.916 4.596 1.00 57.08 358 GLY A N 1
ATOM 2924 C CA . GLY A 1 361 ? 30.214 12.689 4.168 1.00 56.87 358 GLY A CA 1
ATOM 2925 C C . GLY A 1 361 ? 30.626 13.562 2.983 1.00 57.02 358 GLY A C 1
ATOM 2926 O O . GLY A 1 361 ? 29.952 14.541 2.628 1.00 56.93 358 GLY A O 1
ATOM 2927 N N . LEU A 1 362 ? 31.745 13.194 2.377 1.00 56.98 359 LEU A N 1
ATOM 2928 C CA . LEU A 1 362 ? 32.280 13.881 1.198 1.00 57.93 359 LEU A CA 1
ATOM 2929 C C . LEU A 1 362 ? 32.225 12.916 0.037 1.00 57.76 359 LEU A C 1
ATOM 2930 O O . LEU A 1 362 ? 32.598 11.748 0.181 1.00 58.40 359 LEU A O 1
ATOM 2935 N N . ILE A 1 363 ? 31.708 13.373 -1.091 1.00 57.35 360 ILE A N 1
ATOM 2936 C CA . ILE A 1 363 ? 31.556 12.499 -2.243 1.00 57.30 360 ILE A CA 1
ATOM 2937 C C . ILE A 1 363 ? 32.926 12.140 -2.829 1.00 58.26 360 ILE A C 1
ATOM 2938 O O . ILE A 1 363 ? 33.690 13.039 -3.206 1.00 58.21 360 ILE A O 1
ATOM 2943 N N . ASP A 1 364 ? 33.221 10.838 -2.895 1.00 58.27 361 ASP A N 1
ATOM 2944 C CA . ASP A 1 364 ? 34.436 10.337 -3.545 1.00 59.89 361 ASP A CA 1
ATOM 2945 C C . ASP A 1 364 ? 34.353 10.259 -5.065 1.00 59.92 361 ASP A C 1
ATOM 2946 O O . ASP A 1 364 ? 35.308 10.609 -5.758 1.00 59.96 361 ASP A O 1
ATOM 2951 N N . ASN A 1 365 ? 33.218 9.763 -5.556 1.00 60.01 362 ASN A N 1
ATOM 2952 C CA . ASN A 1 365 ? 33.026 9.366 -6.946 1.00 59.79 362 ASN A CA 1
ATOM 2953 C C . ASN A 1 365 ? 31.567 9.046 -7.182 1.00 59.97 362 ASN A C 1
ATOM 2954 O O . ASN A 1 365 ? 30.876 8.604 -6.260 1.00 60.00 362 ASN A O 1
ATOM 2959 N N . ALA A 1 366 ? 31.120 9.255 -8.423 1.00 59.92 363 ALA A N 1
ATOM 2960 C CA . ALA A 1 366 ? 29.786 8.864 -8.869 1.00 60.07 363 ALA A CA 1
ATOM 2961 C C . ALA A 1 366 ? 29.882 7.612 -9.723 1.00 60.49 363 ALA A C 1
ATOM 2962 O O . ALA A 1 366 ? 30.930 7.347 -10.331 1.00 60.50 363 ALA A O 1
ATOM 2964 N N . TYR A 1 367 ? 28.789 6.855 -9.778 1.00 61.45 364 TYR A N 1
ATOM 2965 C CA . TYR A 1 367 ? 28.717 5.655 -10.624 1.00 63.16 364 TYR A CA 1
ATOM 2966 C C . TYR A 1 367 ? 27.461 5.609 -11.479 1.00 64.57 364 TYR A C 1
ATOM 2967 O O . TYR A 1 367 ? 26.396 6.077 -11.069 1.00 64.77 364 TYR A O 1
ATOM 2976 N N A ARG A 1 368 ? 27.605 5.113 -12.703 0.50 65.72 365 ARG A N 1
ATOM 2977 N N B ARG A 1 368 ? 27.609 5.035 -12.667 0.50 65.65 365 ARG A N 1
ATOM 2978 C CA A ARG A 1 368 ? 26.454 4.766 -13.526 0.50 67.08 365 ARG A CA 1
ATOM 2979 C CA B ARG A 1 368 ? 26.500 4.785 -13.573 0.50 66.97 365 ARG A CA 1
ATOM 2980 C C A ARG A 1 368 ? 26.660 3.372 -14.076 0.50 67.78 365 ARG A C 1
ATOM 2981 C C B ARG A 1 368 ? 26.653 3.374 -14.120 0.50 67.71 365 ARG A C 1
ATOM 2982 O O A ARG A 1 368 ? 27.678 3.093 -14.716 0.50 67.76 365 ARG A O 1
ATOM 2983 O O B ARG A 1 368 ? 27.639 3.080 -14.801 0.50 67.72 365 ARG A O 1
ATOM 2998 N N . ASP A 1 369 ? 25.685 2.508 -13.813 1.00 68.74 366 ASP A N 1
ATOM 2999 C CA . ASP A 1 369 ? 25.727 1.077 -14.228 1.00 70.46 366 ASP A CA 1
ATOM 3000 C C . ASP A 1 369 ? 27.071 0.408 -13.903 1.00 71.22 366 ASP A C 1
ATOM 3001 O O . ASP A 1 369 ? 27.752 -0.129 -14.799 1.00 71.38 366 ASP A O 1
ATOM 3006 N N . GLY A 1 370 ? 27.458 0.480 -12.625 1.00 71.95 367 GLY A N 1
ATOM 3007 C CA . GLY A 1 370 ? 28.667 -0.201 -12.130 1.00 71.99 367 GLY A CA 1
ATOM 3008 C C . GLY A 1 370 ? 29.967 0.224 -12.798 1.00 71.81 367 GLY A C 1
ATOM 3009 O O . GLY A 1 370 ? 30.848 -0.604 -13.053 1.00 72.38 367 GLY A O 1
ATOM 3010 N N . GLN A 1 371 ? 30.085 1.512 -13.100 1.00 70.92 368 GLN A N 1
ATOM 3011 C CA . GLN A 1 371 ? 31.304 2.038 -13.681 1.00 69.96 368 GLN A CA 1
ATOM 3012 C C . GLN A 1 371 ? 31.409 3.476 -13.239 1.00 68.41 368 GLN A C 1
ATOM 3013 O O . GLN A 1 371 ? 30.462 4.241 -13.385 1.00 68.26 368 GLN A O 1
ATOM 3019 N N . VAL A 1 372 ? 32.559 3.820 -12.675 1.00 67.11 369 VAL A N 1
ATOM 3020 C CA . VAL A 1 372 ? 32.842 5.168 -12.216 1.00 66.39 369 VAL A CA 1
ATOM 3021 C C . VAL A 1 372 ? 32.654 6.197 -13.329 1.00 65.77 369 VAL A C 1
ATOM 3022 O O . VAL A 1 372 ? 33.099 6.006 -14.467 1.00 65.81 369 VAL A O 1
ATOM 3026 N N . CYS A 1 373 ? 31.959 7.279 -12.996 1.00 64.69 370 CYS A N 1
ATOM 3027 C CA . CYS A 1 373 ? 31.795 8.377 -13.924 1.00 63.61 370 CYS A CA 1
ATOM 3028 C C . CYS A 1 373 ? 33.108 9.137 -14.040 1.00 63.03 370 CYS A C 1
ATOM 3029 O O . CYS A 1 373 ? 33.785 9.367 -13.035 1.00 63.15 370 CYS A O 1
ATOM 3032 N N . GLN A 1 374 ? 33.461 9.518 -15.271 1.00 62.07 371 GLN A N 1
ATOM 3033 C CA . GLN A 1 374 ? 34.654 10.314 -15.553 1.00 60.46 371 GLN A CA 1
ATOM 3034 C C . GLN A 1 374 ? 34.499 11.778 -15.058 1.00 60.23 371 GLN A C 1
ATOM 3035 O O . GLN A 1 374 ? 34.444 12.726 -15.864 1.00 59.17 371 GLN A O 1
ATOM 3041 N N . TYR A 1 375 ? 34.433 11.938 -13.731 1.00 59.71 372 TYR A N 1
ATOM 3042 C CA . TYR A 1 375 ? 34.266 13.244 -13.077 1.00 59.88 372 TYR A CA 1
ATOM 3043 C C . TYR A 1 375 ? 35.543 13.687 -12.387 1.00 60.53 372 TYR A C 1
ATOM 3044 O O . TYR A 1 375 ? 35.740 14.878 -12.122 1.00 59.86 372 TYR A O 1
ATOM 3053 N N . ILE A 1 376 ? 36.303 12.681 -11.967 1.00 62.44 373 ILE A N 1
ATOM 3054 C CA . ILE A 1 376 ? 37.730 12.739 -11.645 1.00 64.27 373 ILE A CA 1
ATOM 3055 C C . ILE A 1 376 ? 38.278 12.607 -10.204 1.00 65.11 373 ILE A C 1
ATOM 3056 O O . ILE A 1 376 ? 39.511 12.769 -10.073 1.00 64.52 373 ILE A O 1
#

Foldseek 3Di:
DVQCPAEEEEEWLALLSLLVQLVSVVVNHQYEYEYEQADDPCPPRVVSVVLVVQSCVLSVHHYYYDYNNPQCCVPQVVVCLVQVVVLFHADSLLCVQRPVQNVVVVVVVVVVHQAYEYSAQWDWDADPVRFIFFFQPQLQRTDCQSPQAAASVSSSRYHVCSPDHPVVSLVSCVVSVRPNSVPDDFDDDPRCTPHDPVVVVCVPDPADWDWEPVPDIDIDRHSQAAAQDWAGGPQPVVPFIKGFLAADPVRRDTYIDGDSPPVSFAFKFKFASWHWHYDDQWDKDWFWKDQDDRDDTATWIWTHHNGMIMIGGPDDDGRRTANTWIWTDHVGITTHTGGTHFHHDPPDTRRRD

B-factor: mean 63.35, std 13.1, range [33.19, 500.0]

Sequence (353 aa):
SDNSKTRVVVGSGGVDSSVTALLLKEQGYDVIGIFKNWDDTDCTATEEDYKKDVVAVADQQIGIPYYSVNFEKEYWDRVFEYFLAEYRAGRTPNPDVCNKEIKFKAFLDYAITLGADYVATGHYARVARRDEDGTVHHLRGVDNNGKKDQTYFLSQLSQEEQLQKTFPLGHLEKPEVRRRLAEEAGLSTAKKKDSTGICFIGEEEEKNFKNFLSNNYLPAQPGRTVDGRRDGEHAGLYYTIGQRGGLGIGGDNAPWFVVGKDLSKNILYVGQGFYHDDSLSTSLEASSQVHFTREPEEFTLECTAKFRYRRQPDSKVTVHVKGEEKTEVIFAEEPQRAITPGQAVVFYDGEECLGGGLIDNAYRRDGQVCQYI